Protein AF-R6PRP3-F1 (afdb_monomer_lite)

Foldseek 3Di:
DPVVVVVVVVVVVPPPPDPPDDPVVQEAEEEEEEELQVCLQFLPDLQVLCVLVVHFYKYKYFYDHQDFLVNLQVCLVVQWQATFIWIQHSVRDIDTDGRHGPLRVLQVDLHQEYEYAGRLLCLLPLVSCPPRVLSVVVSSCVRHDVNHAYEYEQGAFFQLPAPDPSCVSQVSHRVSSLLSNLVSSVCCCVVNVGPFYQLLHLLLLQLLLALCHSQQADRRGHGDNFLNSLLSSLSCCCGPVVDQQPPRPDHGPLDDPLSSNSSSVSSNVCSVVVNDHDRPHVSYQCVVAEEFEEEEPPQPLCPDAAPRNKLNRHGYPVRVLVAQQSDTAAHAYEYWFDEHQDQAAREHQHAYAYEYQAHNPDTGHDDDDDDPPHPRAAEYEQPNVVPVDADPSGAQENYAYANVPPSPLQDERHYYRYEFEHREAADADPPDDGEPYEEYSRNHYEYESYEFEHFEYAHEDNRHHEYEQHAYEYYLYEAEHAAYQAAAQHHEWEYDDPNGQHYEHELYFQEHGEHNDDEHANYHAEQGQEYEYALYEQEHYEYAAYANYEHAHQDPNHAHEYEYELAEQDHYYHQANYHYHNHRYYHYALAEGEDCHHDDDDDDDDYDHDRCQFQPVQDDDPSDGDTDPPQQGHAALVVSQVVCVVVVHPPYPSQAASVRHGAHGRAHRHRDRDDPPDDPPAAADDDDQQCDQQKAAPVRHHRNHDDADWIQGPNGIHGD

Radius of gyration: 36.17 Å; chains: 1; bounding box: 105×67×106 Å

pLDDT: mean 87.99, std 14.52, range [35.28, 98.94]

Secondary structure (DSSP, 8-state):
--STTHHHHHHSSSS------S-TT--EEEEEEESHHHHHHHSSSHHHHHHHTT--EEEEEEE-TT--HHHHHHHHHTT---EEEEEE-TTS-EEEEEEE-HHHHHTTS--SEEEE---GGGTT-GGGGTTHHHHHHHHHHHHS-TTPEEEEEE--PPPTT---GGGGGGTT-HHHHHHHHHHHHHHHHHHHT-SEEEEHHHHHHHHHTSTT-S-SBSSSSSBPTTHHHHHHHHHHHHHHH----TT-S---TT--HHHHHHHHHHHHHHHHSTTSPPP-TT--TTTT--EEEE--TT-TT--S---SSSGGGPBPHHHHHHHHTTPPTT-EEEEESEEE--SS-EEE-S--EEEEEE-TT--TT------SS-SS-EEEES-TT--SS--TTS-S-SEEEE-SS-TTTTSPEEEESEEEE--EE---STT----SEEEES-SSEEEES-EEES-EESSBS-SSEEEES-EEEEES-EEES-EESBS-SSEEEE---TT--EEEEES-EEES-EEEEEE--SEEEES-SEEEEES-EEES-EEEESEEEEEE---SSS--EEEEES-EEES-BSSEEEEEES-SEEEEES-EEE-S--------S-----HHHHHTT--EETTEEPPPTT---PPPHHHHHHHHHHTT-----TTB-TTSPBPPTTPPSSSS-----S-PPPEEPPSGGGG-TTEEETTS-B--S--SSEEEETTEEEE-

Sequence (720 aa):
MRTMKYFLSLLLLLVINIHAYASDDGVIRILAIGNSFSQDAIENYLHQLAEASGKQTIIANMYIGGCTLERHYNNAQNNTSAYSYRKIGVDGMKVSKEGVTLETALKDEKWDYVSLQQGSPLSGLYETYTPYLSYLISYIRNLAPENVKLVWHQTWAYAANCTLSGFANYNKDQLTMYHAIVDAARQCVTNYGFDILVPVGTAVQNARTTFIGDRMNRDGQHLNVYYGRYTAACTWLEAVLGVNPIGCSFVAPNMSESLKIAAQTAAHEACKTPDAVTDLNYIQNTIGAKVYFVRPDNDSRLTEDGDGSSWDKAFSLSGFMSHIANGNPGDTYYFAGGTYYPQTTITITEPCKLIGGCDPSLTGVNIPNMVYPSLHPTVFSGDSNHSNTFDAGDLSQIVSVDFTGSLEKEKELCIQGIEFTRAYCSNTASNAQLGALYLKDCGNAVVKNCRFYQNRSLGYGGIAFRAEYSTSHLLECDFTDNEAGSRGGAIRLSSNNRTKGYSTFERCLIARNKVKEGTGSAVCVQHAQRTAIVNSTIYGNIATSGGAVFANGKNNDYKNELLIISSTLAGNEGDGQLQLAGVQNLKFINSIICGDNLATEEGDGNLLDDYAAVFGDGTLTNGVLKPLATVKAGVQVNDLNDKVNEWGFDAADVSVDQLGNSRLDNSFPGAYVAISTGIHNVEKVMADVVKSPFAYNVLGVSVSKRQKGICIYCGKKYRL

Structure (mmCIF, N/CA/C/O backbone):
data_AF-R6PRP3-F1
#
_entry.id   AF-R6PRP3-F1
#
loop_
_atom_site.group_PDB
_atom_site.id
_atom_site.type_symbol
_atom_site.label_atom_id
_atom_site.label_alt_id
_atom_site.label_comp_id
_atom_site.label_asym_id
_atom_site.label_entity_id
_atom_site.label_seq_id
_atom_site.pdbx_PDB_ins_code
_atom_site.Cartn_x
_atom_site.Cartn_y
_atom_site.Cartn_z
_atom_site.occupancy
_atom_site.B_iso_or_equiv
_atom_site.auth_seq_id
_atom_site.auth_comp_id
_atom_site.auth_asym_id
_atom_site.auth_atom_id
_atom_site.pdbx_PDB_model_num
ATOM 1 N N . MET A 1 1 ? -54.919 -39.227 31.324 1.00 51.16 1 MET A N 1
ATOM 2 C CA . MET A 1 1 ? -54.161 -38.575 32.424 1.00 51.16 1 MET A CA 1
ATOM 3 C C . MET A 1 1 ? -52.623 -38.711 32.339 1.00 51.16 1 MET A C 1
ATOM 5 O O . MET A 1 1 ? -51.955 -38.481 33.340 1.00 51.16 1 MET A O 1
ATOM 9 N N . ARG A 1 2 ? -52.012 -38.992 31.171 1.00 45.53 2 ARG A N 1
ATOM 10 C CA . ARG A 1 2 ? -50.533 -39.005 31.012 1.00 45.53 2 ARG A CA 1
ATOM 11 C C . ARG A 1 2 ? -49.990 -38.077 29.914 1.00 45.53 2 ARG A C 1
ATOM 13 O O . ARG A 1 2 ? -48.810 -37.769 29.918 1.00 45.53 2 ARG A O 1
ATOM 20 N N . THR A 1 3 ? -50.853 -37.550 29.051 1.00 45.88 3 THR A N 1
ATOM 21 C CA . THR A 1 3 ? -50.504 -36.636 27.947 1.00 45.88 3 THR A CA 1
ATOM 22 C C . THR A 1 3 ? -50.612 -35.148 28.302 1.00 45.88 3 THR A C 1
ATOM 24 O O . THR A 1 3 ? -50.092 -34.312 27.578 1.00 45.88 3 THR A O 1
ATOM 27 N N . MET A 1 4 ? -51.202 -34.802 29.452 1.00 42.12 4 MET A N 1
ATOM 28 C CA . MET A 1 4 ? -51.423 -33.405 29.871 1.00 42.12 4 MET A CA 1
ATOM 29 C C . MET A 1 4 ? -50.314 -32.837 30.780 1.00 42.12 4 MET A C 1
ATOM 31 O O . MET A 1 4 ? -50.344 -31.661 31.117 1.00 42.12 4 MET A O 1
ATOM 35 N N . LYS A 1 5 ? -49.327 -33.658 31.178 1.00 41.84 5 LYS A N 1
ATOM 36 C CA . LYS A 1 5 ? -48.166 -33.216 31.980 1.00 41.84 5 LYS A CA 1
ATOM 37 C C . LYS A 1 5 ? -46.954 -32.808 31.135 1.00 41.84 5 LYS A C 1
ATOM 39 O O . LYS A 1 5 ? -46.163 -32.001 31.595 1.00 41.84 5 LYS A O 1
ATOM 44 N N . TYR A 1 6 ? -46.838 -33.290 29.896 1.00 42.69 6 TYR A N 1
ATOM 45 C CA . TYR A 1 6 ? -45.713 -32.941 29.018 1.00 42.69 6 TYR A CA 1
ATOM 46 C C . TYR A 1 6 ? -45.917 -31.619 28.269 1.00 42.69 6 TYR A C 1
ATOM 48 O O . TYR A 1 6 ? -44.945 -30.927 27.992 1.00 42.69 6 TYR A O 1
ATOM 56 N N . PHE A 1 7 ? -47.166 -31.211 28.026 1.00 46.25 7 PHE A N 1
ATOM 57 C CA . PHE A 1 7 ? -47.460 -29.927 27.380 1.00 46.25 7 PHE A CA 1
ATOM 58 C C . PHE A 1 7 ? -47.215 -28.729 28.315 1.00 46.25 7 PHE A C 1
ATOM 60 O O . PHE A 1 7 ? -46.780 -27.675 27.865 1.00 46.25 7 PHE A O 1
ATOM 67 N N . LEU A 1 8 ? -47.404 -28.910 29.629 1.00 42.59 8 LEU A N 1
ATOM 68 C CA . LEU A 1 8 ? -47.133 -27.872 30.630 1.00 42.59 8 LEU A CA 1
ATOM 69 C C . LEU A 1 8 ? -45.631 -27.726 30.941 1.00 42.59 8 LEU A C 1
ATOM 71 O O . LEU A 1 8 ? -45.184 -26.636 31.276 1.00 42.59 8 LEU A O 1
ATOM 75 N N . SER A 1 9 ? -44.838 -28.794 30.779 1.00 44.22 9 SER A N 1
ATOM 76 C CA . SER A 1 9 ? -43.374 -28.740 30.919 1.00 44.22 9 SER A CA 1
ATOM 77 C C . SER A 1 9 ? -42.663 -28.209 29.669 1.00 44.22 9 SER A C 1
ATOM 79 O O . SER A 1 9 ? -41.594 -27.626 29.804 1.00 44.22 9 SER A O 1
ATOM 81 N N . LEU A 1 10 ? -43.255 -28.343 28.474 1.00 42.19 10 LEU A N 1
ATOM 82 C CA . LEU A 1 10 ? -42.709 -27.744 27.248 1.00 42.19 10 LEU A CA 1
ATOM 83 C C . LEU A 1 10 ? -43.010 -26.236 27.146 1.00 42.19 10 LEU A C 1
ATOM 85 O O . LEU A 1 10 ? -42.219 -25.496 26.571 1.00 42.19 10 LEU A O 1
ATOM 89 N N . LEU A 1 11 ? -44.109 -25.766 27.753 1.00 42.12 11 LEU A N 1
ATOM 90 C CA . LEU A 1 11 ? -44.443 -24.337 27.818 1.00 42.12 11 LEU A CA 1
ATOM 91 C C . LEU A 1 11 ? -43.636 -23.577 28.890 1.00 42.12 11 LEU A C 1
ATOM 93 O O . LEU A 1 11 ? -43.466 -22.368 28.781 1.00 42.12 11 LEU A O 1
ATOM 97 N N . LEU A 1 12 ? -43.103 -24.279 29.901 1.00 37.91 12 LEU A N 1
ATOM 98 C CA . LEU A 1 12 ? -42.255 -23.687 30.947 1.00 37.91 12 LEU A CA 1
ATOM 99 C C . LEU A 1 12 ? -40.768 -23.581 30.546 1.00 37.91 12 LEU A C 1
ATOM 101 O O . LEU A 1 12 ? -40.005 -22.892 31.212 1.00 37.91 12 LEU A O 1
ATOM 105 N N . LEU A 1 13 ? -40.361 -24.240 29.454 1.00 38.38 13 LEU A N 1
ATOM 106 C CA . LEU A 1 13 ? -38.996 -24.209 28.903 1.00 38.38 13 LEU A CA 1
ATOM 107 C C . LEU A 1 13 ? -38.839 -23.254 27.706 1.00 38.38 13 LEU A C 1
ATOM 109 O O . LEU A 1 13 ? -37.729 -23.089 27.211 1.00 38.38 13 LEU A O 1
ATOM 113 N N . LEU A 1 14 ? -39.918 -22.592 27.269 1.00 38.31 14 LEU A N 1
ATOM 114 C CA . LEU A 1 14 ? -39.905 -21.666 26.128 1.00 38.31 14 LEU A CA 1
ATOM 115 C C . LEU A 1 14 ? -40.012 -20.175 26.516 1.00 38.31 14 LEU A C 1
ATOM 117 O O . LEU A 1 14 ? -40.159 -19.335 25.636 1.00 38.31 14 LEU A O 1
ATOM 121 N N . VAL A 1 15 ? -39.946 -19.829 27.812 1.00 43.59 15 VAL A N 1
ATOM 122 C CA . VAL A 1 15 ? -40.150 -18.442 28.306 1.00 43.59 15 VAL A CA 1
ATOM 123 C C . VAL A 1 15 ? -38.962 -17.890 29.117 1.00 43.59 15 VAL A C 1
ATOM 125 O O . VAL A 1 15 ? -39.054 -16.825 29.711 1.00 43.59 15 VAL A O 1
ATOM 128 N N . ILE A 1 16 ? -37.790 -18.531 29.101 1.00 46.53 16 ILE A N 1
ATOM 129 C CA . ILE A 1 16 ? -36.573 -17.943 29.698 1.00 46.53 16 ILE A CA 1
ATOM 130 C C . ILE A 1 16 ? -35.540 -17.701 28.602 1.00 46.53 16 ILE A C 1
ATOM 132 O O . ILE A 1 16 ? -34.558 -18.419 28.484 1.00 46.53 16 ILE A O 1
ATOM 136 N N . ASN A 1 17 ? -35.818 -16.712 27.756 1.00 41.31 17 ASN A N 1
ATOM 137 C CA . ASN A 1 17 ? -34.818 -15.953 27.000 1.00 41.31 17 ASN A CA 1
ATOM 138 C C . ASN A 1 17 ? -35.439 -14.627 26.541 1.00 41.31 17 ASN A C 1
ATOM 140 O O . ASN A 1 17 ? -35.417 -14.268 25.369 1.00 41.31 17 ASN A O 1
ATOM 144 N N . ILE A 1 18 ? -36.018 -13.892 27.488 1.00 42.25 18 ILE A N 1
ATOM 145 C CA . ILE A 1 18 ? -36.214 -12.456 27.322 1.00 42.25 18 ILE A CA 1
ATOM 146 C C . ILE A 1 18 ? -35.213 -11.813 28.275 1.00 42.25 18 ILE A C 1
ATOM 148 O O . ILE A 1 18 ? -35.474 -11.676 29.467 1.00 42.25 18 ILE A O 1
ATOM 152 N N . HIS A 1 19 ? -34.038 -11.460 27.754 1.00 41.97 19 HIS A N 1
ATOM 153 C CA . HIS A 1 19 ? -33.192 -10.456 28.393 1.00 41.97 19 HIS A CA 1
ATOM 154 C C . HIS A 1 19 ? -33.918 -9.112 28.243 1.00 41.97 19 HIS A C 1
ATOM 156 O O . HIS A 1 19 ? -33.668 -8.354 27.310 1.00 41.97 19 HIS A O 1
ATOM 162 N N . ALA A 1 20 ? -34.902 -8.869 29.108 1.00 41.56 20 ALA A N 1
ATOM 163 C CA . ALA A 1 20 ? -35.598 -7.596 29.200 1.00 41.56 20 ALA A CA 1
ATOM 164 C C . ALA A 1 20 ? -34.738 -6.644 30.032 1.00 41.56 20 ALA A C 1
ATOM 166 O O . ALA A 1 20 ? -34.893 -6.603 31.245 1.00 41.56 20 ALA A O 1
ATOM 167 N N . TYR A 1 21 ? -33.826 -5.913 29.390 1.00 55.41 21 TYR A N 1
ATOM 168 C CA . TYR A 1 21 ? -33.138 -4.780 30.013 1.00 55.41 21 TYR A CA 1
ATOM 169 C C . TYR A 1 21 ? -32.927 -3.669 28.985 1.00 55.41 21 TYR A C 1
ATOM 171 O O . TYR A 1 21 ? -31.865 -3.504 28.394 1.00 55.41 21 TYR A O 1
ATOM 179 N N . ALA A 1 22 ? -34.019 -2.958 28.756 1.00 49.91 22 ALA A N 1
ATOM 180 C CA . ALA A 1 22 ? -34.059 -1.569 28.345 1.00 49.91 22 ALA A CA 1
ATOM 181 C C . ALA A 1 22 ? -35.137 -0.917 29.224 1.00 49.91 22 ALA A C 1
ATOM 183 O O . ALA A 1 22 ? -35.969 -1.625 29.808 1.00 49.91 22 ALA A O 1
ATOM 184 N N . SER A 1 23 ? -35.158 0.410 29.319 1.00 54.38 23 SER A N 1
ATOM 185 C CA . SER A 1 23 ? -36.323 1.104 29.882 1.00 54.38 23 SER A CA 1
ATOM 186 C C . SER A 1 23 ? -37.609 0.687 29.127 1.00 54.38 23 SER A C 1
ATOM 188 O O . SER A 1 23 ? -37.503 0.127 28.036 1.00 54.38 23 SER A O 1
ATOM 190 N N . ASP A 1 24 ? -38.817 0.925 29.662 1.00 67.19 24 ASP A N 1
ATOM 191 C CA . ASP A 1 24 ? -40.102 0.487 29.052 1.00 67.19 24 ASP A CA 1
ATOM 192 C C . ASP A 1 24 ? -40.265 0.847 27.549 1.00 67.19 24 ASP A C 1
ATOM 194 O O . ASP A 1 24 ? -41.128 0.298 26.867 1.00 67.19 24 ASP A O 1
ATOM 198 N N . ASP A 1 25 ? -39.434 1.754 27.025 1.00 84.56 25 ASP A N 1
ATOM 199 C CA . ASP A 1 25 ? -39.355 2.173 25.623 1.00 84.56 25 ASP A CA 1
ATOM 200 C C . ASP A 1 25 ? -38.427 1.344 24.707 1.00 84.56 25 ASP A C 1
ATOM 202 O O . ASP A 1 25 ? -38.386 1.601 23.506 1.00 84.56 25 ASP A O 1
ATOM 206 N N . GLY A 1 26 ? -37.683 0.360 25.221 1.00 87.38 26 GLY A N 1
ATOM 207 C CA . GLY A 1 26 ? -36.772 -0.472 24.423 1.00 87.38 26 GLY A CA 1
ATOM 208 C C . GLY A 1 26 ? -35.423 0.177 24.069 1.00 87.38 26 GLY A C 1
ATOM 209 O O . GLY A 1 26 ? -34.618 -0.454 23.380 1.00 87.38 26 GLY A O 1
ATOM 210 N N . VAL A 1 27 ? -35.148 1.400 24.543 1.00 96.62 27 VAL A N 1
ATOM 211 C CA . VAL A 1 27 ? -33.901 2.136 24.269 1.00 96.62 27 VAL A CA 1
ATOM 212 C C . VAL A 1 27 ? -32.840 1.820 25.321 1.00 96.62 27 VAL A C 1
ATOM 214 O O . VAL A 1 27 ? -33.078 1.976 26.520 1.00 96.62 27 VAL A O 1
ATOM 217 N N . ILE A 1 28 ? -31.644 1.441 24.865 1.00 97.75 28 ILE A N 1
ATOM 218 C CA . ILE A 1 28 ? -30.513 1.095 25.731 1.00 97.75 28 ILE A CA 1
ATOM 219 C C . ILE A 1 28 ? -29.659 2.335 26.010 1.00 97.75 28 ILE A C 1
ATOM 221 O O . ILE A 1 28 ? -29.170 2.992 25.089 1.00 97.75 28 ILE A O 1
ATOM 225 N N . ARG A 1 29 ? -29.458 2.663 27.285 1.00 98.44 29 ARG A N 1
ATOM 226 C CA . ARG A 1 29 ? -28.793 3.896 27.730 1.00 98.44 29 ARG A CA 1
ATOM 227 C C . ARG A 1 29 ? -27.441 3.598 28.362 1.00 98.44 29 ARG A C 1
ATOM 229 O O . ARG A 1 29 ? -27.366 2.949 29.405 1.00 98.44 29 ARG A O 1
ATOM 236 N N . ILE A 1 30 ? -26.376 4.123 27.760 1.00 98.81 30 ILE A N 1
ATOM 237 C CA . ILE A 1 30 ? -24.986 3.890 28.169 1.00 98.81 30 ILE A CA 1
ATOM 238 C C . ILE A 1 30 ? -24.322 5.219 28.533 1.00 98.81 30 ILE A C 1
ATOM 240 O O . ILE A 1 30 ? -24.233 6.113 27.694 1.00 98.81 30 ILE A O 1
ATOM 244 N N . LEU A 1 31 ? -23.785 5.323 29.747 1.00 98.88 31 LEU A N 1
ATOM 245 C CA . LEU A 1 31 ? -22.960 6.447 30.189 1.00 98.88 31 LEU A CA 1
ATOM 246 C C . LEU A 1 31 ? -21.540 5.973 30.500 1.00 98.88 31 LEU A C 1
ATOM 248 O O . LEU A 1 31 ? -21.345 5.184 31.419 1.00 98.88 31 LEU A O 1
ATOM 252 N N . ALA A 1 32 ? -20.527 6.504 29.818 1.00 98.88 32 ALA A N 1
ATOM 253 C CA . ALA A 1 32 ? -19.145 6.362 30.265 1.00 98.88 32 ALA A CA 1
ATOM 254 C C . ALA A 1 32 ? -18.696 7.556 31.097 1.00 98.88 32 ALA A C 1
ATOM 256 O O . ALA A 1 32 ? -18.870 8.710 30.707 1.00 98.88 32 ALA A O 1
ATOM 257 N N . ILE A 1 33 ? -18.043 7.274 32.220 1.00 98.88 33 ILE A N 1
ATOM 258 C CA . ILE A 1 33 ? -17.288 8.251 32.997 1.00 98.88 33 ILE A CA 1
ATOM 259 C C . ILE A 1 33 ? -15.808 8.014 32.707 1.00 98.88 33 ILE A C 1
ATOM 261 O O . ILE A 1 33 ? -15.241 7.005 33.127 1.00 98.88 33 ILE A O 1
ATOM 265 N N . GLY A 1 34 ? -15.193 8.920 31.942 1.00 98.31 34 GLY A N 1
ATOM 266 C CA . GLY A 1 34 ? -13.841 8.690 31.448 1.00 98.31 34 GLY A CA 1
ATOM 267 C C . GLY A 1 34 ? -13.175 9.900 30.800 1.00 98.31 34 GLY A C 1
ATOM 268 O O . GLY A 1 34 ? -13.120 11.002 31.350 1.00 98.31 34 GLY A O 1
ATOM 269 N N . ASN A 1 35 ? -12.558 9.656 29.646 1.00 98.62 35 ASN A N 1
ATOM 270 C CA . ASN A 1 35 ? -11.610 10.562 29.006 1.00 98.62 35 ASN A CA 1
ATOM 271 C C . ASN A 1 35 ? -11.521 10.291 27.487 1.00 98.62 35 ASN A C 1
ATOM 273 O O . ASN A 1 35 ? -12.488 9.867 26.854 1.00 98.62 35 ASN A O 1
ATOM 277 N N . SER A 1 36 ? -10.370 10.558 26.872 1.00 98.00 36 SER A N 1
ATOM 278 C CA . SER A 1 36 ? -10.134 10.312 25.445 1.00 98.00 36 SER A CA 1
ATOM 279 C C . SER A 1 36 ? -10.202 8.836 25.039 1.00 98.00 36 SER A C 1
ATOM 281 O O . SER A 1 36 ? -10.473 8.546 23.877 1.00 98.00 36 SER A O 1
ATOM 283 N N . PHE A 1 37 ? -10.017 7.897 25.969 1.00 98.69 37 PHE A N 1
ATOM 284 C CA . PHE A 1 37 ? -10.139 6.464 25.693 1.00 98.69 37 PHE A CA 1
ATOM 285 C C . PHE A 1 37 ? -11.606 6.016 25.644 1.00 98.69 37 PHE A C 1
ATOM 287 O O . PHE A 1 37 ? -11.973 5.274 24.738 1.00 98.69 37 PHE A O 1
ATOM 294 N N . SER A 1 38 ? -12.477 6.508 26.536 1.00 98.56 38 SER A N 1
ATOM 295 C CA . SER A 1 38 ? -13.925 6.279 26.386 1.00 98.56 38 SER A CA 1
ATOM 296 C C . SER A 1 38 ? -14.451 6.964 25.126 1.00 98.56 38 SER A C 1
ATOM 298 O O . SER A 1 38 ? -15.236 6.370 24.394 1.00 98.56 38 SER A O 1
ATOM 300 N N . GLN A 1 39 ? -13.950 8.161 24.800 1.00 98.56 39 GLN A N 1
ATOM 301 C CA . GLN A 1 39 ? -14.262 8.821 23.530 1.00 98.56 39 GLN A CA 1
ATOM 302 C C . GLN A 1 39 ? -13.931 7.928 22.325 1.00 98.56 39 GLN A C 1
ATOM 304 O O . GLN A 1 39 ? -14.751 7.793 21.417 1.00 98.56 39 GLN A O 1
ATOM 309 N N . ASP A 1 40 ? -12.737 7.333 22.294 1.00 98.31 40 ASP A N 1
ATOM 310 C CA . ASP A 1 40 ? -12.331 6.454 21.196 1.00 98.31 40 ASP A CA 1
ATOM 311 C C . ASP A 1 40 ? -13.205 5.191 21.098 1.00 98.31 40 ASP A C 1
ATOM 313 O O . ASP A 1 40 ? -13.388 4.684 19.994 1.00 98.31 40 ASP A O 1
ATOM 317 N N . ALA A 1 41 ? -13.773 4.716 22.209 1.00 97.75 41 ALA A N 1
ATOM 318 C CA . ALA A 1 41 ? -14.550 3.482 22.243 1.00 97.75 41 ALA A CA 1
ATOM 319 C C . ALA A 1 41 ? -16.052 3.655 21.956 1.00 97.75 41 ALA A C 1
ATOM 321 O O . ALA A 1 41 ? -16.615 2.845 21.225 1.00 97.75 41 ALA A O 1
ATOM 322 N N . ILE A 1 42 ? -16.705 4.683 22.518 1.00 97.31 42 ILE A N 1
ATOM 323 C CA . ILE A 1 42 ? -18.180 4.775 22.503 1.00 97.31 42 ILE A CA 1
ATOM 324 C C . ILE A 1 42 ? -18.740 5.969 21.728 1.00 97.31 42 ILE A C 1
ATOM 326 O O . ILE A 1 42 ? -19.887 5.925 21.297 1.00 97.31 42 ILE A O 1
ATOM 330 N N . GLU A 1 43 ? -17.964 7.041 21.520 1.00 97.38 43 GLU A N 1
ATOM 331 C CA . GLU A 1 43 ? -18.469 8.223 20.795 1.00 97.38 43 GLU A CA 1
ATOM 332 C C . GLU A 1 43 ? -18.473 8.027 19.269 1.00 97.38 43 GLU A C 1
ATOM 334 O O . GLU A 1 43 ? -18.889 8.926 18.539 1.00 97.38 43 GLU A O 1
ATOM 339 N N . ASN A 1 44 ? -17.962 6.893 18.780 1.00 91.44 44 ASN A N 1
ATOM 340 C CA . ASN A 1 44 ? -17.817 6.593 17.361 1.00 91.44 44 ASN A CA 1
ATOM 341 C C . ASN A 1 44 ? -18.276 5.154 17.098 1.00 91.44 44 ASN A C 1
ATOM 343 O O . ASN A 1 44 ? -17.899 4.251 17.839 1.00 91.44 44 ASN A O 1
ATOM 347 N N . TYR A 1 45 ? -19.042 4.948 16.026 1.00 96.44 45 TYR A N 1
ATOM 348 C CA . TYR A 1 45 ? -19.470 3.650 15.484 1.00 96.44 45 TYR A CA 1
ATOM 349 C C . TYR A 1 45 ? -20.407 2.799 16.353 1.00 96.44 45 TYR A C 1
ATOM 351 O O . TYR A 1 45 ? -21.224 2.087 15.783 1.00 96.44 45 TYR A O 1
ATOM 359 N N . LEU A 1 46 ? -20.348 2.861 17.690 1.00 98.38 46 LEU A N 1
ATOM 360 C CA . LEU A 1 46 ? -21.168 2.012 18.568 1.00 98.38 46 LEU A CA 1
ATOM 361 C C . LEU A 1 46 ? -22.674 2.211 18.335 1.00 98.38 46 LEU A C 1
ATOM 363 O O . LEU A 1 46 ? -23.408 1.229 18.265 1.00 98.38 46 LEU A O 1
ATOM 367 N N . HIS A 1 47 ? -23.121 3.459 18.154 1.00 98.19 47 HIS A N 1
ATOM 368 C CA . HIS A 1 47 ? -24.520 3.759 17.838 1.00 98.19 47 HIS A CA 1
ATOM 369 C C . HIS A 1 47 ? -24.944 3.131 16.502 1.00 98.19 47 HIS A C 1
ATOM 371 O O . HIS A 1 47 ? -25.942 2.423 16.452 1.00 98.19 47 HIS A O 1
ATOM 377 N N . GLN A 1 48 ? -24.152 3.323 15.443 1.00 97.81 48 GLN A N 1
ATOM 378 C CA . GLN A 1 48 ? -24.440 2.784 14.110 1.00 97.81 48 GLN A CA 1
ATOM 379 C C . GLN A 1 48 ? -24.387 1.249 14.072 1.00 97.81 48 GLN A C 1
ATOM 381 O O . GLN A 1 48 ? -25.203 0.612 13.414 1.00 97.81 48 GLN A O 1
ATOM 386 N N . LEU A 1 49 ? -23.445 0.641 14.798 1.00 98.06 49 LEU A N 1
ATOM 387 C CA . LEU A 1 49 ? -23.349 -0.810 14.960 1.00 98.06 49 LEU A CA 1
ATOM 388 C C . LEU A 1 49 ? -24.585 -1.380 15.665 1.00 98.06 49 LEU A C 1
ATOM 390 O O . LEU A 1 49 ? -25.116 -2.410 15.246 1.00 98.06 49 LEU A O 1
ATOM 394 N N . ALA A 1 50 ? -25.047 -0.708 16.722 1.00 97.69 50 ALA A N 1
ATOM 395 C CA . ALA A 1 50 ? -26.257 -1.080 17.440 1.00 97.69 50 ALA A CA 1
ATOM 396 C C . ALA A 1 50 ? -27.497 -0.943 16.542 1.00 97.69 50 ALA A C 1
ATOM 398 O O . ALA A 1 50 ? -28.277 -1.891 16.440 1.00 97.69 50 ALA A O 1
ATOM 399 N N . GLU A 1 51 ? -27.633 0.180 15.832 1.00 97.38 51 GLU A N 1
ATOM 400 C CA . GLU A 1 51 ? -28.735 0.446 14.902 1.00 97.38 51 GLU A CA 1
ATOM 401 C C . GLU A 1 51 ? -28.803 -0.608 13.788 1.00 97.38 51 GLU A C 1
ATOM 403 O O . GLU A 1 51 ? -29.851 -1.223 13.582 1.00 97.38 51 GLU A O 1
ATOM 408 N N . ALA A 1 52 ? -27.672 -0.906 13.139 1.00 97.12 52 ALA A N 1
ATOM 409 C CA . ALA A 1 52 ? -27.570 -1.947 12.113 1.00 97.12 52 ALA A CA 1
ATOM 410 C C . ALA A 1 52 ? -27.904 -3.355 12.637 1.00 97.12 52 ALA A C 1
ATOM 412 O O . ALA A 1 52 ? -28.251 -4.244 11.861 1.00 97.12 52 ALA A O 1
ATOM 413 N N . SER A 1 53 ? -27.839 -3.543 13.957 1.00 96.00 53 SER A N 1
ATOM 414 C CA . SER A 1 53 ? -28.194 -4.779 14.658 1.00 96.00 53 SER A CA 1
ATOM 415 C C . SER A 1 53 ? -29.597 -4.738 15.284 1.00 96.00 53 SER A C 1
ATOM 417 O O . SER A 1 53 ? -29.946 -5.606 16.086 1.00 96.00 53 SER A O 1
ATOM 419 N N . GLY A 1 54 ? -30.410 -3.729 14.950 1.00 95.44 54 GLY A N 1
ATOM 420 C CA . GLY A 1 54 ? -31.787 -3.585 15.424 1.00 95.44 54 GLY A CA 1
ATOM 421 C C . GLY A 1 54 ? -31.919 -3.116 16.877 1.00 95.44 54 GLY A C 1
ATOM 422 O O . GLY A 1 54 ? -32.934 -3.393 17.517 1.00 95.44 54 GLY A O 1
ATOM 423 N N . LYS A 1 55 ? -30.905 -2.438 17.427 1.00 95.69 55 LYS A N 1
ATOM 424 C CA . LYS A 1 55 ? -30.902 -1.884 18.790 1.00 95.69 55 LYS A CA 1
ATOM 425 C C . LYS A 1 55 ? -30.903 -0.357 18.744 1.00 95.69 55 LYS A C 1
ATOM 427 O O . LYS A 1 55 ? -30.078 0.245 18.066 1.00 95.69 55 LYS A O 1
ATOM 432 N N . GLN A 1 56 ? -31.781 0.274 19.519 1.00 97.12 56 GLN A N 1
ATOM 433 C CA . GLN A 1 56 ? -31.755 1.724 19.723 1.00 97.12 56 GLN A CA 1
ATOM 434 C C . GLN A 1 56 ? -30.917 2.066 20.949 1.00 97.12 56 GLN A C 1
ATOM 436 O O . GLN A 1 56 ? -31.046 1.421 21.992 1.00 97.12 56 GLN A O 1
ATOM 441 N N . THR A 1 57 ? -30.063 3.083 20.830 1.00 98.12 57 THR A N 1
ATOM 442 C CA . THR A 1 57 ? -29.159 3.485 21.911 1.00 98.12 57 THR A CA 1
ATOM 443 C C . THR A 1 57 ? -29.173 4.987 22.156 1.00 98.12 57 THR A C 1
ATOM 445 O O . THR A 1 57 ? -29.296 5.780 21.225 1.00 98.12 57 THR A O 1
ATOM 448 N N . ILE A 1 58 ? -28.989 5.365 23.420 1.00 98.56 58 ILE A N 1
ATOM 449 C CA . ILE A 1 58 ? -28.516 6.688 23.833 1.00 98.56 58 ILE A CA 1
ATOM 450 C C . ILE A 1 58 ? -27.158 6.473 24.488 1.00 98.56 58 ILE A C 1
ATOM 452 O O . ILE A 1 58 ? -27.037 5.695 25.434 1.00 98.56 58 ILE A O 1
ATOM 456 N N . ILE A 1 59 ? -26.135 7.156 23.987 1.00 98.81 59 ILE A N 1
ATOM 457 C CA . ILE A 1 59 ? -24.756 6.968 24.441 1.00 98.81 59 ILE A CA 1
ATOM 458 C C . ILE A 1 59 ? -24.222 8.306 24.916 1.00 98.81 59 ILE A C 1
ATOM 460 O O . ILE A 1 59 ? -24.269 9.281 24.173 1.00 98.81 59 ILE A O 1
ATOM 464 N N . ALA A 1 60 ? -23.672 8.367 26.122 1.00 98.69 60 ALA A N 1
ATOM 465 C CA . ALA A 1 60 ? -23.024 9.568 26.609 1.00 98.69 60 ALA A CA 1
ATOM 466 C C . ALA A 1 60 ? -21.646 9.311 27.216 1.00 98.69 60 ALA A C 1
ATOM 468 O O . ALA A 1 60 ? -21.381 8.259 27.788 1.00 98.69 60 ALA A O 1
ATOM 469 N N . ASN A 1 61 ? -20.769 10.307 27.110 1.00 98.75 61 ASN A N 1
ATOM 470 C CA . ASN A 1 61 ? -19.438 10.306 27.699 1.00 98.75 61 ASN A CA 1
ATOM 471 C C . ASN A 1 61 ? -19.243 11.556 28.564 1.00 98.75 61 ASN A C 1
ATOM 473 O O . ASN A 1 61 ? -19.386 12.688 28.093 1.00 98.75 61 ASN A O 1
ATOM 477 N N . MET A 1 62 ? -18.878 11.348 29.826 1.00 98.69 62 MET A N 1
ATOM 478 C CA . MET A 1 62 ? -18.402 12.384 30.736 1.00 98.69 62 MET A CA 1
ATOM 479 C C . MET A 1 62 ? -16.902 12.546 30.539 1.00 98.69 62 MET A C 1
ATOM 481 O O . MET A 1 62 ? -16.096 11.860 31.169 1.00 98.69 62 MET A O 1
ATOM 485 N N . TYR A 1 63 ? -16.543 13.456 29.634 1.00 98.69 63 TYR A N 1
ATOM 486 C CA . TYR A 1 63 ? -15.184 13.613 29.139 1.00 98.69 63 TYR A CA 1
ATOM 487 C C . TYR A 1 63 ? -14.393 14.667 29.919 1.00 98.69 63 TYR A C 1
ATOM 489 O O . TYR A 1 63 ? -14.785 15.835 30.006 1.00 98.69 63 TYR A O 1
ATOM 497 N N . ILE A 1 64 ? -13.209 14.266 30.387 1.00 98.56 64 ILE A N 1
ATOM 498 C CA . ILE A 1 64 ? -12.101 15.152 30.757 1.00 98.56 64 ILE A CA 1
ATOM 499 C C . ILE A 1 64 ? -10.810 14.560 30.171 1.00 98.56 64 ILE A C 1
ATOM 501 O O . ILE A 1 64 ? -10.502 13.392 30.395 1.00 98.56 64 ILE A O 1
ATOM 505 N N . GLY A 1 65 ? -10.016 15.353 29.445 1.00 97.44 65 GLY A N 1
ATOM 506 C CA . GLY A 1 65 ? -8.747 14.883 28.872 1.00 97.44 65 GLY A CA 1
ATOM 507 C C . GLY A 1 65 ? -7.796 14.330 29.943 1.00 97.44 65 GLY A C 1
ATOM 508 O O . GLY A 1 65 ? -7.521 15.008 30.933 1.00 97.44 65 GLY A O 1
ATOM 509 N N . GLY A 1 66 ? -7.325 13.091 29.758 1.00 96.06 66 GLY A N 1
ATOM 510 C CA . GLY A 1 66 ? -6.410 12.412 30.686 1.00 96.06 66 GLY A CA 1
ATOM 511 C C . GLY A 1 66 ? -6.969 12.159 32.093 1.00 96.06 66 GLY A C 1
ATOM 512 O O . GLY A 1 66 ? -6.184 12.012 33.026 1.00 96.06 66 GLY A O 1
ATOM 513 N N . CYS A 1 67 ? -8.296 12.160 32.284 1.00 98.50 67 CYS A N 1
ATOM 514 C CA . CYS A 1 67 ? -8.887 11.983 33.612 1.00 98.50 67 CYS A CA 1
ATOM 515 C C . CYS A 1 67 ? -8.501 10.639 34.247 1.00 98.50 67 CYS A C 1
ATOM 517 O O . CYS A 1 67 ? -8.550 9.602 33.581 1.00 98.50 67 CYS A O 1
ATOM 519 N N . THR A 1 68 ? -8.143 10.679 35.530 1.00 98.75 68 THR A N 1
ATOM 520 C CA . THR A 1 68 ? -7.868 9.518 36.386 1.00 98.75 68 THR A CA 1
ATOM 521 C C . THR A 1 68 ? -9.045 9.267 37.327 1.00 98.75 68 THR A C 1
ATOM 523 O O . THR A 1 68 ? -9.857 10.166 37.567 1.00 98.75 68 THR A O 1
ATOM 526 N N . LEU A 1 69 ? -9.114 8.073 37.925 1.00 98.81 69 LEU A N 1
ATOM 527 C CA . LEU A 1 69 ? -10.099 7.768 38.973 1.00 98.81 69 LEU A CA 1
ATOM 528 C C . LEU A 1 69 ? -10.041 8.776 40.129 1.00 98.81 69 LEU A C 1
ATOM 530 O O . LEU A 1 69 ? -11.082 9.230 40.595 1.00 98.81 69 LEU A O 1
ATOM 534 N N . GLU A 1 70 ? -8.839 9.187 40.542 1.00 98.75 70 GLU A N 1
ATOM 535 C CA . GLU A 1 70 ? -8.645 10.221 41.565 1.00 98.75 70 GLU A CA 1
ATOM 536 C C . GLU A 1 70 ? -9.328 11.540 41.193 1.00 98.75 70 GLU A C 1
ATOM 538 O O . GLU A 1 70 ? -10.036 12.142 42.002 1.00 98.75 70 GLU A O 1
ATOM 543 N N . ARG A 1 71 ? -9.157 11.997 39.949 1.00 98.69 71 ARG A N 1
ATOM 544 C CA . ARG A 1 71 ? -9.777 13.245 39.501 1.00 98.69 71 ARG A CA 1
ATOM 545 C C . ARG A 1 71 ? -11.297 13.119 39.419 1.00 98.69 71 ARG A C 1
ATOM 547 O O . ARG A 1 71 ? -11.992 14.053 39.817 1.00 98.69 71 ARG A O 1
ATOM 554 N N . HIS A 1 72 ? -11.818 11.982 38.957 1.00 98.75 72 HIS A N 1
ATOM 555 C CA . HIS A 1 72 ? -13.258 11.720 38.988 1.00 98.75 72 HIS A CA 1
ATOM 556 C C . HIS A 1 72 ? -13.809 11.759 40.414 1.00 98.75 72 HIS A C 1
ATOM 558 O O . HIS A 1 72 ? -14.826 12.408 40.656 1.00 98.75 72 HIS A O 1
ATOM 564 N N . TYR A 1 73 ? -13.110 11.122 41.354 1.00 98.75 73 TYR A N 1
ATOM 565 C CA . TYR A 1 73 ? -13.445 11.113 42.774 1.00 98.75 73 TYR A CA 1
ATOM 566 C C . TYR A 1 73 ? -13.487 12.530 43.354 1.00 98.75 73 TYR A C 1
ATOM 568 O O . TYR A 1 73 ? -14.510 12.930 43.906 1.00 98.75 73 TYR A O 1
ATOM 576 N N . ASN A 1 74 ? -12.437 13.326 43.145 1.00 98.69 74 ASN A N 1
ATOM 577 C CA . ASN A 1 74 ? -12.378 14.705 43.633 1.00 98.69 74 ASN A CA 1
ATOM 578 C C . ASN A 1 74 ? -13.513 15.563 43.053 1.00 98.69 74 ASN A C 1
ATOM 580 O O . ASN A 1 74 ? -14.127 16.353 43.770 1.00 98.69 74 ASN A O 1
ATOM 584 N N . ASN A 1 75 ? -13.839 15.385 41.770 1.00 98.69 75 ASN A N 1
ATOM 585 C CA . ASN A 1 75 ? -14.961 16.085 41.149 1.00 98.69 75 ASN A CA 1
ATOM 586 C C . ASN A 1 75 ? -16.316 15.640 41.724 1.00 98.69 75 ASN A C 1
ATOM 588 O O . ASN A 1 75 ? -17.199 16.478 41.885 1.00 98.69 75 ASN A O 1
ATOM 592 N N . ALA A 1 76 ? -16.495 14.348 42.024 1.00 98.38 76 ALA A N 1
ATOM 593 C CA . ALA A 1 76 ? -17.721 13.819 42.622 1.00 98.38 76 ALA A CA 1
ATOM 594 C C . ALA A 1 76 ? -17.927 14.352 44.048 1.00 98.38 76 ALA A C 1
ATOM 596 O O . ALA A 1 76 ? -19.015 14.821 44.374 1.00 98.38 76 ALA A O 1
ATOM 597 N N . GLN A 1 77 ? -16.868 14.360 44.867 1.00 98.31 77 GLN A N 1
ATOM 598 C CA . GLN A 1 77 ? -16.913 14.880 46.237 1.00 98.31 77 GLN A CA 1
ATOM 599 C C . GLN A 1 77 ? -17.278 16.363 46.299 1.00 98.31 77 GLN A C 1
ATOM 601 O O . GLN A 1 77 ? -18.041 16.780 47.165 1.00 98.31 77 GLN A O 1
ATOM 606 N N . ASN A 1 78 ? -16.738 17.151 45.370 1.00 98.25 78 ASN A N 1
ATOM 607 C CA . ASN A 1 78 ? -16.913 18.601 45.347 1.00 98.25 78 ASN A CA 1
ATOM 608 C C . ASN A 1 78 ? -18.038 19.062 44.404 1.00 98.25 78 ASN A C 1
ATOM 610 O O . ASN A 1 78 ? -18.171 20.260 44.164 1.00 98.25 78 ASN A O 1
ATOM 614 N N . ASN A 1 79 ? -18.799 18.127 43.821 1.00 97.88 79 ASN A N 1
ATOM 615 C CA . ASN A 1 79 ? -19.796 18.370 42.771 1.00 97.88 79 ASN A CA 1
ATOM 616 C C . ASN A 1 79 ? -19.304 19.339 41.674 1.00 97.88 79 ASN A C 1
ATOM 618 O O . ASN A 1 79 ? -19.994 20.275 41.270 1.00 97.88 79 ASN A O 1
ATOM 622 N N . THR A 1 80 ? -18.060 19.161 41.227 1.00 98.25 80 THR A N 1
ATOM 623 C CA . THR A 1 80 ? -17.391 20.105 40.325 1.00 98.25 80 THR A CA 1
ATOM 624 C C . THR A 1 80 ? -17.935 19.993 38.900 1.00 98.25 80 THR A C 1
ATOM 626 O O . THR A 1 80 ? -17.958 18.911 38.308 1.00 98.25 80 THR A O 1
ATOM 629 N N . SER A 1 81 ? -18.315 21.128 38.311 1.00 97.88 81 SER A N 1
ATOM 630 C CA . SER A 1 81 ? -18.775 21.275 36.924 1.00 97.88 81 SER A CA 1
ATOM 631 C C . SER A 1 81 ? -17.606 21.273 35.930 1.00 97.88 81 SER A C 1
ATOM 633 O O . SER A 1 81 ? -17.328 22.260 35.255 1.00 97.88 81 SER A O 1
ATOM 635 N N . ALA A 1 82 ? -16.872 20.161 35.869 1.00 97.38 82 ALA A N 1
ATOM 636 C CA . ALA A 1 82 ? -15.611 20.061 35.126 1.00 97.38 82 ALA A CA 1
ATOM 637 C C . ALA A 1 82 ? -15.709 19.322 33.781 1.00 97.38 82 ALA A C 1
ATOM 639 O O . ALA A 1 82 ? -14.719 19.275 33.051 1.00 97.38 82 ALA A O 1
ATOM 640 N N . TYR A 1 83 ? -16.846 18.697 33.473 1.00 98.75 83 TYR A N 1
ATOM 641 C CA . TYR A 1 83 ? -16.943 17.749 32.366 1.00 98.75 83 TYR A CA 1
ATOM 642 C C . TYR A 1 83 ? -17.506 18.385 31.098 1.00 98.75 83 TYR A C 1
ATOM 644 O O . TYR A 1 83 ? -18.445 19.183 31.149 1.00 98.75 83 TYR A O 1
ATOM 652 N N . SER A 1 84 ? -16.973 17.932 29.963 1.00 98.69 84 SER A N 1
ATOM 653 C CA . SER A 1 84 ? -17.645 18.004 28.668 1.00 98.69 84 SER A CA 1
ATOM 654 C C . SER A 1 84 ? -18.593 16.808 28.589 1.00 98.69 84 SER A C 1
ATOM 656 O O . SER A 1 84 ? -18.145 15.670 28.438 1.00 98.69 84 SER A O 1
ATOM 658 N N . TYR A 1 85 ? -19.893 17.038 28.761 1.00 98.69 85 TYR A N 1
ATOM 659 C CA . TYR A 1 85 ? -20.916 16.005 28.622 1.00 98.69 85 TYR A CA 1
ATOM 660 C C . TYR A 1 85 ? -21.294 15.853 27.154 1.00 98.69 85 TYR A C 1
ATOM 662 O O . TYR A 1 85 ? -21.841 16.778 26.553 1.00 98.69 85 TYR A O 1
ATOM 670 N N . ARG A 1 86 ? -20.972 14.703 26.564 1.00 98.62 86 ARG A N 1
ATOM 671 C CA . ARG A 1 86 ? -21.106 14.450 25.125 1.00 98.62 86 ARG A CA 1
ATOM 672 C C . ARG A 1 86 ? -22.099 13.327 24.915 1.00 98.62 86 ARG A C 1
ATOM 674 O O . ARG A 1 86 ? -21.791 12.200 25.281 1.00 98.62 86 ARG A O 1
ATOM 681 N N . LYS A 1 87 ? -23.262 13.624 24.344 1.00 98.62 87 LYS A N 1
ATOM 682 C CA . LYS A 1 87 ? -24.390 12.695 24.231 1.00 98.62 87 LYS A CA 1
ATOM 683 C C . LYS A 1 87 ? -24.779 12.489 22.774 1.00 98.62 87 LYS A C 1
ATOM 685 O O . LYS A 1 87 ? -24.921 13.458 22.038 1.00 98.62 87 LYS A O 1
ATOM 690 N N . ILE A 1 88 ? -24.944 11.235 22.385 1.00 98.62 88 ILE A N 1
ATOM 691 C CA . ILE A 1 88 ? -25.490 10.777 21.111 1.00 98.62 88 ILE A CA 1
ATOM 692 C C . ILE A 1 88 ? -26.934 10.359 21.381 1.00 98.62 88 ILE A C 1
ATOM 694 O O . ILE A 1 88 ? -27.175 9.472 22.207 1.00 98.62 88 ILE A O 1
ATOM 698 N N . GLY A 1 89 ? -27.877 11.051 20.745 1.00 97.25 89 GLY A N 1
ATOM 699 C CA . GLY A 1 89 ? -29.302 10.747 20.842 1.00 97.25 89 GLY A CA 1
ATOM 700 C C . GLY A 1 89 ? -29.692 9.492 20.062 1.00 97.25 89 GLY A C 1
ATOM 701 O O . GLY A 1 89 ? -28.885 8.905 19.346 1.00 97.25 89 GLY A O 1
ATOM 702 N N . VAL A 1 90 ? -30.966 9.103 20.169 1.00 96.06 90 VAL A N 1
ATOM 703 C CA . VAL A 1 90 ? -31.548 8.007 19.366 1.00 96.06 90 VAL A CA 1
ATOM 704 C C . VAL A 1 90 ? -31.527 8.287 17.859 1.00 96.06 90 VAL A C 1
ATOM 706 O O . VAL A 1 90 ? -31.655 7.366 17.067 1.00 96.06 90 VAL A O 1
ATOM 709 N N . ASP A 1 91 ? -31.377 9.554 17.481 1.00 95.50 91 ASP A N 1
ATOM 710 C CA . ASP A 1 91 ? -31.217 10.050 16.113 1.00 95.50 91 ASP A CA 1
ATOM 711 C C . ASP A 1 91 ? -29.765 9.969 15.606 1.00 95.50 91 ASP A C 1
ATOM 713 O O . ASP A 1 91 ? -29.463 10.434 14.506 1.00 95.50 91 ASP A O 1
ATOM 717 N N . GLY A 1 92 ? -28.844 9.450 16.423 1.00 95.12 92 GLY A N 1
ATOM 718 C CA . GLY A 1 92 ? -27.418 9.389 16.124 1.00 95.12 92 GLY A CA 1
ATOM 719 C C . GLY A 1 92 ? -26.709 10.745 16.175 1.00 95.12 92 GLY A C 1
ATOM 720 O O . GLY A 1 92 ? -25.500 10.811 15.929 1.00 95.12 92 GLY A O 1
ATOM 721 N N . MET A 1 93 ? -27.407 11.834 16.518 1.00 96.50 93 MET A N 1
ATOM 722 C CA . MET A 1 93 ? -26.811 13.163 16.589 1.00 96.50 93 MET A CA 1
ATOM 723 C C . MET A 1 93 ? -26.067 13.359 17.903 1.00 96.50 93 MET A C 1
ATOM 725 O O . MET A 1 93 ? -26.587 13.131 18.995 1.00 96.50 93 MET A O 1
ATOM 729 N N . LYS A 1 94 ? -24.829 13.843 17.790 1.00 97.62 94 LYS A N 1
ATOM 730 C CA . LYS A 1 94 ? -23.969 14.134 18.932 1.00 97.62 94 LYS A CA 1
ATOM 731 C C . LYS A 1 94 ? -24.076 15.596 19.356 1.00 97.62 94 LYS A C 1
ATOM 733 O O . LYS A 1 94 ? -23.759 16.495 18.580 1.00 97.62 94 LYS A O 1
ATOM 738 N N . VAL A 1 95 ? -24.410 15.822 20.622 1.00 97.94 95 VAL A N 1
ATOM 739 C CA . VAL A 1 95 ? -24.462 17.139 21.267 1.00 97.94 95 VAL A CA 1
ATOM 740 C C . VAL A 1 95 ? -23.489 17.174 22.443 1.00 97.94 95 VAL A C 1
ATOM 742 O O . VAL A 1 95 ? -23.390 16.218 23.210 1.00 97.94 95 VAL A O 1
ATOM 745 N N . SER A 1 96 ? -22.774 18.289 22.597 1.00 98.06 96 SER A N 1
ATOM 746 C CA . SER A 1 96 ? -21.816 18.500 23.687 1.00 98.06 96 SER A CA 1
ATOM 747 C C . SER A 1 96 ? -22.246 19.669 24.567 1.00 98.06 96 SER A C 1
ATOM 749 O O . SER A 1 96 ? -22.597 20.734 24.059 1.00 98.06 96 SER A O 1
ATOM 751 N N . LYS A 1 97 ? -22.168 19.490 25.886 1.00 98.25 97 LYS A N 1
ATOM 752 C CA . LYS A 1 97 ? -22.410 20.529 26.888 1.00 98.25 97 LYS A CA 1
ATOM 753 C C . LYS A 1 97 ? -21.234 20.593 27.856 1.00 98.25 97 LYS A C 1
ATOM 755 O O . LYS A 1 97 ? -20.946 19.628 28.555 1.00 98.25 97 LYS A O 1
ATOM 760 N N . GLU A 1 98 ? -20.562 21.736 27.896 1.00 98.31 98 GLU A N 1
ATOM 761 C CA . GLU A 1 98 ? -19.454 21.984 28.820 1.00 98.31 98 GLU A CA 1
ATOM 762 C C . GLU A 1 98 ? -19.955 22.357 30.220 1.00 98.31 98 GLU A C 1
ATOM 764 O O . GLU A 1 98 ? -21.090 22.810 30.393 1.00 98.31 98 GLU A O 1
ATOM 769 N N . GLY A 1 99 ? -19.091 22.199 31.223 1.00 97.88 99 GLY A N 1
ATOM 770 C CA . GLY A 1 99 ? -19.380 22.633 32.589 1.00 97.88 99 GLY A CA 1
ATOM 771 C C . GLY A 1 99 ? -20.463 21.802 33.280 1.00 97.88 99 GLY A C 1
ATOM 772 O O . GLY A 1 99 ? -21.266 22.340 34.041 1.00 97.88 99 GLY A O 1
ATOM 773 N N . VAL A 1 100 ? -20.523 20.497 33.007 1.00 98.56 100 VAL A N 1
ATOM 774 C CA . VAL A 1 100 ? -21.513 19.582 33.600 1.00 98.56 100 VAL A CA 1
ATOM 775 C C . VAL A 1 100 ? -20.901 18.834 34.789 1.00 98.56 100 VAL A C 1
ATOM 777 O O . VAL A 1 100 ? -19.706 18.539 34.792 1.00 98.56 100 VAL A O 1
ATOM 780 N N . THR A 1 101 ? -21.700 18.553 35.823 1.00 98.75 101 THR A N 1
ATOM 781 C CA . THR A 1 101 ? -21.297 17.738 36.987 1.00 98.75 101 THR A CA 1
ATOM 782 C C . THR A 1 101 ? -21.640 16.259 36.775 1.00 98.75 101 THR A C 1
ATOM 784 O O . THR A 1 101 ? -22.554 15.939 36.012 1.00 98.75 101 THR A O 1
ATOM 787 N N . LEU A 1 102 ? -20.958 15.343 37.479 1.00 98.50 102 LEU A N 1
ATOM 788 C CA . LEU A 1 102 ? -21.328 13.915 37.464 1.00 98.50 102 LEU A CA 1
ATOM 789 C C . LEU A 1 102 ? -22.760 13.690 37.950 1.00 98.50 102 LEU A C 1
ATOM 791 O O . LEU A 1 102 ? -23.479 12.899 37.350 1.00 98.50 102 LEU A O 1
ATOM 795 N N . GLU A 1 103 ? -23.190 14.418 38.982 1.00 98.56 103 GLU A N 1
ATOM 796 C CA . GLU A 1 103 ? -24.560 14.336 39.489 1.00 98.56 103 GLU A CA 1
ATOM 797 C C . GLU A 1 103 ? -25.599 14.658 38.410 1.00 98.56 103 GLU A C 1
ATOM 799 O O . GLU A 1 103 ? -26.576 13.928 38.255 1.00 98.56 103 GLU A O 1
ATOM 804 N N . THR A 1 104 ? -25.371 15.732 37.646 1.00 98.38 104 THR A N 1
ATOM 805 C CA . THR A 1 104 ? -26.283 16.149 36.573 1.00 98.38 104 THR A CA 1
ATOM 806 C C . THR A 1 104 ? -26.387 15.066 35.503 1.00 98.38 104 THR A C 1
ATOM 808 O O . THR A 1 104 ? -27.489 14.721 35.094 1.00 98.38 104 THR A O 1
ATOM 811 N N . ALA A 1 105 ? -25.255 14.503 35.074 1.00 98.31 105 ALA A N 1
ATOM 812 C CA . ALA A 1 105 ? -25.237 13.475 34.037 1.00 98.31 105 ALA A CA 1
ATOM 813 C C . ALA A 1 105 ? -25.854 12.148 34.504 1.00 98.31 105 ALA A C 1
ATOM 815 O O . ALA A 1 105 ? -26.599 11.527 33.754 1.00 98.31 105 ALA A O 1
ATOM 816 N N . LEU A 1 106 ? -25.609 11.724 35.749 1.00 98.50 106 LEU A N 1
ATOM 817 C CA . LEU A 1 106 ? -26.190 10.494 36.307 1.00 98.50 106 LEU A CA 1
ATOM 818 C C . LEU A 1 106 ? -27.719 10.563 36.439 1.00 98.50 106 LEU A C 1
ATOM 820 O O . LEU A 1 106 ? -28.371 9.525 36.392 1.00 98.50 106 LEU A O 1
ATOM 824 N N . LYS A 1 107 ? -28.282 11.772 36.559 1.00 97.69 107 LYS A N 1
ATOM 825 C CA . LYS A 1 107 ? -29.731 12.029 36.604 1.00 97.69 107 LYS A CA 1
ATOM 826 C C . LYS A 1 107 ? -30.356 12.330 35.233 1.00 97.69 107 LYS A C 1
ATOM 828 O O . LYS A 1 107 ? -31.572 12.478 35.160 1.00 97.69 107 LYS A O 1
ATOM 833 N N . ASP A 1 108 ? -29.551 12.464 34.176 1.00 97.75 108 ASP A N 1
ATOM 834 C CA . ASP A 1 108 ? -30.004 12.893 32.842 1.00 97.75 108 ASP A CA 1
ATOM 835 C C . ASP A 1 108 ? -30.858 11.835 32.128 1.00 97.75 108 ASP A C 1
ATOM 837 O O . ASP A 1 108 ? -31.806 12.171 31.425 1.00 97.75 108 ASP A O 1
ATOM 841 N N . GLU A 1 109 ? -30.544 10.555 32.322 1.00 97.12 109 GLU A N 1
ATOM 842 C CA . GLU A 1 109 ? -31.243 9.425 31.711 1.00 97.12 109 GLU A CA 1
ATOM 843 C C . GLU A 1 109 ? -31.457 8.302 32.725 1.00 97.12 109 GLU A C 1
ATOM 845 O O . GLU A 1 109 ? -30.756 8.190 33.733 1.00 97.12 109 GLU A O 1
ATOM 850 N N . LYS A 1 110 ? -32.394 7.402 32.415 1.00 95.75 110 LYS A N 1
ATOM 851 C CA . LYS A 1 110 ? -32.524 6.120 33.118 1.00 95.75 110 LYS A CA 1
ATOM 852 C C . LYS A 1 110 ? -31.430 5.161 32.642 1.00 95.75 110 LYS A C 1
ATOM 854 O O . LYS A 1 110 ? -31.715 4.236 31.893 1.00 95.75 110 LYS A O 1
ATOM 859 N N . TRP A 1 111 ? -30.180 5.443 33.004 1.00 98.00 111 TRP A N 1
ATOM 860 C CA . TRP A 1 111 ? -29.016 4.684 32.548 1.00 98.00 111 TRP A CA 1
ATOM 861 C C . TRP A 1 111 ? -29.147 3.190 32.858 1.00 98.00 111 TRP A C 1
ATOM 863 O O . TRP A 1 111 ? -29.274 2.810 34.022 1.00 98.00 111 TRP A O 1
ATOM 873 N N . ASP A 1 112 ? -29.057 2.359 31.819 1.00 98.12 112 ASP A N 1
ATOM 874 C CA . ASP A 1 112 ? -28.974 0.903 31.953 1.00 98.12 112 ASP A CA 1
ATOM 875 C C . ASP A 1 112 ? -27.539 0.490 32.309 1.00 98.12 112 ASP A C 1
ATOM 877 O O . ASP A 1 112 ? -27.325 -0.407 33.124 1.00 98.12 112 ASP A O 1
ATOM 881 N N . TYR A 1 113 ? -26.552 1.195 31.745 1.00 98.69 113 TYR A N 1
ATOM 882 C CA . TYR A 1 113 ? -25.129 0.922 31.928 1.00 98.69 113 TYR A CA 1
ATOM 883 C C . TYR A 1 113 ? -24.360 2.193 32.282 1.00 98.69 113 TYR A C 1
ATOM 885 O O . TYR A 1 113 ? -24.449 3.199 31.575 1.00 98.69 113 TYR A O 1
ATOM 893 N N . VAL A 1 114 ? -23.543 2.127 33.335 1.00 98.88 114 VAL A N 1
ATOM 894 C CA . VAL A 1 114 ? -22.569 3.175 33.671 1.00 98.88 114 VAL A CA 1
ATOM 895 C C . VAL A 1 114 ? -21.178 2.564 33.738 1.00 98.88 114 VAL A C 1
ATOM 897 O O . VAL A 1 114 ? -20.934 1.654 34.534 1.00 98.88 114 VAL A O 1
ATOM 900 N N . SER A 1 115 ? -20.252 3.067 32.920 1.00 98.88 115 SER A N 1
ATOM 901 C CA . SER A 1 115 ? -18.880 2.574 32.891 1.00 98.88 115 SER A CA 1
ATOM 902 C C . SER A 1 115 ? -17.889 3.465 33.621 1.00 98.88 115 SER A C 1
ATOM 904 O O . SER A 1 115 ? -17.969 4.693 33.565 1.00 98.88 115 SER A O 1
ATOM 906 N N . LEU A 1 116 ? -16.872 2.828 34.193 1.00 98.88 116 LEU A N 1
ATOM 907 C CA . LEU A 1 116 ? -15.672 3.469 34.718 1.00 98.88 116 LEU A CA 1
ATOM 908 C C . LEU A 1 116 ? -14.421 2.905 34.038 1.00 98.88 116 LEU A C 1
ATOM 910 O O . LEU A 1 116 ? -14.419 1.796 33.501 1.00 98.88 116 LEU A O 1
ATOM 914 N N . GLN A 1 117 ? -13.353 3.694 34.082 1.00 98.81 117 GLN A N 1
ATOM 915 C CA . GLN A 1 117 ? -12.011 3.319 33.649 1.00 98.81 117 GLN A CA 1
ATOM 916 C C . GLN A 1 117 ? -10.963 4.137 34.406 1.00 98.81 117 GLN A C 1
ATOM 918 O O . GLN A 1 117 ? -11.260 5.201 34.951 1.00 98.81 117 GLN A O 1
ATOM 923 N N . GLN A 1 118 ? -9.716 3.674 34.382 1.00 98.75 118 GLN A N 1
ATOM 924 C CA . GLN A 1 118 ? -8.565 4.444 34.855 1.00 98.75 118 GLN A CA 1
ATOM 925 C C . GLN A 1 118 ? -7.950 5.293 33.719 1.00 98.75 118 GLN A C 1
ATOM 927 O O . GLN A 1 118 ? -8.199 5.067 32.530 1.00 98.75 118 GLN A O 1
ATOM 932 N N . GLY A 1 119 ? -7.145 6.296 34.080 1.00 98.19 119 GLY A N 1
ATOM 933 C CA . GLY A 1 119 ? -6.286 7.020 33.141 1.00 98.19 119 GLY A CA 1
ATOM 934 C C . GLY A 1 119 ? -5.171 6.119 32.600 1.00 98.19 119 GLY A C 1
ATOM 935 O O . GLY A 1 119 ? -4.563 5.361 33.354 1.00 98.19 119 GLY A O 1
ATOM 936 N N . SER A 1 120 ? -4.870 6.202 31.301 1.00 97.94 120 SER A N 1
ATOM 937 C CA . SER A 1 120 ? -4.024 5.213 30.619 1.00 97.94 120 SER A CA 1
ATOM 938 C C . SER A 1 120 ? -2.620 5.000 31.215 1.00 97.94 120 SER A C 1
ATOM 940 O O . SER A 1 120 ? -2.229 3.836 31.313 1.00 97.94 120 SER A O 1
ATOM 942 N N . PRO A 1 121 ? -1.880 6.011 31.732 1.00 98.06 121 PRO A N 1
ATOM 943 C CA . PRO A 1 121 ? -0.588 5.763 32.384 1.00 98.06 121 PRO A CA 1
ATOM 944 C C . PRO A 1 121 ? -0.685 4.890 33.642 1.00 98.06 121 PRO A C 1
ATOM 946 O O . PRO A 1 121 ? 0.280 4.217 33.993 1.00 98.06 121 PRO A O 1
ATOM 949 N N . LEU A 1 122 ? -1.839 4.899 34.314 1.00 98.75 122 LEU A N 1
ATOM 950 C CA . LEU A 1 122 ? -2.091 4.211 35.586 1.00 98.75 122 LEU A CA 1
ATOM 951 C C . LEU A 1 122 ? -2.977 2.968 35.417 1.00 98.75 122 LEU A C 1
ATOM 953 O O . LEU A 1 122 ? -3.324 2.313 36.394 1.00 98.75 122 LEU A O 1
ATOM 957 N N . SER A 1 123 ? -3.387 2.656 34.186 1.00 98.31 123 SER A N 1
ATOM 958 C CA . SER A 1 123 ? -4.398 1.632 33.907 1.00 98.31 123 SER A CA 1
ATOM 959 C C . SER A 1 123 ? -3.998 0.225 34.363 1.00 98.31 123 SER A C 1
ATOM 961 O O . SER A 1 123 ? -4.861 -0.504 34.843 1.00 98.31 123 SER A O 1
ATOM 963 N N . GLY A 1 124 ? -2.711 -0.124 34.305 1.00 98.56 124 GLY A N 1
ATOM 964 C CA . GLY A 1 124 ? -2.177 -1.383 34.834 1.00 98.56 124 GLY A CA 1
ATOM 965 C C . GLY A 1 124 ? -1.640 -1.315 36.267 1.00 98.56 124 GLY A C 1
ATOM 966 O O . GLY A 1 124 ? -1.051 -2.282 36.732 1.00 98.56 124 GLY A O 1
ATOM 967 N N . LEU A 1 125 ? -1.812 -0.190 36.969 1.00 98.62 125 LEU A N 1
ATOM 968 C CA . LEU A 1 125 ? -1.328 0.018 38.338 1.00 98.62 125 LEU A CA 1
ATOM 969 C C . LEU A 1 125 ? -2.499 -0.071 39.321 1.00 98.62 125 LEU A C 1
ATOM 971 O O . LEU A 1 125 ? -3.131 0.939 39.649 1.00 98.62 125 LEU A O 1
ATOM 975 N N . TYR A 1 126 ? -2.842 -1.290 39.742 1.00 98.44 126 TYR A N 1
ATOM 976 C CA . TYR A 1 126 ? -4.041 -1.575 40.541 1.00 98.44 126 TYR A CA 1
ATOM 977 C C . TYR A 1 126 ? -4.104 -0.785 41.863 1.00 98.44 126 TYR A C 1
ATOM 979 O O . TYR A 1 126 ? -5.174 -0.361 42.297 1.00 98.44 126 TYR A O 1
ATOM 987 N N . GLU A 1 127 ? -2.960 -0.488 42.474 1.00 97.69 127 GLU A N 1
ATOM 988 C CA . GLU A 1 127 ? -2.849 0.322 43.688 1.00 97.69 127 GLU A CA 1
ATOM 989 C C . GLU A 1 127 ? -3.430 1.738 43.533 1.00 97.69 127 GLU A C 1
ATOM 991 O O . GLU A 1 127 ? -3.898 2.321 44.508 1.00 97.69 127 GLU A O 1
ATOM 996 N N . THR A 1 128 ? -3.490 2.268 42.308 1.00 98.38 128 THR A N 1
ATOM 997 C CA . THR A 1 128 ? -4.035 3.607 42.013 1.00 98.38 128 THR A CA 1
ATOM 998 C C . THR A 1 128 ? -5.565 3.656 41.970 1.00 98.38 128 THR A C 1
ATOM 1000 O O . THR A 1 128 ? -6.155 4.717 41.758 1.00 98.38 128 THR A O 1
ATOM 1003 N N . TYR A 1 129 ? -6.231 2.511 42.136 1.00 98.31 129 TYR A N 1
ATOM 1004 C CA . TYR A 1 129 ? -7.688 2.404 42.107 1.00 98.31 129 TYR A CA 1
ATOM 1005 C C . TYR A 1 129 ? -8.281 2.745 43.483 1.00 98.31 129 TYR A C 1
ATOM 1007 O O . TYR A 1 129 ? -9.398 3.258 43.584 1.00 98.31 129 TYR A O 1
ATOM 1015 N N . THR A 1 130 ? -7.514 2.507 44.550 1.00 94.62 130 THR A N 1
ATOM 1016 C CA . THR A 1 130 ? -7.877 2.805 45.942 1.00 94.62 130 THR A CA 1
ATOM 1017 C C . THR A 1 130 ? -7.305 4.164 46.367 1.00 94.62 130 THR A C 1
ATOM 1019 O O . THR A 1 130 ? -6.181 4.480 45.988 1.00 94.62 130 THR A O 1
ATOM 1022 N N . PRO A 1 131 ? -8.035 4.975 47.165 1.00 95.06 131 PRO A N 1
ATOM 1023 C CA . PRO A 1 131 ? -9.369 4.731 47.743 1.00 95.06 131 PRO A CA 1
ATOM 1024 C C . PRO A 1 131 ? -10.543 5.132 46.831 1.00 95.06 131 PRO A C 1
ATOM 1026 O O . PRO A 1 131 ? -11.704 5.047 47.230 1.00 95.06 131 PRO A O 1
ATOM 1029 N N . TYR A 1 132 ? -10.254 5.589 45.616 1.00 98.25 132 TYR A N 1
ATOM 1030 C CA . TYR A 1 132 ? -11.187 6.340 44.777 1.00 98.25 132 TYR A CA 1
ATOM 1031 C C . TYR A 1 132 ? -12.373 5.515 44.263 1.00 98.25 132 TYR A C 1
ATOM 1033 O O . TYR A 1 132 ? -13.507 5.997 44.233 1.00 98.25 132 TYR A O 1
ATOM 1041 N N . LEU A 1 133 ? -12.129 4.265 43.865 1.00 97.38 133 LEU A N 1
ATOM 1042 C CA . LEU A 1 133 ? -13.105 3.475 43.124 1.00 97.38 133 LEU A CA 1
ATOM 1043 C C . LEU A 1 133 ? -14.335 3.076 43.958 1.00 97.38 133 LEU A C 1
ATOM 1045 O O . LEU A 1 133 ? -15.458 3.215 43.474 1.00 97.38 133 LEU A O 1
ATOM 1049 N N . SER A 1 134 ? -14.157 2.675 45.226 1.00 97.31 134 SER A N 1
ATOM 1050 C CA . SER A 1 134 ? -15.278 2.344 46.132 1.00 97.31 134 SER A CA 1
ATOM 1051 C C . SER A 1 134 ? -16.251 3.511 46.292 1.00 97.31 134 SER A C 1
ATOM 1053 O O . SER A 1 134 ? -17.472 3.326 46.305 1.00 97.31 134 SER A O 1
ATOM 1055 N N . TYR A 1 135 ? -15.709 4.726 46.419 1.00 98.50 135 TYR A N 1
ATOM 1056 C CA . TYR A 1 135 ? -16.516 5.932 46.553 1.00 98.50 135 TYR A CA 1
ATOM 1057 C C . TYR A 1 135 ? -17.279 6.224 45.262 1.00 98.50 135 TYR A C 1
ATOM 1059 O O . TYR A 1 135 ? -18.481 6.456 45.320 1.00 98.50 135 TYR A O 1
ATOM 1067 N N . LEU A 1 136 ? -16.616 6.164 44.101 1.00 98.69 136 LEU A N 1
ATOM 1068 C CA . LEU A 1 136 ? -17.261 6.402 42.806 1.00 98.69 136 LEU A CA 1
ATOM 1069 C C . LEU A 1 136 ? -18.406 5.420 42.538 1.00 98.69 136 LEU A C 1
ATOM 1071 O O . LEU A 1 136 ? -19.472 5.838 42.097 1.00 98.69 136 LEU A O 1
ATOM 1075 N N . ILE A 1 137 ? -18.228 4.140 42.867 1.00 98.38 137 ILE A N 1
ATOM 1076 C CA . ILE A 1 137 ? -19.282 3.125 42.740 1.00 98.38 137 ILE A CA 1
ATOM 1077 C C . ILE A 1 137 ? -20.473 3.455 43.639 1.00 98.38 137 ILE A C 1
ATOM 1079 O O . ILE A 1 137 ? -21.616 3.431 43.183 1.00 98.38 137 ILE A O 1
ATOM 1083 N N . SER A 1 138 ? -20.210 3.799 44.901 1.00 98.12 138 SER A N 1
ATOM 1084 C CA . SER A 1 138 ? -21.260 4.181 45.851 1.00 98.12 138 SER A CA 1
ATOM 1085 C C . SER A 1 138 ? -21.995 5.440 45.383 1.00 98.12 138 SER A C 1
ATOM 1087 O O . SER A 1 138 ? -23.219 5.508 45.433 1.00 98.12 138 SER A O 1
ATOM 1089 N N . TYR A 1 139 ? -21.252 6.420 44.867 1.00 98.50 139 TYR A N 1
ATOM 1090 C CA . TYR A 1 139 ? -21.785 7.661 44.316 1.00 98.50 139 TYR A CA 1
ATOM 1091 C C . TYR A 1 139 ? -22.700 7.409 43.109 1.00 98.50 139 TYR A C 1
ATOM 1093 O O . TYR A 1 139 ? -23.797 7.958 43.055 1.00 98.50 139 TYR A O 1
ATOM 1101 N N . ILE A 1 140 ? -22.294 6.534 42.180 1.00 98.44 140 ILE A N 1
ATOM 1102 C CA . ILE A 1 140 ? -23.110 6.143 41.021 1.00 98.44 140 ILE A CA 1
ATOM 1103 C C . ILE A 1 140 ? -24.382 5.428 41.475 1.00 98.44 140 ILE A C 1
ATOM 1105 O O . ILE A 1 140 ? -25.469 5.847 41.090 1.00 98.44 140 ILE A O 1
ATOM 1109 N N . ARG A 1 141 ? -24.271 4.399 42.326 1.00 97.44 141 ARG A N 1
ATOM 1110 C CA . ARG A 1 141 ? -25.428 3.615 42.802 1.00 97.44 141 ARG A CA 1
ATOM 1111 C C . ARG A 1 141 ? -26.461 4.459 43.555 1.00 97.44 141 ARG A C 1
ATOM 1113 O O . ARG A 1 141 ? -27.638 4.131 43.526 1.00 97.44 141 ARG A O 1
ATOM 1120 N N . ASN A 1 142 ? -26.034 5.541 44.206 1.00 97.56 142 ASN A N 1
ATOM 1121 C CA . ASN A 1 142 ? -26.937 6.451 44.914 1.00 97.56 142 ASN A CA 1
ATOM 1122 C C . ASN A 1 142 ? -27.702 7.418 43.991 1.00 97.56 142 ASN A C 1
ATOM 1124 O O . ASN A 1 142 ? -28.681 8.015 44.435 1.00 97.56 142 ASN A O 1
ATOM 1128 N N . LEU A 1 143 ? -27.241 7.637 42.755 1.00 97.69 143 LEU A N 1
ATOM 1129 C CA . LEU A 1 143 ? -27.786 8.661 41.851 1.00 97.69 143 LEU A CA 1
ATOM 1130 C C . LEU A 1 143 ? -28.408 8.086 40.575 1.00 97.69 143 LEU A C 1
ATOM 1132 O O . LEU A 1 143 ? -29.355 8.672 40.054 1.00 97.69 143 LEU A O 1
ATOM 1136 N N . ALA A 1 144 ? -27.866 6.982 40.067 1.00 95.44 144 ALA A N 1
ATOM 1137 C CA . ALA A 1 144 ? -28.382 6.259 38.912 1.00 95.44 144 ALA A CA 1
ATOM 1138 C C . ALA A 1 144 ? -29.573 5.353 39.305 1.00 95.44 144 ALA A C 1
ATOM 1140 O O . ALA A 1 144 ? -29.821 5.145 40.496 1.00 95.44 144 ALA A O 1
ATOM 1141 N N . PRO A 1 145 ? -30.324 4.801 38.330 1.00 92.31 145 PRO A N 1
ATOM 1142 C CA . PRO A 1 145 ? -31.401 3.849 38.606 1.00 92.31 145 PRO A CA 1
ATOM 1143 C C . PRO A 1 145 ? -30.941 2.626 39.417 1.00 92.31 145 PRO A C 1
ATOM 1145 O O . PRO A 1 145 ? -29.812 2.164 39.271 1.00 92.31 145 PRO A O 1
ATOM 1148 N N . GLU A 1 146 ? -31.837 2.058 40.231 1.00 89.31 146 GLU A N 1
ATOM 1149 C CA . GLU A 1 146 ? -31.533 0.943 41.150 1.00 89.31 146 GLU A CA 1
ATOM 1150 C C . GLU A 1 146 ? -30.950 -0.295 40.442 1.00 89.31 146 GLU A C 1
ATOM 1152 O O . GLU A 1 146 ? -30.111 -1.003 40.995 1.00 89.31 146 GLU A O 1
ATOM 1157 N N . ASN A 1 147 ? -31.364 -0.539 39.198 1.00 91.00 147 ASN A N 1
ATOM 1158 C CA . ASN A 1 147 ? -30.947 -1.672 38.375 1.00 91.00 147 ASN A CA 1
ATOM 1159 C C . ASN A 1 147 ? -29.762 -1.371 37.440 1.00 91.00 147 ASN A C 1
ATOM 1161 O O . ASN A 1 147 ? -29.473 -2.198 36.571 1.00 91.00 147 ASN A O 1
ATOM 1165 N N . VAL A 1 148 ? -29.093 -0.221 37.595 1.00 96.94 148 VAL A N 1
ATOM 1166 C CA . VAL A 1 148 ? -27.948 0.152 36.755 1.00 96.94 148 VAL A CA 1
ATOM 1167 C C . VAL A 1 148 ? -26.855 -0.917 36.810 1.00 96.94 148 VAL A C 1
ATOM 1169 O O . VAL A 1 148 ? -26.467 -1.392 37.882 1.00 96.94 148 VAL A O 1
ATOM 1172 N N . LYS A 1 149 ? -26.335 -1.286 35.641 1.00 98.31 149 LYS A N 1
ATOM 1173 C CA . LYS A 1 149 ? -25.204 -2.200 35.500 1.00 98.31 149 LYS A CA 1
ATOM 1174 C C . LYS A 1 149 ? -23.900 -1.425 35.466 1.00 98.31 149 LYS A C 1
ATOM 1176 O O . LYS A 1 149 ? -23.725 -0.497 34.674 1.00 98.31 149 LYS A O 1
ATOM 1181 N N . LEU A 1 150 ? -22.970 -1.817 36.330 1.00 98.62 150 LEU A N 1
ATOM 1182 C CA . LEU A 1 150 ? -21.642 -1.223 36.367 1.00 98.62 150 LEU A CA 1
ATOM 1183 C C . LEU A 1 150 ? -20.730 -1.940 35.381 1.00 98.62 150 LEU A C 1
ATOM 1185 O O . LEU A 1 150 ? -20.573 -3.161 35.424 1.00 98.62 150 LEU A O 1
ATOM 1189 N N . VAL A 1 151 ? -20.089 -1.157 34.521 1.00 98.88 151 VAL A N 1
ATOM 1190 C CA . VAL A 1 151 ? -19.214 -1.657 33.461 1.00 98.88 151 VAL A CA 1
ATOM 1191 C C . VAL A 1 151 ? -17.772 -1.231 33.728 1.00 98.88 151 VAL A C 1
ATOM 1193 O O . VAL A 1 151 ? -17.488 -0.051 33.938 1.00 98.88 151 VAL A O 1
ATOM 1196 N N . TRP A 1 152 ? -16.836 -2.174 33.702 1.00 98.81 152 TRP A N 1
ATOM 1197 C CA . TRP A 1 152 ? -15.414 -1.854 33.691 1.00 98.81 152 TRP A CA 1
ATOM 1198 C C . TRP A 1 152 ? -14.898 -1.829 32.254 1.00 98.81 152 TRP A C 1
ATOM 1200 O O . TRP A 1 152 ? -14.904 -2.850 31.561 1.00 98.81 152 TRP A O 1
ATOM 1210 N N . HIS A 1 153 ? -14.440 -0.664 31.798 1.00 98.88 153 HIS A N 1
ATOM 1211 C CA . HIS A 1 153 ? -13.827 -0.511 30.483 1.00 98.88 153 HIS A CA 1
ATOM 1212 C C . HIS A 1 153 ? -12.319 -0.781 30.585 1.00 98.88 153 HIS A C 1
ATOM 1214 O O . HIS A 1 153 ? -11.539 0.085 30.987 1.00 98.88 153 HIS A O 1
ATOM 1220 N N . GLN A 1 154 ? -11.907 -2.001 30.227 1.00 98.81 154 GLN A N 1
ATOM 1221 C CA . GLN A 1 154 ? -10.496 -2.376 30.140 1.00 98.81 154 GLN A CA 1
ATOM 1222 C C . GLN A 1 154 ? -9.889 -1.728 28.892 1.00 98.81 154 GLN A C 1
ATOM 1224 O O . GLN A 1 154 ? -10.163 -2.135 27.763 1.00 98.81 154 GLN A O 1
ATOM 1229 N N . THR A 1 155 ? -9.064 -0.706 29.111 1.00 98.62 155 THR A N 1
ATOM 1230 C CA . THR A 1 155 ? -8.352 0.031 28.060 1.00 98.62 155 THR A CA 1
ATOM 1231 C C . THR A 1 155 ? -7.185 -0.774 27.477 1.00 98.62 155 THR A C 1
ATOM 1233 O O . THR A 1 155 ? -6.925 -1.898 27.885 1.00 98.62 155 THR A O 1
ATOM 1236 N N . TRP A 1 156 ? -6.457 -0.206 26.517 1.00 98.88 156 TRP A N 1
ATOM 1237 C CA . TRP A 1 156 ? -5.383 -0.876 25.778 1.00 98.88 156 TRP A CA 1
ATOM 1238 C C . TRP A 1 156 ? -3.983 -0.379 26.141 1.00 98.88 156 TRP A C 1
ATOM 1240 O O . TRP A 1 156 ? -3.794 0.757 26.579 1.00 98.88 156 TRP A O 1
ATOM 1250 N N . ALA A 1 157 ? -2.992 -1.239 25.895 1.00 98.81 157 ALA A N 1
ATOM 1251 C CA . ALA A 1 157 ? -1.582 -0.878 25.946 1.00 98.81 157 ALA A CA 1
ATOM 1252 C C . ALA A 1 157 ? -1.201 0.075 24.805 1.00 98.81 157 ALA A C 1
ATOM 1254 O O . ALA A 1 157 ? -1.775 0.030 23.710 1.00 98.81 157 ALA A O 1
ATOM 1255 N N . TYR A 1 158 ? -0.190 0.906 25.043 1.00 98.75 158 TYR A N 1
ATOM 1256 C CA . TYR A 1 158 ? 0.381 1.795 24.032 1.00 98.75 158 TYR A CA 1
ATOM 1257 C C . TYR A 1 158 ? 1.070 1.028 22.896 1.00 98.75 158 TYR A C 1
ATOM 1259 O O . TYR A 1 158 ? 1.386 -0.156 23.026 1.00 98.75 158 TYR A O 1
ATOM 1267 N N . ALA A 1 159 ? 1.295 1.702 21.767 1.00 98.38 159 ALA A N 1
ATOM 1268 C CA . ALA A 1 159 ? 2.134 1.177 20.693 1.00 98.38 159 ALA A CA 1
ATOM 1269 C C . ALA A 1 159 ? 3.567 0.948 21.207 1.00 98.38 159 ALA A C 1
ATOM 1271 O O . ALA A 1 159 ? 4.056 1.701 22.052 1.00 98.38 159 ALA A O 1
ATOM 1272 N N . ALA A 1 160 ? 4.261 -0.060 20.687 1.00 97.50 160 ALA A N 1
ATOM 1273 C CA . ALA A 1 160 ? 5.618 -0.428 21.079 1.00 97.50 160 ALA A CA 1
ATOM 1274 C C . ALA A 1 160 ? 6.623 0.716 20.860 1.00 97.50 160 ALA A C 1
ATOM 1276 O O . ALA A 1 160 ? 7.581 0.858 21.613 1.00 97.50 160 ALA A O 1
ATOM 1277 N N . ASN A 1 161 ? 6.385 1.579 19.868 1.00 94.12 161 ASN A N 1
ATOM 1278 C CA . ASN A 1 161 ? 7.212 2.756 19.594 1.00 94.12 161 ASN A CA 1
ATOM 1279 C C . ASN A 1 161 ? 6.780 4.027 20.356 1.00 94.12 161 ASN A C 1
ATOM 1281 O O . ASN A 1 161 ? 7.282 5.114 20.061 1.00 94.12 161 ASN A O 1
ATOM 1285 N N . CYS A 1 162 ? 5.846 3.929 21.307 1.00 96.00 162 CYS A N 1
ATOM 1286 C CA . CYS A 1 162 ? 5.358 5.078 22.062 1.00 96.00 162 CYS A CA 1
ATOM 1287 C C . CYS A 1 162 ? 6.477 5.718 22.902 1.00 96.00 162 CYS A C 1
ATOM 1289 O O . CYS A 1 162 ? 7.222 5.048 23.615 1.00 96.00 162 CYS A O 1
ATOM 1291 N N . THR A 1 163 ? 6.583 7.047 22.850 1.00 95.12 163 THR A N 1
ATOM 1292 C CA . THR A 1 163 ? 7.618 7.819 23.561 1.00 95.12 163 THR A CA 1
ATOM 1293 C C . THR A 1 163 ? 7.090 8.567 24.785 1.00 95.12 163 THR A C 1
ATOM 1295 O O . THR A 1 163 ? 7.852 9.259 25.463 1.00 95.12 163 THR A O 1
ATOM 1298 N N . LEU A 1 164 ? 5.796 8.433 25.096 1.00 95.12 164 LEU A N 1
ATOM 1299 C CA . LEU A 1 164 ? 5.155 9.137 26.205 1.00 95.12 164 LEU A CA 1
ATOM 1300 C C . LEU A 1 164 ? 5.684 8.652 27.560 1.00 95.12 164 LEU A C 1
ATOM 1302 O O . LEU A 1 164 ? 5.871 7.457 27.786 1.00 95.12 164 LEU A O 1
ATOM 1306 N N . SER A 1 165 ? 5.867 9.586 28.497 1.00 96.44 165 SER A N 1
ATOM 1307 C CA . SER A 1 165 ? 6.449 9.311 29.820 1.00 96.44 165 SER A CA 1
ATOM 1308 C C . SER A 1 165 ? 5.666 8.273 30.624 1.00 96.44 165 SER A C 1
ATOM 1310 O O . SER A 1 165 ? 6.273 7.461 31.314 1.00 96.44 165 SER A O 1
ATOM 1312 N N . GLY A 1 166 ? 4.338 8.237 30.478 1.00 95.62 166 GLY A N 1
ATOM 1313 C CA . GLY A 1 166 ? 3.482 7.250 31.140 1.00 95.62 166 GLY A CA 1
ATOM 1314 C C . GLY A 1 166 ? 3.795 5.796 30.772 1.00 95.62 166 GLY A C 1
ATOM 1315 O O . GLY A 1 166 ? 3.471 4.899 31.542 1.00 95.62 166 GLY A O 1
ATOM 1316 N N . PHE A 1 167 ? 4.460 5.547 29.637 1.00 98.31 167 PHE A N 1
ATOM 1317 C CA . PHE A 1 167 ? 4.862 4.196 29.243 1.00 98.31 167 PHE A CA 1
ATOM 1318 C C . PHE A 1 167 ? 6.036 3.658 30.078 1.00 98.31 167 PHE A C 1
ATOM 1320 O O . PHE A 1 167 ? 6.246 2.449 30.157 1.00 98.31 167 PHE A O 1
ATOM 1327 N N . ALA A 1 168 ? 6.787 4.546 30.744 1.00 97.88 168 ALA A N 1
ATOM 1328 C CA . ALA A 1 168 ? 7.890 4.167 31.625 1.00 97.88 168 ALA A CA 1
ATOM 1329 C C . ALA A 1 168 ? 7.429 3.336 32.833 1.00 97.88 168 ALA A C 1
ATOM 1331 O O . ALA A 1 168 ? 8.204 2.516 33.314 1.00 97.88 168 ALA A O 1
ATOM 1332 N N . ASN A 1 169 ? 6.165 3.472 33.252 1.00 98.31 169 ASN A N 1
ATOM 1333 C CA . ASN A 1 169 ? 5.552 2.625 34.284 1.00 98.31 169 ASN A CA 1
ATOM 1334 C C . ASN A 1 169 ? 5.556 1.131 33.910 1.00 98.31 169 ASN A C 1
ATOM 1336 O O . ASN A 1 169 ? 5.444 0.280 34.784 1.00 98.31 169 ASN A O 1
ATOM 1340 N N . TYR A 1 170 ? 5.702 0.820 32.620 1.00 98.56 170 TYR A N 1
ATOM 1341 C CA . TYR A 1 170 ? 5.662 -0.531 32.060 1.00 98.56 170 TYR A CA 1
ATOM 1342 C C . TYR A 1 170 ? 6.947 -0.852 31.288 1.00 98.56 170 TYR A C 1
ATOM 1344 O O . TYR A 1 170 ? 6.918 -1.573 30.297 1.00 98.56 170 TYR A O 1
ATOM 1352 N N . ASN A 1 171 ? 8.077 -0.254 31.685 1.00 98.06 171 ASN A N 1
ATOM 1353 C CA . ASN A 1 171 ? 9.390 -0.435 31.050 1.00 98.06 171 ASN A CA 1
ATOM 1354 C C . ASN A 1 171 ? 9.443 -0.076 29.554 1.00 98.06 171 ASN A C 1
ATOM 1356 O O . ASN A 1 171 ? 10.361 -0.498 28.855 1.00 98.06 171 ASN A O 1
ATOM 1360 N N . LYS A 1 172 ? 8.487 0.730 29.067 1.00 97.56 172 LYS A N 1
ATOM 1361 C CA . LYS A 1 172 ? 8.279 1.003 27.635 1.00 97.56 172 LYS A CA 1
ATOM 1362 C C . LYS A 1 172 ? 8.074 -0.271 26.803 1.00 97.56 172 LYS A C 1
ATOM 1364 O O . LYS A 1 172 ? 8.492 -0.328 25.650 1.00 97.56 172 LYS A O 1
ATOM 1369 N N . ASP A 1 173 ? 7.434 -1.275 27.396 1.00 98.56 173 ASP A N 1
ATOM 1370 C CA . ASP A 1 173 ? 7.120 -2.544 26.752 1.00 98.56 173 ASP A CA 1
ATOM 1371 C C . ASP A 1 173 ? 5.602 -2.751 26.642 1.00 98.56 173 ASP A C 1
ATOM 1373 O O . ASP A 1 173 ? 4.847 -2.619 27.612 1.00 98.56 173 ASP A O 1
ATOM 1377 N N . GLN A 1 174 ? 5.142 -3.058 25.427 1.00 98.56 174 GLN A N 1
ATOM 1378 C CA . GLN A 1 174 ? 3.714 -3.138 25.117 1.00 98.56 174 GLN A CA 1
ATOM 1379 C C . GLN A 1 174 ? 3.041 -4.316 25.822 1.00 98.56 174 GLN A C 1
ATOM 1381 O O . GLN A 1 174 ? 1.955 -4.143 26.377 1.00 98.56 174 GLN A O 1
ATOM 1386 N N . LEU A 1 175 ? 3.662 -5.498 25.806 1.00 98.50 175 LEU A N 1
ATOM 1387 C CA . LEU A 1 175 ? 3.075 -6.691 26.416 1.00 98.50 175 LEU A CA 1
ATOM 1388 C C . LEU A 1 175 ? 3.070 -6.581 27.941 1.00 98.50 175 LEU A C 1
ATOM 1390 O O . LEU A 1 175 ? 2.073 -6.926 28.567 1.00 98.50 175 LEU A O 1
ATOM 1394 N N . THR A 1 176 ? 4.115 -6.000 28.533 1.00 98.75 176 THR A N 1
ATOM 1395 C CA . THR A 1 176 ? 4.168 -5.674 29.965 1.00 98.75 176 THR A CA 1
ATOM 1396 C C . THR A 1 176 ? 3.001 -4.772 30.364 1.00 98.75 176 THR A C 1
ATOM 1398 O O . THR A 1 176 ? 2.304 -5.059 31.337 1.00 98.75 176 THR A O 1
ATOM 1401 N N . MET A 1 177 ? 2.734 -3.711 29.593 1.00 98.81 177 MET A N 1
ATOM 1402 C CA . MET A 1 177 ? 1.590 -2.831 29.844 1.00 98.81 177 MET A CA 1
ATOM 1403 C C . MET A 1 177 ? 0.253 -3.556 29.658 1.00 98.81 177 MET A C 1
ATOM 1405 O O . MET A 1 177 ? -0.646 -3.389 30.478 1.00 98.81 177 MET A O 1
ATOM 1409 N N . TYR A 1 178 ? 0.116 -4.368 28.607 1.00 98.88 178 TYR A N 1
ATOM 1410 C CA . TYR A 1 178 ? -1.101 -5.136 28.335 1.00 98.88 178 TYR A CA 1
ATOM 1411 C C . TYR A 1 178 ? -1.442 -6.083 29.491 1.00 98.88 178 TYR A C 1
ATOM 1413 O O . TYR A 1 178 ? -2.550 -6.011 30.024 1.00 98.88 178 TYR A O 1
ATOM 1421 N N . HIS A 1 179 ? -0.488 -6.909 29.924 1.00 98.88 179 HIS A N 1
ATOM 1422 C CA . HIS A 1 179 ? -0.697 -7.853 31.021 1.00 98.88 179 HIS A CA 1
ATOM 1423 C C . HIS A 1 179 ? -1.043 -7.134 32.329 1.00 98.88 179 HIS A C 1
ATOM 1425 O O . HIS A 1 179 ? -2.018 -7.500 32.980 1.00 98.88 179 HIS A O 1
ATOM 1431 N N . ALA A 1 180 ? -0.339 -6.044 32.655 1.00 98.88 180 ALA A N 1
ATOM 1432 C CA . ALA A 1 180 ? -0.642 -5.245 33.841 1.00 98.88 180 ALA A CA 1
ATOM 1433 C C . ALA A 1 180 ? -2.076 -4.680 33.819 1.00 98.88 180 ALA A C 1
ATOM 1435 O O . ALA A 1 180 ? -2.768 -4.688 34.836 1.00 98.88 180 ALA A O 1
ATOM 1436 N N . ILE A 1 181 ? -2.554 -4.215 32.658 1.00 98.94 181 ILE A N 1
ATOM 1437 C CA . ILE A 1 181 ? -3.930 -3.722 32.491 1.00 98.94 181 ILE A CA 1
ATOM 1438 C C . ILE A 1 181 ? -4.955 -4.845 32.667 1.00 98.94 181 ILE A C 1
ATOM 1440 O O . ILE A 1 181 ? -5.963 -4.640 33.345 1.00 98.94 181 ILE A O 1
ATOM 1444 N N . VAL A 1 182 ? -4.721 -6.013 32.065 1.00 98.88 182 VAL A N 1
ATOM 1445 C CA . VAL A 1 182 ? -5.609 -7.179 32.192 1.00 98.88 182 VAL A CA 1
ATOM 1446 C C . VAL A 1 182 ? -5.715 -7.615 33.654 1.00 98.88 182 VAL A C 1
ATOM 1448 O O . VAL A 1 182 ? -6.828 -7.744 34.172 1.00 98.88 182 VAL A O 1
ATOM 1451 N N . ASP A 1 183 ? -4.582 -7.747 34.342 1.00 98.75 183 ASP A N 1
ATOM 1452 C CA . ASP A 1 183 ? -4.527 -8.150 35.748 1.00 98.75 183 ASP A CA 1
ATOM 1453 C C . ASP A 1 183 ? -5.235 -7.137 36.656 1.00 98.75 183 ASP A C 1
ATOM 1455 O O . ASP A 1 183 ? -6.055 -7.514 37.501 1.00 98.75 183 ASP A O 1
ATOM 1459 N N . ALA A 1 184 ? -4.976 -5.839 36.463 1.00 98.75 184 ALA A N 1
ATOM 1460 C CA . ALA A 1 184 ? -5.636 -4.777 37.218 1.00 98.75 184 ALA A CA 1
ATOM 1461 C C . ALA A 1 184 ? -7.151 -4.744 36.954 1.00 98.75 184 ALA A C 1
ATOM 1463 O O . ALA A 1 184 ? -7.938 -4.594 37.891 1.00 98.75 184 ALA A O 1
ATOM 1464 N N . ALA A 1 185 ? -7.582 -4.944 35.705 1.00 98.31 185 ALA A N 1
ATOM 1465 C CA . ALA A 1 185 ? -8.994 -5.019 35.345 1.00 98.31 185 ALA A CA 1
ATOM 1466 C C . ALA A 1 185 ? -9.691 -6.226 35.992 1.00 98.31 185 ALA A C 1
ATOM 1468 O O . ALA A 1 185 ? -10.816 -6.095 36.474 1.00 98.31 185 ALA A O 1
ATOM 1469 N N . ARG A 1 186 ? -9.031 -7.388 36.069 1.00 97.19 186 ARG A N 1
ATOM 1470 C CA . ARG A 1 186 ? -9.595 -8.575 36.729 1.00 97.19 186 ARG A CA 1
ATOM 1471 C C . ARG A 1 186 ? -9.707 -8.434 38.230 1.00 97.19 186 ARG A C 1
ATOM 1473 O O . ARG A 1 186 ? -10.751 -8.776 38.793 1.00 97.19 186 ARG A O 1
ATOM 1480 N N . GLN A 1 187 ? -8.679 -7.883 38.866 1.00 97.56 187 GLN A N 1
ATOM 1481 C CA . GLN A 1 187 ? -8.748 -7.536 40.281 1.00 97.56 187 GLN A CA 1
ATOM 1482 C C . GLN A 1 187 ? -9.860 -6.513 40.533 1.00 97.56 187 GLN A C 1
ATOM 1484 O O . GLN A 1 187 ? -10.640 -6.683 41.464 1.00 97.56 187 GLN A O 1
ATOM 1489 N N . CYS A 1 188 ? -9.999 -5.507 39.666 1.00 95.38 188 CYS A N 1
ATOM 1490 C CA . CYS A 1 188 ? -11.054 -4.501 39.748 1.00 95.38 188 CYS A CA 1
ATOM 1491 C C . CYS A 1 188 ? -12.460 -5.120 39.681 1.00 95.38 188 CYS A C 1
ATOM 1493 O O . CYS A 1 188 ? -13.264 -4.931 40.595 1.00 95.38 188 CYS A O 1
ATOM 1495 N N . VAL A 1 189 ? -12.750 -5.911 38.645 1.00 96.38 189 VAL A N 1
ATOM 1496 C CA . VAL A 1 189 ? -14.065 -6.548 38.476 1.00 96.38 189 VAL A CA 1
ATOM 1497 C C . VAL A 1 189 ? -14.402 -7.443 39.671 1.00 96.38 189 VAL A C 1
ATOM 1499 O O . VAL A 1 189 ? -15.510 -7.362 40.200 1.00 96.38 189 VAL A O 1
ATOM 1502 N N . THR A 1 190 ? -13.430 -8.232 40.140 1.00 94.56 190 THR A N 1
ATOM 1503 C CA . THR A 1 190 ? -13.611 -9.172 41.257 1.00 94.56 190 THR A CA 1
ATOM 1504 C C . THR A 1 190 ? -13.820 -8.453 42.590 1.00 94.56 190 THR A C 1
ATOM 1506 O O . THR A 1 190 ? -14.739 -8.787 43.332 1.00 94.56 190 THR A O 1
ATOM 1509 N N . ASN A 1 191 ? -12.990 -7.454 42.900 1.00 97.06 191 ASN A N 1
ATOM 1510 C CA . ASN A 1 191 ? -12.962 -6.828 44.224 1.00 97.06 191 ASN A CA 1
ATOM 1511 C C . ASN A 1 191 ? -14.050 -5.765 44.417 1.00 97.06 191 ASN A C 1
ATOM 1513 O O . ASN A 1 191 ? -14.427 -5.483 45.553 1.00 97.06 191 ASN A O 1
ATOM 1517 N N . TYR A 1 192 ? -14.556 -5.179 43.328 1.00 96.56 192 TYR A N 1
ATOM 1518 C CA . TYR A 1 192 ? -15.541 -4.095 43.379 1.00 96.56 192 TYR A CA 1
ATOM 1519 C C . TYR A 1 192 ? -16.922 -4.472 42.823 1.00 96.56 192 TYR A C 1
ATOM 1521 O O . TYR A 1 192 ? -17.845 -3.661 42.896 1.00 96.56 192 TYR A O 1
ATOM 1529 N N . GLY A 1 193 ? -17.089 -5.693 42.302 1.00 93.25 193 GLY A N 1
ATOM 1530 C CA . GLY A 1 193 ? -18.386 -6.211 41.862 1.00 93.25 193 GLY A CA 1
ATOM 1531 C C . GLY A 1 193 ? -18.954 -5.488 40.638 1.00 93.25 193 GLY A C 1
ATOM 1532 O O . GLY A 1 193 ? -20.123 -5.100 40.646 1.00 93.25 193 GLY A O 1
ATOM 1533 N N . PHE A 1 194 ? -18.128 -5.283 39.607 1.00 97.75 194 PHE A N 1
ATOM 1534 C CA . PHE A 1 194 ? -18.612 -4.834 38.296 1.00 97.75 194 PHE A CA 1
ATOM 1535 C C . PHE A 1 194 ? -19.399 -5.954 37.610 1.00 97.75 194 PHE A C 1
ATOM 1537 O O . PHE A 1 194 ? -18.991 -7.113 37.647 1.00 97.75 194 PHE A O 1
ATOM 1544 N N . ASP A 1 195 ? -20.510 -5.604 36.963 1.00 98.12 195 ASP A N 1
ATOM 1545 C CA . ASP A 1 195 ? -21.375 -6.564 36.277 1.00 98.12 195 ASP A CA 1
ATOM 1546 C C . ASP A 1 195 ? -20.780 -7.028 34.941 1.00 98.12 195 ASP A C 1
ATOM 1548 O O . ASP A 1 195 ? -20.979 -8.173 34.537 1.00 98.12 195 ASP A O 1
ATOM 1552 N N . ILE A 1 196 ? -20.079 -6.131 34.237 1.00 98.38 196 ILE A N 1
ATOM 1553 C CA . ILE A 1 196 ? -19.565 -6.369 32.882 1.00 98.38 196 ILE A CA 1
ATOM 1554 C C . ILE A 1 196 ? -18.120 -5.887 32.779 1.00 98.38 196 ILE A C 1
ATOM 1556 O O . ILE A 1 196 ? -17.788 -4.776 33.192 1.00 98.38 196 ILE A O 1
ATOM 1560 N N . LEU A 1 197 ? -17.272 -6.708 32.161 1.00 98.62 197 LEU A N 1
ATOM 1561 C CA . LEU A 1 197 ? -15.956 -6.319 31.662 1.00 98.62 197 LEU A CA 1
ATOM 1562 C C . LEU A 1 197 ? -16.059 -6.092 30.153 1.00 98.62 197 LEU A C 1
ATOM 1564 O O . LEU A 1 197 ? -16.471 -7.000 29.437 1.00 98.62 197 LEU A O 1
ATOM 1568 N N . VAL A 1 198 ? -15.641 -4.924 29.665 1.00 98.88 198 VAL A N 1
ATOM 1569 C CA . VAL A 1 198 ? -15.479 -4.678 28.224 1.00 98.88 198 VAL A CA 1
ATOM 1570 C C . VAL A 1 198 ? -13.986 -4.755 27.882 1.00 98.88 198 VAL A C 1
ATOM 1572 O O . VAL A 1 198 ? -13.251 -3.821 28.221 1.00 98.88 198 VAL A O 1
ATOM 1575 N N . PRO A 1 199 ? -13.511 -5.846 27.249 1.00 98.81 199 PRO A N 1
ATOM 1576 C CA . PRO A 1 199 ? -12.086 -6.143 27.091 1.00 98.81 199 PRO A CA 1
ATOM 1577 C C . PRO A 1 199 ? -11.463 -5.485 25.852 1.00 98.81 199 PRO A C 1
ATOM 1579 O O . PRO A 1 199 ? -10.880 -6.156 24.998 1.00 98.81 199 PRO A O 1
ATOM 1582 N N . VAL A 1 200 ? -11.578 -4.157 25.724 1.00 98.94 200 VAL A N 1
ATOM 1583 C CA . VAL A 1 200 ? -11.029 -3.440 24.555 1.00 98.94 200 VAL A CA 1
ATOM 1584 C C . VAL A 1 200 ? -9.510 -3.582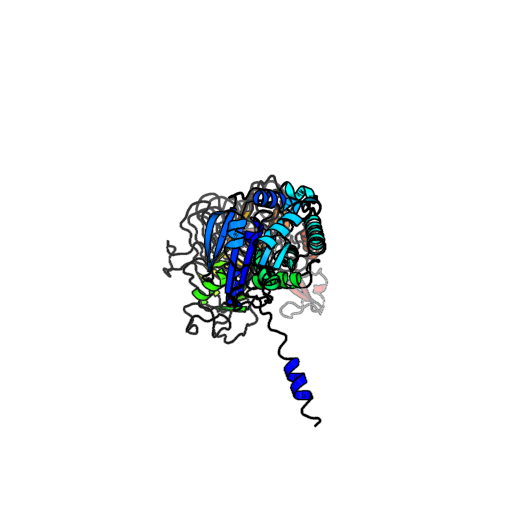 24.482 1.00 98.94 200 VAL A C 1
ATOM 1586 O O . VAL A 1 200 ? -8.956 -3.683 23.390 1.00 98.94 200 VAL A O 1
ATOM 1589 N N . GLY A 1 201 ? -8.828 -3.638 25.628 1.00 98.88 201 GLY A N 1
ATOM 1590 C CA . GLY A 1 201 ? -7.395 -3.911 25.694 1.00 98.88 201 GLY A CA 1
ATOM 1591 C C . GLY A 1 201 ? -6.993 -5.187 24.973 1.00 98.88 201 GLY A C 1
ATOM 1592 O O . GLY A 1 201 ? -6.114 -5.156 24.109 1.00 98.88 201 GLY A O 1
ATOM 1593 N N . THR A 1 202 ? -7.688 -6.281 25.271 1.00 98.94 202 THR A N 1
ATOM 1594 C CA . THR A 1 202 ? -7.487 -7.562 24.591 1.00 98.94 202 THR A CA 1
ATOM 1595 C C . THR A 1 202 ? -7.920 -7.513 23.129 1.00 98.94 202 THR A C 1
ATOM 1597 O O . THR A 1 202 ? -7.190 -8.018 22.287 1.00 98.94 202 THR A O 1
ATOM 1600 N N . ALA A 1 203 ? -9.012 -6.829 22.772 1.00 98.94 203 ALA A N 1
ATOM 1601 C CA . ALA A 1 203 ? -9.417 -6.686 21.367 1.00 98.94 203 ALA A CA 1
ATOM 1602 C C . ALA A 1 203 ? -8.362 -5.956 20.520 1.00 98.94 203 ALA A C 1
ATOM 1604 O O . ALA A 1 203 ? -8.031 -6.380 19.414 1.00 98.94 203 ALA A O 1
ATOM 1605 N N . VAL A 1 204 ? -7.772 -4.887 21.059 1.00 98.88 204 VAL A N 1
ATOM 1606 C CA . VAL A 1 204 ? -6.667 -4.171 20.411 1.00 98.88 204 VAL A CA 1
ATOM 1607 C C . VAL A 1 204 ? -5.437 -5.070 20.292 1.00 98.88 204 VAL A C 1
ATOM 1609 O O . VAL A 1 204 ? -4.796 -5.077 19.242 1.00 98.88 204 VAL A O 1
ATOM 1612 N N . GLN A 1 205 ? -5.117 -5.853 21.325 1.00 98.88 205 GLN A N 1
ATOM 1613 C CA . GLN A 1 205 ? -3.970 -6.758 21.282 1.00 98.88 205 GLN A CA 1
ATOM 1614 C C . GLN A 1 205 ? -4.180 -7.927 20.304 1.00 98.88 205 GLN A C 1
ATOM 1616 O O . GLN A 1 205 ? -3.253 -8.260 19.573 1.00 98.88 205 GLN A O 1
ATOM 1621 N N . ASN A 1 206 ? -5.396 -8.471 20.203 1.00 98.88 206 ASN A N 1
ATOM 1622 C CA . ASN A 1 206 ? -5.782 -9.456 19.189 1.00 98.88 206 ASN A CA 1
ATOM 1623 C C . ASN A 1 206 ? -5.607 -8.877 17.780 1.00 98.88 206 ASN A C 1
ATOM 1625 O O . ASN A 1 206 ? -4.959 -9.488 16.935 1.00 98.88 206 ASN A O 1
ATOM 1629 N N . ALA A 1 207 ? -6.108 -7.663 17.528 1.00 98.56 207 ALA A N 1
ATOM 1630 C CA . ALA A 1 207 ? -5.976 -7.011 16.225 1.00 98.56 207 ALA A CA 1
ATOM 1631 C C . ALA A 1 207 ? -4.506 -6.782 15.824 1.00 98.56 207 ALA A C 1
ATOM 1633 O O . ALA A 1 207 ? -4.163 -6.932 14.650 1.00 98.56 207 ALA A O 1
ATOM 1634 N N . ARG A 1 208 ? -3.615 -6.501 16.788 1.00 98.50 208 ARG A N 1
ATOM 1635 C CA . ARG A 1 208 ? -2.164 -6.374 16.549 1.00 98.50 208 ARG A CA 1
ATOM 1636 C C . ARG A 1 208 ? -1.495 -7.666 16.062 1.00 98.50 208 ARG A C 1
ATOM 1638 O O . ARG A 1 208 ? -0.414 -7.577 15.491 1.00 98.50 208 ARG A O 1
ATOM 1645 N N . THR A 1 209 ? -2.112 -8.835 16.256 1.00 98.06 209 THR A N 1
ATOM 1646 C CA . THR A 1 209 ? -1.599 -10.122 15.736 1.00 98.06 209 THR A CA 1
ATOM 1647 C C . THR A 1 209 ? -1.959 -10.377 14.267 1.00 98.06 209 THR A C 1
ATOM 1649 O O . THR A 1 209 ? -1.392 -11.264 13.636 1.00 98.06 209 THR A O 1
ATOM 1652 N N . THR A 1 210 ? -2.883 -9.591 13.702 1.00 96.38 210 THR A N 1
ATOM 1653 C CA . THR A 1 210 ? -3.267 -9.657 12.281 1.00 96.38 210 THR A CA 1
ATOM 1654 C C . THR A 1 210 ? -2.274 -8.892 11.394 1.00 96.38 210 THR A C 1
ATOM 1656 O O . THR A 1 210 ? -1.313 -8.291 11.879 1.00 96.38 210 THR A O 1
ATOM 1659 N N . PHE A 1 211 ? -2.558 -8.807 10.088 1.00 90.69 211 PHE A N 1
ATOM 1660 C CA . PHE A 1 211 ? -1.826 -7.946 9.146 1.00 90.69 211 PHE A CA 1
ATOM 1661 C C . PHE A 1 211 ? -1.743 -6.461 9.563 1.00 90.69 211 PHE A C 1
ATOM 1663 O O . PHE A 1 211 ? -0.833 -5.747 9.134 1.00 90.69 211 PHE A O 1
ATOM 1670 N N . ILE A 1 212 ? -2.670 -5.979 10.405 1.00 94.38 212 ILE A N 1
ATOM 1671 C CA . ILE A 1 212 ? -2.667 -4.590 10.888 1.00 94.38 212 ILE A CA 1
ATOM 1672 C C . ILE A 1 212 ? -1.352 -4.292 11.626 1.00 94.38 212 ILE A C 1
ATOM 1674 O O . ILE A 1 212 ? -0.762 -3.215 11.451 1.00 94.38 212 ILE A O 1
ATOM 1678 N N . GLY A 1 213 ? -0.865 -5.260 12.410 1.00 95.12 213 GLY A N 1
ATOM 1679 C CA . GLY A 1 213 ? 0.310 -5.112 13.259 1.00 95.12 213 GLY A CA 1
ATOM 1680 C C . GLY A 1 213 ? 0.126 -4.024 14.319 1.00 95.12 213 GLY A C 1
ATOM 1681 O O . GLY A 1 213 ? -0.991 -3.657 14.695 1.00 95.12 213 GLY A O 1
ATOM 1682 N N . ASP A 1 214 ? 1.233 -3.438 14.778 1.00 96.56 214 ASP A N 1
ATOM 1683 C CA . ASP A 1 214 ? 1.224 -2.387 15.804 1.00 96.56 214 ASP A CA 1
ATOM 1684 C C . ASP A 1 214 ? 0.840 -0.994 15.265 1.00 96.56 214 ASP A C 1
ATOM 1686 O O . ASP A 1 214 ? 1.503 0.016 15.490 1.00 96.56 214 ASP A O 1
ATOM 1690 N N . ARG A 1 215 ? -0.252 -0.942 14.499 1.00 95.62 215 ARG A N 1
ATOM 1691 C CA . ARG A 1 215 ? -0.799 0.272 13.874 1.00 95.62 215 ARG A CA 1
ATOM 1692 C C . ARG A 1 215 ? -2.209 0.584 14.353 1.00 95.62 215 ARG A C 1
ATOM 1694 O O . ARG A 1 215 ? -2.927 1.363 13.732 1.00 95.62 215 ARG A O 1
ATOM 1701 N N . MET A 1 216 ? -2.609 0.002 15.480 1.00 98.00 216 MET A N 1
ATOM 1702 C CA . MET A 1 216 ? -3.899 0.254 16.127 1.00 98.00 216 MET A CA 1
ATOM 1703 C C . MET A 1 216 ? -4.011 1.659 16.728 1.00 98.00 216 MET A C 1
ATOM 1705 O O . MET A 1 216 ? -5.100 2.041 17.153 1.00 98.00 216 MET A O 1
ATOM 1709 N N . ASN A 1 217 ? -2.925 2.443 16.743 1.00 98.06 217 ASN A N 1
ATOM 1710 C CA . ASN A 1 217 ? -2.860 3.764 17.360 1.00 98.06 217 ASN A CA 1
ATOM 1711 C C . ASN A 1 217 ? -2.519 4.875 16.356 1.00 98.06 217 ASN A C 1
ATOM 1713 O O . ASN A 1 217 ? -1.770 4.656 15.409 1.00 98.06 217 ASN A O 1
ATOM 1717 N N . ARG A 1 218 ? -3.035 6.088 16.593 1.00 96.38 218 ARG A N 1
ATOM 1718 C CA . ARG A 1 218 ? -2.758 7.283 15.769 1.00 96.38 218 ARG A CA 1
ATOM 1719 C C . ARG A 1 218 ? -1.606 8.150 16.285 1.00 96.38 218 ARG A C 1
ATOM 1721 O O . ARG A 1 218 ? -1.030 8.913 15.524 1.00 96.38 218 ARG A O 1
ATOM 1728 N N . ASP A 1 219 ? -1.296 8.058 17.576 1.00 95.88 219 ASP A N 1
ATOM 1729 C CA . ASP A 1 219 ? -0.310 8.908 18.263 1.00 95.88 219 ASP A CA 1
ATOM 1730 C C . ASP A 1 219 ? 0.470 8.143 19.349 1.00 95.88 219 ASP A C 1
ATOM 1732 O O . ASP A 1 219 ? 0.939 8.710 20.334 1.00 95.88 219 ASP A O 1
ATOM 1736 N N . GLY A 1 220 ? 0.570 6.822 19.189 1.00 95.94 220 GLY A N 1
ATOM 1737 C CA . GLY A 1 220 ? 1.231 5.928 20.137 1.00 95.94 220 GLY A CA 1
ATOM 1738 C C . GLY A 1 220 ? 0.373 5.504 21.334 1.00 95.94 220 GLY A C 1
ATOM 1739 O O . GLY A 1 220 ? 0.715 4.512 21.970 1.00 95.94 220 GLY A O 1
ATOM 1740 N N . GLN A 1 221 ? -0.756 6.167 21.622 1.00 97.25 221 GLN A N 1
ATOM 1741 C CA . GLN A 1 221 ? -1.655 5.764 22.717 1.00 97.25 221 GLN A CA 1
ATOM 1742 C C . GLN A 1 221 ? -3.136 5.716 22.337 1.00 97.25 221 GLN A C 1
ATOM 1744 O O . GLN A 1 221 ? -3.836 4.795 22.740 1.00 97.25 221 GLN A O 1
ATOM 1749 N N . HIS A 1 222 ? -3.639 6.663 21.553 1.00 98.50 222 HIS A N 1
ATOM 1750 C CA . HIS A 1 222 ? -5.043 6.711 21.172 1.00 98.50 222 HIS A CA 1
ATOM 1751 C C . HIS A 1 222 ? -5.285 5.912 19.898 1.00 98.50 222 HIS A C 1
ATOM 1753 O O . HIS A 1 222 ? -4.372 5.755 19.088 1.00 98.50 222 HIS A O 1
ATOM 1759 N N . LEU A 1 223 ? -6.502 5.412 19.698 1.00 98.56 223 LEU A N 1
ATOM 1760 C CA . LEU A 1 223 ? -6.796 4.479 18.613 1.00 98.56 223 LEU A CA 1
ATOM 1761 C C . LEU A 1 223 ? -6.742 5.141 17.234 1.00 98.56 223 LEU A C 1
ATOM 1763 O O . LEU A 1 223 ? -7.046 6.327 17.068 1.00 98.56 223 LEU A O 1
ATOM 1767 N N . ASN A 1 224 ? -6.376 4.352 16.225 1.00 97.00 224 ASN A N 1
ATOM 1768 C CA . ASN A 1 224 ? -6.622 4.686 14.830 1.00 97.00 224 ASN A CA 1
ATOM 1769 C C . ASN A 1 224 ? -8.113 5.038 14.656 1.00 97.00 224 ASN A C 1
ATOM 1771 O O . ASN A 1 224 ? -8.985 4.344 15.181 1.00 97.00 224 ASN A O 1
ATOM 1775 N N . VAL A 1 225 ? -8.403 6.134 13.949 1.00 95.44 225 VAL A N 1
ATOM 1776 C CA . VAL A 1 225 ? -9.759 6.707 13.871 1.00 95.44 225 VAL A CA 1
ATOM 1777 C C . VAL A 1 225 ? -10.754 5.852 13.075 1.00 95.44 225 VAL A C 1
ATOM 1779 O O . VAL A 1 225 ? -11.960 6.045 13.229 1.00 95.44 225 VAL A O 1
ATOM 1782 N N . TYR A 1 226 ? -10.266 4.903 12.274 1.00 93.25 226 TYR A N 1
ATOM 1783 C CA . TYR A 1 226 ? -11.061 3.975 11.473 1.00 93.25 226 TYR A CA 1
ATOM 1784 C C . TYR A 1 226 ? -11.152 2.615 12.181 1.00 93.25 226 TYR A C 1
ATOM 1786 O O . TYR A 1 226 ? -12.015 2.427 13.040 1.00 93.25 226 TYR A O 1
ATOM 1794 N N . TYR A 1 227 ? -10.223 1.692 11.908 1.00 95.00 227 TYR A N 1
ATOM 1795 C CA . TYR A 1 227 ? -10.264 0.314 12.415 1.00 95.00 227 TYR A CA 1
ATOM 1796 C C . TYR A 1 227 ? -9.996 0.211 13.919 1.00 95.00 227 TYR A C 1
ATOM 1798 O O . TYR A 1 227 ? -10.541 -0.676 14.573 1.00 95.00 227 TYR A O 1
ATOM 1806 N N . GLY A 1 228 ? -9.202 1.120 14.494 1.00 97.94 228 GLY A N 1
ATOM 1807 C CA . GLY A 1 228 ? -8.919 1.121 15.930 1.00 97.94 228 GLY A CA 1
ATOM 1808 C C . GLY A 1 228 ? -10.188 1.368 16.746 1.00 97.94 228 GLY A C 1
ATOM 1809 O O . GLY A 1 228 ? -10.621 0.510 17.514 1.00 97.94 228 GLY A O 1
ATOM 1810 N N . ARG A 1 229 ? -10.833 2.517 16.517 1.00 98.44 229 ARG A N 1
ATOM 1811 C CA . ARG A 1 229 ? -12.116 2.874 17.142 1.00 98.44 229 ARG A CA 1
ATOM 1812 C C . ARG A 1 229 ? -13.232 1.881 16.804 1.00 98.44 229 ARG A C 1
ATOM 1814 O O . ARG A 1 229 ? -14.016 1.542 17.681 1.00 98.44 229 ARG A O 1
ATOM 1821 N N . TYR A 1 230 ? -13.288 1.378 15.568 1.00 98.56 230 TYR A N 1
ATOM 1822 C CA . TYR A 1 230 ? -14.282 0.373 15.172 1.00 98.56 230 TYR A CA 1
ATOM 1823 C C . TYR A 1 230 ? -14.109 -0.952 15.935 1.00 98.56 230 TYR A C 1
ATOM 1825 O O . TYR A 1 230 ? -15.101 -1.523 16.379 1.00 98.56 230 TYR A O 1
ATOM 1833 N N . THR A 1 231 ? -12.870 -1.398 16.183 1.00 98.81 231 THR A N 1
ATOM 1834 C CA . THR A 1 231 ? -12.577 -2.578 17.025 1.00 98.81 231 THR A CA 1
ATOM 1835 C C . THR A 1 231 ? -13.082 -2.375 18.457 1.00 98.81 231 THR A C 1
ATOM 1837 O O . THR A 1 231 ? -13.741 -3.251 19.020 1.00 98.81 231 THR A O 1
ATOM 1840 N N . ALA A 1 232 ? -12.838 -1.196 19.041 1.00 98.81 232 ALA A N 1
ATOM 1841 C CA . ALA A 1 232 ? -13.344 -0.861 20.370 1.00 98.81 232 ALA A CA 1
ATOM 1842 C C . ALA A 1 232 ? -14.880 -0.851 20.412 1.00 98.81 232 ALA A C 1
ATOM 1844 O O . ALA A 1 232 ? -15.469 -1.495 21.278 1.00 98.81 232 ALA A O 1
ATOM 1845 N N . ALA A 1 233 ? -15.529 -0.207 19.442 1.00 98.69 233 ALA A N 1
ATOM 1846 C CA . ALA A 1 233 ? -16.984 -0.170 19.342 1.00 98.69 233 ALA A CA 1
ATOM 1847 C C . ALA A 1 233 ? -17.602 -1.569 19.148 1.00 98.69 233 ALA A C 1
ATOM 1849 O O . ALA A 1 233 ? -18.597 -1.880 19.794 1.00 98.69 233 ALA A O 1
ATOM 1850 N N . CYS A 1 234 ? -16.991 -2.446 18.340 1.00 98.81 234 CYS A N 1
ATOM 1851 C CA . CYS A 1 234 ? -17.412 -3.849 18.205 1.00 98.81 234 CYS A CA 1
ATOM 1852 C C . CYS A 1 234 ? -17.312 -4.611 19.535 1.00 98.81 234 CYS A C 1
ATOM 1854 O O . CYS A 1 234 ? -18.189 -5.403 19.865 1.00 98.81 234 CYS A O 1
ATOM 1856 N N . THR A 1 235 ? -16.271 -4.338 20.324 1.00 98.88 235 THR A N 1
ATOM 1857 C CA . THR A 1 235 ? -16.088 -4.970 21.641 1.00 98.88 235 THR A CA 1
ATOM 1858 C C . THR A 1 235 ? -17.171 -4.516 22.622 1.00 98.88 235 THR A C 1
ATOM 1860 O O . THR A 1 235 ? -17.710 -5.319 23.378 1.00 98.88 235 THR A O 1
ATOM 1863 N N . TRP A 1 236 ? -17.529 -3.230 22.590 1.00 98.81 236 TRP A N 1
ATOM 1864 C CA . TRP A 1 236 ? -18.636 -2.682 23.376 1.00 98.81 236 TRP A CA 1
ATOM 1865 C C . TRP A 1 236 ? -19.999 -3.229 22.938 1.00 98.81 236 TRP A C 1
ATOM 1867 O O . TRP A 1 236 ? -20.814 -3.569 23.794 1.00 98.81 236 TRP A O 1
ATOM 1877 N N . LEU A 1 237 ? -20.235 -3.345 21.627 1.00 98.69 237 LEU A N 1
ATOM 1878 C CA . LEU A 1 237 ? -21.444 -3.942 21.055 1.00 98.69 237 LEU A CA 1
ATOM 1879 C C . LEU A 1 237 ? -21.670 -5.353 21.616 1.00 98.69 237 LEU A C 1
ATOM 1881 O O . LEU A 1 237 ? -22.759 -5.656 22.099 1.00 98.69 237 LEU A O 1
ATOM 1885 N N . GLU A 1 238 ? -20.642 -6.198 21.611 1.00 98.75 238 GLU A N 1
ATOM 1886 C CA . GLU A 1 238 ? -20.784 -7.565 22.106 1.00 98.75 238 GLU A CA 1
ATOM 1887 C C . GLU A 1 238 ? -20.896 -7.627 23.626 1.00 98.75 238 GLU A C 1
ATOM 1889 O O . GLU A 1 238 ? -21.846 -8.208 24.150 1.00 98.75 238 GLU A O 1
ATOM 1894 N N . ALA A 1 239 ? -19.965 -6.993 24.342 1.00 98.50 239 ALA A N 1
ATOM 1895 C CA . ALA A 1 239 ? -19.894 -7.102 25.795 1.00 98.50 239 ALA A CA 1
ATOM 1896 C C . ALA A 1 239 ? -21.098 -6.464 26.509 1.00 98.50 239 ALA A C 1
ATOM 1898 O O . ALA A 1 239 ? -21.537 -6.979 27.535 1.00 98.50 239 ALA A O 1
ATOM 1899 N N . VAL A 1 240 ? -21.623 -5.346 25.993 1.00 98.00 240 VAL A N 1
ATOM 1900 C CA . VAL A 1 240 ? -22.719 -4.600 26.636 1.00 98.00 240 VAL A CA 1
ATOM 1901 C C . VAL A 1 240 ? -24.077 -4.953 26.037 1.00 98.00 240 VAL A C 1
ATOM 1903 O O . VAL A 1 240 ? -25.040 -5.112 26.784 1.00 98.00 240 VAL A O 1
ATOM 1906 N N . LEU A 1 241 ? -24.176 -5.089 24.708 1.00 96.56 241 LEU A N 1
ATOM 1907 C CA . LEU A 1 241 ? -25.460 -5.299 24.022 1.00 96.56 241 LEU A CA 1
ATOM 1908 C C . LEU A 1 241 ? -25.735 -6.770 23.679 1.00 96.56 241 LEU A C 1
ATOM 1910 O O . LEU A 1 241 ? -26.840 -7.085 23.228 1.00 96.56 241 LEU A O 1
ATOM 1914 N N . GLY A 1 242 ? -24.766 -7.668 23.889 1.00 96.75 242 GLY A N 1
ATOM 1915 C CA . GLY A 1 242 ? -24.901 -9.099 23.605 1.00 96.75 242 GLY A CA 1
ATOM 1916 C C . GLY A 1 242 ? -25.028 -9.415 22.114 1.00 96.75 242 GLY A C 1
ATOM 1917 O O . GLY A 1 242 ? -25.591 -10.447 21.749 1.00 96.75 242 GLY A O 1
ATOM 1918 N N . VAL A 1 243 ? -24.567 -8.511 21.246 1.00 97.62 243 VAL A N 1
ATOM 1919 C CA . VAL A 1 243 ? -24.646 -8.656 19.789 1.00 97.62 243 VAL A CA 1
ATOM 1920 C C . VAL A 1 243 ? -23.284 -9.076 19.248 1.00 97.62 243 VAL A C 1
ATOM 1922 O O . VAL A 1 243 ? -22.300 -8.365 19.431 1.00 97.62 243 VAL A O 1
ATOM 1925 N N . ASN A 1 244 ? -23.233 -10.205 18.539 1.00 97.38 244 ASN A N 1
ATOM 1926 C CA . ASN A 1 244 ? -22.016 -10.640 17.855 1.00 97.38 244 ASN A CA 1
ATOM 1927 C C . ASN A 1 244 ? -21.668 -9.643 16.724 1.00 97.38 244 ASN A C 1
ATOM 1929 O O . ASN A 1 244 ? -22.507 -9.424 15.846 1.00 97.38 244 ASN A O 1
ATOM 1933 N N . PRO A 1 245 ? -20.467 -9.036 16.718 1.00 97.06 245 PRO A N 1
ATOM 1934 C CA . PRO A 1 245 ? -20.073 -8.047 15.726 1.00 97.06 245 PRO A CA 1
ATOM 1935 C C . PRO A 1 245 ? -19.756 -8.681 14.369 1.00 97.06 245 PRO A C 1
ATOM 1937 O O . PRO A 1 245 ? -19.800 -7.980 13.359 1.00 97.06 245 PRO A O 1
ATOM 1940 N N . ILE A 1 246 ? -19.438 -9.981 14.316 1.00 96.81 246 ILE A N 1
ATOM 1941 C CA . ILE A 1 246 ? -19.097 -10.685 13.077 1.00 96.81 246 ILE A CA 1
ATOM 1942 C C . ILE A 1 246 ? -20.302 -10.688 12.138 1.00 96.81 246 ILE A C 1
ATOM 1944 O O . ILE A 1 246 ? -21.373 -11.198 12.462 1.00 96.81 246 ILE A O 1
ATOM 1948 N N . GLY A 1 247 ? -20.102 -10.141 10.938 1.00 90.69 247 GLY A N 1
ATOM 1949 C CA . GLY A 1 247 ? -21.138 -10.075 9.908 1.00 90.69 247 GLY A CA 1
ATOM 1950 C C . GLY A 1 247 ? -22.107 -8.902 10.065 1.00 90.69 247 GLY A C 1
ATOM 1951 O O . GLY A 1 247 ? -23.046 -8.802 9.277 1.00 90.69 247 GLY A O 1
ATOM 1952 N N . CYS A 1 248 ? -21.877 -7.992 11.021 1.00 93.62 248 CYS A N 1
ATOM 1953 C CA . CYS A 1 248 ? -22.627 -6.741 11.091 1.00 93.62 248 CYS A CA 1
ATOM 1954 C C . CYS A 1 248 ? -22.484 -5.962 9.771 1.00 93.62 248 CYS A C 1
ATOM 1956 O O . CYS A 1 248 ? -21.381 -5.834 9.227 1.00 93.62 248 CYS A O 1
ATOM 1958 N N . SER A 1 249 ? -23.610 -5.464 9.250 1.00 91.25 249 SER A N 1
ATOM 1959 C CA . SER A 1 249 ? -23.691 -4.807 7.940 1.00 91.25 249 SER A CA 1
ATOM 1960 C C . SER A 1 249 ? -23.105 -3.395 7.937 1.00 91.25 249 SER A C 1
ATOM 1962 O O . SER A 1 249 ? -22.701 -2.908 6.883 1.00 91.25 249 SER A O 1
ATOM 1964 N N . PHE A 1 250 ? -23.027 -2.739 9.099 1.00 93.94 250 PHE A N 1
ATOM 1965 C CA . PHE A 1 250 ? -22.397 -1.430 9.212 1.00 93.94 250 PHE A CA 1
ATOM 1966 C C . PHE A 1 250 ? -20.870 -1.540 9.176 1.00 93.94 250 PHE A C 1
ATOM 1968 O O . PHE A 1 250 ? -20.245 -2.201 10.012 1.00 93.94 250 PHE A O 1
ATOM 1975 N N . VAL A 1 251 ? -20.267 -0.802 8.246 1.00 87.88 251 VAL A N 1
ATOM 1976 C CA . VAL A 1 251 ? -18.819 -0.673 8.076 1.00 87.88 251 VAL A CA 1
ATOM 1977 C C . VAL A 1 251 ? -18.447 0.798 8.232 1.00 87.88 251 VAL A C 1
ATOM 1979 O O . VAL A 1 251 ? -19.075 1.667 7.628 1.00 87.88 251 VAL A O 1
ATOM 1982 N N . ALA A 1 252 ? -17.437 1.091 9.053 1.00 88.50 252 ALA A N 1
ATOM 1983 C CA . ALA A 1 252 ? -16.946 2.459 9.188 1.00 88.50 252 ALA A CA 1
ATOM 1984 C C . ALA A 1 252 ? -16.373 2.979 7.850 1.00 88.50 252 ALA A C 1
ATOM 1986 O O . ALA A 1 252 ? -15.819 2.192 7.080 1.00 88.50 252 ALA A O 1
ATOM 1987 N N . PRO A 1 253 ? -16.455 4.292 7.564 1.00 83.75 253 PRO A N 1
ATOM 1988 C CA . PRO A 1 253 ? -15.841 4.865 6.369 1.00 83.75 253 PRO A CA 1
ATOM 1989 C C . PRO A 1 253 ? -14.344 4.534 6.273 1.00 83.75 253 PRO A C 1
ATOM 1991 O O . PRO A 1 253 ? -13.652 4.506 7.293 1.00 83.75 253 PRO A O 1
ATOM 1994 N N . ASN A 1 254 ? -13.842 4.343 5.049 1.00 78.38 254 ASN A N 1
ATOM 1995 C CA . ASN A 1 254 ? -12.435 4.030 4.750 1.00 78.38 254 ASN A CA 1
ATOM 1996 C C . ASN A 1 254 ? -11.926 2.704 5.358 1.00 78.38 254 ASN A C 1
ATOM 1998 O O . ASN A 1 254 ? -10.751 2.588 5.707 1.00 78.38 254 ASN A O 1
ATOM 2002 N N . MET A 1 255 ? -12.800 1.705 5.497 1.00 83.75 255 MET A N 1
ATOM 2003 C CA . MET A 1 255 ? -12.447 0.348 5.924 1.00 83.75 255 MET A CA 1
ATOM 2004 C C . MET A 1 255 ? -12.563 -0.632 4.756 1.00 83.75 255 MET A C 1
ATOM 2006 O O . MET A 1 255 ? -13.629 -0.743 4.153 1.00 83.75 255 MET A O 1
ATOM 2010 N N . SER A 1 256 ? -11.497 -1.385 4.486 1.00 82.44 256 SER A N 1
ATOM 2011 C CA . SER A 1 256 ? -11.553 -2.551 3.601 1.00 82.44 256 SER A CA 1
ATOM 2012 C C . SER A 1 256 ? -12.306 -3.714 4.261 1.00 82.44 256 SER A C 1
ATOM 2014 O O . SER A 1 256 ? -12.498 -3.755 5.483 1.00 82.44 256 SER A O 1
ATOM 2016 N N . GLU A 1 257 ? -12.689 -4.709 3.458 1.00 84.56 257 GLU A N 1
ATOM 2017 C CA . GLU A 1 257 ? -13.345 -5.923 3.960 1.00 84.56 257 GLU A CA 1
ATOM 2018 C C . GLU A 1 257 ? -12.440 -6.699 4.931 1.00 84.56 257 GLU A C 1
ATOM 2020 O O . GLU A 1 257 ? -12.884 -7.147 5.989 1.00 84.56 257 GLU A O 1
ATOM 2025 N N . SER A 1 258 ? -11.146 -6.791 4.625 1.00 87.75 258 SER A N 1
ATOM 2026 C CA . SER A 1 258 ? -10.139 -7.417 5.484 1.00 87.75 258 SER A CA 1
ATOM 2027 C C . SER A 1 258 ? -9.992 -6.703 6.835 1.00 87.75 258 SER A C 1
ATOM 2029 O O . SER A 1 258 ? -9.935 -7.365 7.872 1.00 87.75 258 SER A O 1
ATOM 2031 N N . LEU A 1 259 ? -9.988 -5.361 6.854 1.00 91.19 259 LEU A N 1
ATOM 2032 C CA . LEU A 1 259 ? -9.955 -4.569 8.089 1.00 91.19 259 LEU A CA 1
ATOM 2033 C C . LEU A 1 259 ? -11.225 -4.778 8.918 1.00 91.19 259 LEU A C 1
ATOM 2035 O O . LEU A 1 259 ? -11.142 -4.888 10.143 1.00 91.19 259 LEU A O 1
ATOM 2039 N N . LYS A 1 260 ? -12.393 -4.863 8.267 1.00 92.94 260 LYS A N 1
ATOM 2040 C CA . LYS A 1 260 ? -13.663 -5.175 8.937 1.00 92.94 260 LYS A CA 1
ATOM 2041 C C . LYS A 1 260 ? -13.594 -6.544 9.613 1.00 92.94 260 LYS A C 1
ATOM 2043 O O . LYS A 1 260 ? -13.877 -6.640 10.805 1.00 92.94 260 LYS A O 1
ATOM 2048 N N . ILE A 1 261 ? -13.178 -7.578 8.879 1.00 93.88 261 ILE A N 1
ATOM 2049 C CA . ILE A 1 261 ? -13.053 -8.950 9.394 1.00 93.88 261 ILE A CA 1
ATOM 2050 C C . ILE A 1 261 ? -12.064 -9.003 10.561 1.00 93.88 261 ILE A C 1
ATOM 2052 O O . ILE A 1 261 ? -12.384 -9.585 11.598 1.00 93.88 261 ILE A O 1
ATOM 2056 N N . ALA A 1 262 ? -10.897 -8.366 10.429 1.00 96.00 262 ALA A N 1
ATOM 2057 C CA . ALA A 1 262 ? -9.900 -8.291 11.493 1.00 96.00 262 ALA A CA 1
ATOM 2058 C C . ALA A 1 262 ? -10.471 -7.637 12.760 1.00 96.00 262 ALA A C 1
ATOM 2060 O O . ALA A 1 262 ? -10.366 -8.212 13.840 1.00 96.00 262 ALA A O 1
ATOM 2061 N N . ALA A 1 263 ? -11.130 -6.481 12.635 1.00 97.69 263 ALA A N 1
ATOM 2062 C CA . ALA A 1 263 ? -11.688 -5.751 13.771 1.00 97.69 263 ALA A CA 1
ATOM 2063 C C . ALA A 1 263 ? -12.844 -6.496 14.462 1.00 97.69 263 ALA A C 1
ATOM 2065 O O . ALA A 1 263 ? -12.860 -6.597 15.690 1.00 97.69 263 ALA A O 1
ATOM 2066 N N . GLN A 1 264 ? -13.793 -7.042 13.689 1.00 98.12 264 GLN A N 1
ATOM 2067 C CA . GLN A 1 264 ? -14.930 -7.802 14.225 1.00 98.12 264 GLN A CA 1
ATOM 2068 C C . GLN A 1 264 ? -14.458 -9.085 14.922 1.00 98.12 264 GLN A C 1
ATOM 2070 O O . GLN A 1 264 ? -14.881 -9.368 16.041 1.00 98.12 264 GLN A O 1
ATOM 2075 N N . THR A 1 265 ? -13.538 -9.829 14.300 1.00 98.44 265 THR A N 1
ATOM 2076 C CA . THR A 1 265 ? -13.003 -11.077 14.869 1.00 98.44 265 THR A CA 1
ATOM 2077 C C . THR A 1 265 ? -12.156 -10.803 16.112 1.00 98.44 265 THR A C 1
ATOM 2079 O O . THR A 1 265 ? -12.294 -11.502 17.111 1.00 98.44 265 THR A O 1
ATOM 2082 N N . ALA A 1 266 ? -11.325 -9.755 16.099 1.00 98.75 266 ALA A N 1
ATOM 2083 C CA . ALA A 1 266 ? -10.517 -9.366 17.253 1.00 98.75 266 ALA A CA 1
ATOM 2084 C C . ALA A 1 266 ? -11.371 -8.991 18.471 1.00 98.75 266 ALA A C 1
ATOM 2086 O O . ALA A 1 266 ? -11.053 -9.414 19.586 1.00 98.75 266 ALA A O 1
ATOM 2087 N N . ALA A 1 267 ? -12.459 -8.245 18.251 1.00 98.81 267 ALA A N 1
ATOM 2088 C CA . ALA A 1 267 ? -13.441 -7.921 19.281 1.00 98.81 267 ALA A CA 1
ATOM 2089 C C . ALA A 1 267 ? -14.144 -9.177 19.818 1.00 98.81 267 ALA A C 1
ATOM 2091 O O . ALA A 1 267 ? -14.182 -9.383 21.030 1.00 98.81 267 ALA A O 1
ATOM 2092 N N . HIS A 1 268 ? -14.624 -10.046 18.924 1.00 98.81 268 HIS A N 1
ATOM 2093 C CA . HIS A 1 268 ? -15.332 -11.266 19.304 1.00 98.81 268 HIS A CA 1
ATOM 2094 C C . HIS A 1 268 ? -14.468 -12.226 20.129 1.00 98.81 268 HIS A C 1
ATOM 2096 O O . HIS A 1 268 ? -14.866 -12.691 21.200 1.00 98.81 268 HIS A O 1
ATOM 2102 N N . GLU A 1 269 ? -13.235 -12.480 19.686 1.00 98.81 269 GLU A N 1
ATOM 2103 C CA . GLU A 1 269 ? -12.311 -13.337 20.428 1.00 98.81 269 GLU A CA 1
ATOM 2104 C C . GLU A 1 269 ? -11.877 -12.700 21.757 1.00 98.81 269 GLU A C 1
ATOM 2106 O O . GLU A 1 269 ? -11.668 -13.411 22.739 1.00 98.81 269 GLU A O 1
ATOM 2111 N N . ALA A 1 270 ? -11.830 -11.367 21.860 1.00 98.88 270 ALA A N 1
ATOM 2112 C CA . ALA A 1 270 ? -11.605 -10.706 23.145 1.00 98.88 270 ALA A CA 1
ATOM 2113 C C . ALA A 1 270 ? -12.788 -10.886 24.107 1.00 98.88 270 ALA A C 1
ATOM 2115 O O . ALA A 1 270 ? -12.575 -11.112 25.293 1.00 98.88 270 ALA A O 1
ATOM 2116 N N . CYS A 1 271 ? -14.031 -10.846 23.626 1.00 98.69 271 CYS A N 1
ATOM 2117 C CA . CYS A 1 271 ? -15.204 -11.123 24.458 1.00 98.69 271 CYS A CA 1
ATOM 2118 C C . CYS A 1 271 ? -15.252 -12.584 24.941 1.00 98.69 271 CYS A C 1
ATOM 2120 O O . CYS A 1 271 ? -15.665 -12.837 26.074 1.00 98.69 271 CYS A O 1
ATOM 2122 N N . LYS A 1 272 ? -14.770 -13.539 24.135 1.00 98.31 272 LYS A N 1
ATOM 2123 C CA . LYS A 1 272 ? -14.656 -14.959 24.521 1.00 98.31 272 LYS A CA 1
ATOM 2124 C C . LYS A 1 272 ? -13.486 -15.249 25.460 1.00 98.31 272 LYS A C 1
ATOM 2126 O O . LYS A 1 272 ? -13.619 -16.055 26.379 1.00 98.31 272 LYS A O 1
ATOM 2131 N N . THR A 1 273 ? -12.344 -14.614 25.220 1.00 97.75 273 THR A N 1
ATOM 2132 C CA . THR A 1 273 ? -11.093 -14.810 25.966 1.00 97.75 273 THR A CA 1
ATOM 2133 C C . THR A 1 273 ? -10.534 -13.463 26.425 1.00 97.75 273 THR A C 1
ATOM 2135 O O . THR A 1 273 ? -9.567 -12.969 25.856 1.00 97.75 273 THR A O 1
ATOM 2138 N N . PRO A 1 274 ? -11.108 -12.842 27.475 1.00 97.81 274 PRO A N 1
ATOM 2139 C CA . PRO A 1 274 ? -10.829 -11.438 27.795 1.00 97.81 274 PRO A CA 1
ATOM 2140 C C . PRO A 1 274 ? -9.446 -11.179 28.400 1.00 97.81 274 PRO A C 1
ATOM 2142 O O . PRO A 1 274 ? -9.043 -10.020 28.511 1.00 97.81 274 PRO A O 1
ATOM 2145 N N . ASP A 1 275 ? -8.737 -12.241 28.789 1.00 97.69 275 ASP A N 1
ATOM 2146 C CA . ASP A 1 275 ? -7.494 -12.178 29.575 1.00 97.69 275 ASP A CA 1
ATOM 2147 C C . ASP A 1 275 ? -6.254 -12.624 28.812 1.00 97.69 275 ASP A C 1
ATOM 2149 O O . ASP A 1 275 ? -5.154 -12.632 29.361 1.00 97.69 275 ASP A O 1
ATOM 2153 N N . ALA A 1 276 ? -6.429 -13.049 27.566 1.00 97.75 276 ALA A N 1
ATOM 2154 C CA . ALA A 1 276 ? -5.355 -13.602 26.772 1.00 97.75 276 ALA A CA 1
ATOM 2155 C C . ALA A 1 276 ? -5.467 -13.125 25.333 1.00 97.75 276 ALA A C 1
ATOM 2157 O O . ALA A 1 276 ? -6.559 -13.010 24.777 1.00 97.75 276 ALA A O 1
ATOM 2158 N N . VAL A 1 277 ? -4.309 -12.896 24.723 1.00 98.69 277 VAL A N 1
ATOM 2159 C CA . VAL A 1 277 ? -4.231 -12.602 23.298 1.00 98.69 277 VAL A CA 1
ATOM 2160 C C . VAL A 1 277 ? -4.586 -13.866 22.523 1.00 98.69 277 VAL A C 1
ATOM 2162 O O . VAL A 1 277 ? -3.963 -14.911 22.709 1.00 98.69 277 VAL A O 1
ATOM 2165 N N . THR A 1 278 ? -5.565 -13.756 21.634 1.00 98.56 278 THR A N 1
ATOM 2166 C CA . THR A 1 278 ? -5.830 -14.754 20.599 1.00 98.56 278 THR A CA 1
ATOM 2167 C C . THR A 1 278 ? -5.015 -14.392 19.364 1.00 98.56 278 THR A C 1
ATOM 2169 O O . THR A 1 278 ? -5.122 -13.275 18.860 1.00 98.56 278 THR A O 1
ATOM 2172 N N . ASP A 1 279 ? -4.194 -15.327 18.886 1.00 97.81 279 ASP A N 1
ATOM 2173 C CA . ASP A 1 279 ? -3.419 -15.144 17.658 1.00 97.81 279 ASP A CA 1
ATOM 2174 C C . ASP A 1 279 ? -4.333 -15.249 16.428 1.00 97.81 279 ASP A C 1
ATOM 2176 O O . ASP A 1 279 ? -4.939 -16.287 16.156 1.00 97.81 279 ASP A O 1
ATOM 2180 N N . LEU A 1 280 ? -4.439 -14.142 15.697 1.00 97.44 280 LEU A N 1
ATOM 2181 C CA . LEU A 1 280 ? -5.260 -13.967 14.504 1.00 97.44 280 LEU A CA 1
ATOM 2182 C C . LEU A 1 280 ? -4.403 -13.752 13.249 1.00 97.44 280 LEU A C 1
ATOM 2184 O O . LEU A 1 280 ? -4.875 -13.169 12.271 1.00 97.44 280 LEU A O 1
ATOM 2188 N N . ASN A 1 281 ? -3.158 -14.238 13.238 1.00 94.00 281 ASN A N 1
ATOM 2189 C CA . ASN A 1 281 ? -2.253 -14.116 12.091 1.00 94.00 281 ASN A CA 1
ATOM 2190 C C . ASN A 1 281 ? -2.799 -14.733 10.788 1.00 94.00 281 ASN A C 1
ATOM 2192 O O . ASN A 1 281 ? -2.354 -14.374 9.700 1.00 94.00 281 ASN A O 1
ATOM 2196 N N . TYR A 1 282 ? -3.790 -15.625 10.862 1.00 91.12 282 TYR A N 1
ATOM 2197 C CA . TYR A 1 282 ? -4.446 -16.193 9.686 1.00 91.12 282 TYR A CA 1
ATOM 2198 C C . TYR A 1 282 ? -5.306 -15.158 8.943 1.00 91.12 282 TYR A C 1
ATOM 2200 O O . TYR A 1 282 ? -5.616 -15.350 7.767 1.00 91.12 282 TYR A O 1
ATOM 2208 N N . ILE A 1 283 ? -5.675 -14.050 9.600 1.00 91.31 283 ILE A N 1
ATOM 2209 C CA . ILE A 1 283 ? -6.386 -12.934 8.979 1.00 91.31 283 ILE A CA 1
ATOM 2210 C C . ILE A 1 283 ? -5.371 -12.068 8.239 1.00 91.31 283 ILE A C 1
ATOM 2212 O O . ILE A 1 283 ? -4.662 -11.248 8.825 1.00 91.31 283 ILE A O 1
ATOM 2216 N N . GLN A 1 284 ? -5.309 -12.265 6.928 1.00 84.44 284 GLN A N 1
ATOM 2217 C CA . GLN A 1 284 ? -4.428 -11.542 6.020 1.00 84.44 284 GLN A CA 1
ATOM 2218 C C . GLN A 1 284 ? -5.195 -10.427 5.305 1.00 84.44 284 GLN A C 1
ATOM 2220 O O . GLN A 1 284 ? -6.386 -10.564 5.028 1.00 84.44 284 GLN A O 1
ATOM 2225 N N . ASN A 1 285 ? -4.510 -9.348 4.918 1.00 80.06 285 ASN A N 1
ATOM 2226 C CA . ASN A 1 285 ? -5.145 -8.241 4.186 1.00 80.06 285 ASN A CA 1
ATOM 2227 C C . ASN A 1 285 ? -5.647 -8.630 2.781 1.00 80.06 285 ASN A C 1
ATOM 2229 O O . ASN A 1 285 ? -6.342 -7.866 2.130 1.00 80.06 285 ASN A O 1
ATOM 2233 N N . THR A 1 286 ? -5.286 -9.827 2.310 1.00 72.31 286 THR A N 1
ATOM 2234 C CA . THR A 1 286 ? -5.745 -10.418 1.045 1.00 72.31 286 THR A CA 1
ATOM 2235 C C . THR A 1 286 ? -7.032 -11.226 1.189 1.00 72.31 286 THR A C 1
ATOM 2237 O O . THR A 1 286 ? -7.541 -11.734 0.192 1.00 72.31 286 THR A O 1
ATOM 2240 N N . ILE A 1 287 ? -7.569 -11.399 2.403 1.00 73.12 287 ILE A N 1
ATOM 2241 C CA . ILE A 1 287 ? -8.890 -12.010 2.574 1.00 73.12 287 ILE A CA 1
ATOM 2242 C C . ILE A 1 287 ? -9.907 -11.090 1.897 1.00 73.12 287 ILE A C 1
ATOM 2244 O O . ILE A 1 287 ? -10.133 -9.969 2.344 1.00 73.12 287 ILE A O 1
ATOM 2248 N N . GLY A 1 288 ? -10.493 -11.574 0.800 1.00 74.00 288 GLY A N 1
ATOM 2249 C CA . GLY A 1 288 ? -11.399 -10.798 -0.047 1.00 74.00 288 GLY A CA 1
ATOM 2250 C C . GLY A 1 288 ? -10.807 -10.351 -1.386 1.00 74.00 288 GLY A C 1
ATOM 2251 O O . GLY A 1 288 ? -11.557 -9.781 -2.175 1.00 74.00 288 GLY A O 1
ATOM 2252 N N . ALA A 1 289 ? -9.530 -10.645 -1.667 1.00 86.12 289 ALA A N 1
ATOM 2253 C CA . ALA A 1 289 ? -8.941 -10.447 -2.988 1.00 86.12 289 ALA A CA 1
ATOM 2254 C C . ALA A 1 289 ? -9.702 -11.257 -4.047 1.00 86.12 289 ALA A C 1
ATOM 2256 O O . ALA A 1 289 ? -9.976 -12.449 -3.859 1.00 86.12 289 ALA A O 1
ATOM 2257 N N . LYS A 1 290 ? -10.054 -10.611 -5.156 1.00 91.94 290 LYS A N 1
ATOM 2258 C CA . LYS A 1 290 ? -10.866 -11.198 -6.228 1.00 91.94 290 LYS A CA 1
ATOM 2259 C C . LYS A 1 290 ? -10.224 -11.011 -7.595 1.00 91.94 290 LYS A C 1
ATOM 2261 O O . LYS A 1 290 ? -9.280 -10.244 -7.781 1.00 91.94 290 LYS A O 1
ATOM 2266 N N . VAL A 1 291 ? -10.757 -11.764 -8.550 1.00 96.31 291 VAL A N 1
ATOM 2267 C CA . VAL A 1 291 ? -10.437 -11.628 -9.967 1.00 96.31 291 VAL A CA 1
ATOM 2268 C C . VAL A 1 291 ? -11.518 -10.789 -10.629 1.00 96.31 291 VAL A C 1
ATOM 2270 O O . VAL A 1 291 ? -12.704 -11.066 -10.446 1.00 96.31 291 VAL A O 1
ATOM 2273 N N . TYR A 1 292 ? -11.085 -9.808 -11.413 1.00 97.94 292 TYR A N 1
ATOM 2274 C CA . TYR A 1 292 ? -11.936 -8.922 -12.184 1.00 97.94 292 TYR A CA 1
ATOM 2275 C C . TYR A 1 292 ? -11.518 -8.872 -13.652 1.00 97.94 292 TYR A C 1
ATOM 2277 O O . TYR A 1 292 ? -10.361 -9.120 -14.001 1.00 97.94 292 TYR A O 1
ATOM 2285 N N . PHE A 1 293 ? -12.467 -8.506 -14.506 1.00 98.44 293 PHE A N 1
ATOM 2286 C CA . PHE A 1 293 ? -12.299 -8.419 -15.952 1.00 98.44 293 PHE A CA 1
ATOM 2287 C C . PHE A 1 293 ? -12.651 -7.013 -16.435 1.00 98.44 293 PHE A C 1
ATOM 2289 O O . PHE A 1 293 ? -13.640 -6.432 -15.987 1.00 98.44 293 PHE A O 1
ATOM 2296 N N . VAL A 1 294 ? -11.844 -6.466 -17.344 1.00 98.56 294 VAL A N 1
ATOM 2297 C CA . VAL A 1 294 ? -11.968 -5.083 -17.823 1.00 98.56 294 VAL A CA 1
ATOM 2298 C C . VAL A 1 294 ? -11.908 -5.048 -19.347 1.00 98.56 294 VAL A C 1
ATOM 2300 O O . VAL A 1 294 ? -11.018 -5.647 -19.960 1.00 98.56 294 VAL A O 1
ATOM 2303 N N . ARG A 1 295 ? -12.820 -4.304 -19.974 1.00 98.12 295 ARG A N 1
ATOM 2304 C CA . ARG A 1 295 ? -12.853 -4.072 -21.428 1.00 98.12 295 ARG A CA 1
ATOM 2305 C C . ARG A 1 295 ? -12.629 -2.596 -21.749 1.00 98.12 295 ARG A C 1
ATOM 2307 O O . ARG A 1 295 ? -12.969 -1.752 -20.922 1.00 98.12 295 ARG A O 1
ATOM 2314 N N . PRO A 1 296 ? -12.039 -2.267 -22.911 1.00 97.12 296 PRO A N 1
ATOM 2315 C CA . PRO A 1 296 ? -11.941 -0.876 -23.325 1.00 97.12 296 PRO A CA 1
ATOM 2316 C C . PRO A 1 296 ? -13.333 -0.353 -23.691 1.00 97.12 296 PRO A C 1
ATOM 2318 O O . PRO A 1 296 ? -14.182 -1.109 -24.163 1.00 97.12 296 PRO A O 1
ATOM 2321 N N . ASP A 1 297 ? -13.561 0.947 -23.514 1.00 94.62 297 ASP A N 1
ATOM 2322 C CA . ASP A 1 297 ? -14.894 1.550 -23.678 1.00 94.62 297 ASP A CA 1
ATOM 2323 C C . ASP A 1 297 ? -15.437 1.461 -25.117 1.00 94.62 297 ASP A C 1
ATOM 2325 O O . ASP A 1 297 ? -16.635 1.598 -25.350 1.00 94.62 297 ASP A O 1
ATOM 2329 N N . ASN A 1 298 ? -14.564 1.220 -26.099 1.00 90.62 298 ASN A N 1
ATOM 2330 C CA . ASN A 1 298 ? -14.933 1.016 -27.499 1.00 90.62 298 ASN A CA 1
ATOM 2331 C C . ASN A 1 298 ? -15.201 -0.458 -27.868 1.00 90.62 298 ASN A C 1
ATOM 2333 O O . ASN A 1 298 ? -15.464 -0.755 -29.037 1.00 90.62 298 ASN A O 1
ATOM 2337 N N . ASP A 1 299 ? -15.129 -1.389 -26.915 1.00 94.06 299 ASP A N 1
ATOM 2338 C CA . ASP A 1 299 ? -15.450 -2.795 -27.144 1.00 94.06 299 ASP A CA 1
ATOM 2339 C C . ASP A 1 299 ? -16.964 -2.977 -27.320 1.00 94.06 299 ASP A C 1
ATOM 2341 O O . ASP A 1 299 ? -17.744 -2.766 -26.399 1.00 94.06 299 ASP A O 1
ATOM 2345 N N . SER A 1 300 ? -17.388 -3.457 -28.492 1.00 93.00 300 SER A N 1
ATOM 2346 C CA . SER A 1 300 ? -18.804 -3.724 -28.804 1.00 93.00 300 SER A CA 1
ATOM 2347 C C . SER A 1 300 ? -19.522 -4.692 -27.847 1.00 93.00 300 SER A C 1
ATOM 2349 O O . SER A 1 300 ? -20.749 -4.753 -27.860 1.00 93.00 300 SER A O 1
ATOM 2351 N N . ARG A 1 301 ? -18.781 -5.478 -27.054 1.00 92.69 301 ARG A N 1
ATOM 2352 C CA . ARG A 1 301 ? -19.329 -6.409 -26.053 1.00 92.69 301 ARG A CA 1
ATOM 2353 C C . ARG A 1 301 ? -19.563 -5.742 -24.699 1.00 92.69 301 ARG A C 1
ATOM 2355 O O . ARG A 1 301 ? -20.251 -6.320 -23.866 1.00 92.69 301 ARG A O 1
ATOM 2362 N N . LEU A 1 302 ? -19.002 -4.555 -24.474 1.00 92.19 302 LEU A N 1
ATOM 2363 C CA . LEU A 1 302 ? -19.294 -3.735 -23.306 1.00 92.19 302 LEU A CA 1
ATOM 2364 C C . LEU A 1 302 ? -20.605 -2.977 -23.560 1.00 92.19 302 LEU A C 1
ATOM 2366 O O . LEU A 1 302 ? -20.616 -1.880 -24.110 1.00 92.19 302 LEU A O 1
ATOM 2370 N N . THR A 1 303 ? -21.735 -3.594 -23.215 1.00 86.56 303 THR A N 1
ATOM 2371 C CA . THR A 1 303 ? -23.065 -2.982 -23.398 1.00 86.56 303 THR A CA 1
ATOM 2372 C C . THR A 1 303 ? -23.479 -2.089 -22.230 1.00 86.56 303 THR A C 1
ATOM 2374 O O . THR A 1 303 ? -24.283 -1.177 -22.407 1.00 86.56 303 THR A O 1
ATOM 2377 N N . GLU A 1 304 ? -22.944 -2.365 -21.043 1.00 90.88 304 GLU A N 1
ATOM 2378 C CA . GLU A 1 304 ? -23.135 -1.620 -19.800 1.00 90.88 304 GLU A CA 1
ATOM 2379 C C . GLU A 1 304 ? -21.895 -1.789 -18.909 1.00 90.88 304 GLU A C 1
ATOM 2381 O O . GLU A 1 304 ? -21.074 -2.677 -19.148 1.00 90.88 304 GLU A O 1
ATOM 2386 N N . ASP A 1 305 ? -21.752 -0.935 -17.895 1.00 95.12 305 ASP A N 1
ATOM 2387 C CA . ASP A 1 305 ? -20.694 -1.073 -16.892 1.00 95.12 305 ASP A CA 1
ATOM 2388 C C . ASP A 1 305 ? -21.057 -2.204 -15.919 1.00 95.12 305 ASP A C 1
ATOM 2390 O O . ASP A 1 305 ? -22.002 -2.082 -15.135 1.00 95.12 305 ASP A O 1
ATOM 2394 N N . GLY A 1 306 ? -20.354 -3.333 -16.023 1.00 95.94 306 GLY A N 1
ATOM 2395 C CA . GLY A 1 306 ? -20.589 -4.508 -15.190 1.00 95.94 306 GLY A CA 1
ATOM 2396 C C . GLY A 1 306 ? -19.935 -4.425 -13.807 1.00 95.94 306 GLY A C 1
ATOM 2397 O O . GLY A 1 306 ? -19.323 -3.433 -13.428 1.00 95.94 306 GLY A O 1
ATOM 2398 N N . ASP A 1 307 ? -20.036 -5.512 -13.040 1.00 95.50 307 ASP A N 1
ATOM 2399 C CA . ASP A 1 307 ? -19.420 -5.650 -11.708 1.00 95.50 307 ASP A CA 1
ATOM 2400 C C . ASP A 1 307 ? -17.989 -6.226 -11.749 1.00 95.50 307 ASP A C 1
ATOM 2402 O O . ASP A 1 307 ? -17.402 -6.545 -10.713 1.00 95.50 307 ASP A O 1
ATOM 2406 N N . GLY A 1 308 ? -17.446 -6.417 -12.951 1.00 96.75 308 GLY A N 1
ATOM 2407 C CA . GLY A 1 308 ? -16.137 -6.995 -13.208 1.00 96.75 308 GLY A CA 1
ATOM 2408 C C . GLY A 1 308 ? -16.046 -8.497 -12.956 1.00 96.75 308 GLY A C 1
ATOM 2409 O O . GLY A 1 308 ? -14.963 -9.040 -13.117 1.00 96.75 308 GLY A O 1
ATOM 2410 N N . SER A 1 309 ? -17.119 -9.199 -12.579 1.00 96.81 309 SER A N 1
ATOM 2411 C CA . SER A 1 309 ? -17.054 -10.609 -12.138 1.00 96.81 309 SER A CA 1
ATOM 2412 C C . SER A 1 309 ? -16.789 -11.632 -13.251 1.00 96.81 309 SER A C 1
ATOM 2414 O O . SER A 1 309 ? -16.456 -12.785 -12.973 1.00 96.81 309 SER A O 1
ATOM 2416 N N . SER A 1 310 ? -16.960 -11.237 -14.513 1.00 97.75 310 SER A N 1
ATOM 2417 C CA . SER A 1 310 ? -16.732 -12.056 -15.712 1.00 97.75 310 SER A CA 1
ATOM 2418 C C . SER A 1 310 ? -16.482 -11.154 -16.922 1.00 97.75 310 SER A C 1
ATOM 2420 O O . SER A 1 310 ? -16.796 -9.970 -16.878 1.00 97.75 310 SER A O 1
ATOM 2422 N N . TRP A 1 311 ? -15.993 -11.701 -18.033 1.00 97.31 311 TRP A N 1
ATOM 2423 C CA . TRP A 1 311 ? -15.870 -10.993 -19.311 1.00 97.31 311 TRP A CA 1
ATOM 2424 C C . TRP A 1 311 ? -17.201 -10.467 -19.865 1.00 97.31 311 TRP A C 1
ATOM 2426 O O . TRP A 1 311 ? -17.189 -9.490 -20.616 1.00 97.31 311 TRP A O 1
ATOM 2436 N N . ASP A 1 312 ? -18.321 -11.113 -19.523 1.00 95.56 312 ASP A N 1
ATOM 2437 C CA . ASP A 1 312 ? -19.678 -10.698 -19.918 1.00 95.56 312 ASP A CA 1
ATOM 2438 C C . ASP A 1 312 ? -20.229 -9.588 -19.010 1.00 95.56 312 ASP A C 1
ATOM 2440 O O . ASP A 1 312 ? -21.140 -8.863 -19.393 1.00 95.56 312 ASP A O 1
ATOM 2444 N N . LYS A 1 313 ? -19.663 -9.448 -17.806 1.00 97.19 313 LYS A N 1
ATOM 2445 C CA . LYS A 1 313 ? -19.952 -8.381 -16.840 1.00 97.19 313 LYS A CA 1
ATOM 2446 C C . LYS A 1 313 ? -18.701 -7.557 -16.555 1.00 97.19 313 LYS A C 1
ATOM 2448 O O . LYS A 1 313 ? -18.452 -7.190 -15.411 1.00 97.19 313 LYS A O 1
ATOM 2453 N N . ALA A 1 314 ? -17.870 -7.346 -17.569 1.00 97.94 314 ALA A N 1
ATOM 2454 C CA . ALA A 1 314 ? -16.603 -6.658 -17.392 1.00 97.94 314 ALA A CA 1
ATOM 2455 C C . ALA A 1 314 ? -16.837 -5.206 -16.958 1.00 97.94 314 ALA A C 1
ATOM 2457 O O . ALA A 1 314 ? -17.838 -4.590 -17.328 1.00 97.94 314 ALA A O 1
ATOM 2458 N N . PHE A 1 315 ? -15.891 -4.654 -16.208 1.00 98.44 315 PHE A N 1
ATOM 2459 C CA . PHE A 1 315 ? -15.846 -3.218 -15.990 1.00 98.44 315 PHE A CA 1
ATOM 2460 C C . PHE A 1 315 ? -15.579 -2.490 -17.316 1.00 98.44 315 PHE A C 1
ATOM 2462 O O . PHE A 1 315 ? -14.751 -2.933 -18.125 1.00 98.44 315 PHE A O 1
ATOM 2469 N N . SER A 1 316 ? -16.230 -1.341 -17.485 1.00 97.81 316 SER A N 1
ATOM 2470 C CA . SER A 1 316 ? -15.725 -0.242 -18.315 1.00 97.81 316 SER A CA 1
ATOM 2471 C C . SER A 1 316 ? -14.421 0.307 -17.729 1.00 97.81 316 SER A C 1
ATOM 2473 O O . SER A 1 316 ? -14.076 0.025 -16.574 1.00 97.81 316 SER A O 1
ATOM 2475 N N . LEU A 1 317 ? -13.698 1.150 -18.469 1.00 97.31 317 LEU A N 1
ATOM 2476 C CA . LEU A 1 317 ? -12.501 1.790 -17.922 1.00 97.31 317 LEU A CA 1
ATOM 2477 C C . LEU A 1 317 ? -12.834 2.659 -16.697 1.00 97.31 317 LEU A C 1
ATOM 2479 O O . LEU A 1 317 ? -12.132 2.594 -15.687 1.00 97.31 317 LEU A O 1
ATOM 2483 N N . SER A 1 318 ? -13.933 3.417 -16.742 1.00 95.69 318 SER A N 1
ATOM 2484 C CA . SER A 1 318 ? -14.392 4.230 -15.607 1.00 95.69 318 SER A CA 1
ATOM 2485 C C . SER A 1 318 ? -14.807 3.398 -14.389 1.00 95.69 318 SER A C 1
ATOM 2487 O O . SER A 1 318 ? -14.492 3.778 -13.255 1.00 95.69 318 SER A O 1
ATOM 2489 N N . GLY A 1 319 ? -15.471 2.257 -14.607 1.00 96.75 319 GLY A N 1
ATOM 2490 C CA . GLY A 1 319 ? -15.868 1.335 -13.541 1.00 96.75 319 GLY A CA 1
ATOM 2491 C C . GLY A 1 319 ? -14.647 0.730 -12.853 1.00 96.75 319 GLY A C 1
ATOM 2492 O O . GLY A 1 319 ? -14.527 0.779 -11.627 1.00 96.75 319 GLY A O 1
ATOM 2493 N N . PHE A 1 320 ? -13.667 0.287 -13.646 1.00 97.88 320 PHE A N 1
ATOM 2494 C CA . PHE A 1 320 ? -12.383 -0.204 -13.149 1.00 97.88 320 PHE A CA 1
ATOM 2495 C C . PHE A 1 320 ? -11.646 0.858 -12.328 1.00 97.88 320 PHE A C 1
ATOM 2497 O O . PHE A 1 320 ? -11.211 0.568 -11.216 1.00 97.88 320 PHE A O 1
ATOM 2504 N N . MET A 1 321 ? -11.530 2.089 -12.836 1.00 96.88 321 MET A N 1
ATOM 2505 C CA . MET A 1 321 ? -10.836 3.178 -12.139 1.00 96.88 321 MET A CA 1
ATOM 2506 C C . MET A 1 321 ? -11.495 3.528 -10.801 1.00 96.88 321 MET A C 1
ATOM 2508 O O . MET A 1 321 ? -10.800 3.781 -9.816 1.00 96.88 321 MET A O 1
ATOM 2512 N N . SER A 1 322 ? -12.827 3.504 -10.751 1.00 93.19 322 SER A N 1
ATOM 2513 C CA . SER A 1 322 ? -13.587 3.741 -9.519 1.00 93.19 322 SER A CA 1
ATOM 2514 C C . SER A 1 322 ? -13.389 2.611 -8.506 1.00 93.19 322 SER A C 1
ATOM 2516 O O . SER A 1 322 ? -13.252 2.866 -7.307 1.00 93.19 322 SER A O 1
ATOM 2518 N N . HIS A 1 323 ? -13.339 1.367 -8.992 1.00 93.25 323 HIS A N 1
ATOM 2519 C CA . HIS A 1 323 ? -13.136 0.183 -8.167 1.00 93.25 323 HIS A CA 1
ATOM 2520 C C . HIS A 1 323 ? -11.706 0.107 -7.609 1.00 93.25 323 HIS A C 1
ATOM 2522 O O . HIS A 1 323 ? -11.526 -0.008 -6.399 1.00 93.25 323 HIS A O 1
ATOM 2528 N N . ILE A 1 324 ? -10.679 0.218 -8.460 1.00 93.88 324 ILE A N 1
ATOM 2529 C CA . ILE A 1 324 ? -9.275 0.040 -8.054 1.00 93.88 324 ILE A CA 1
ATOM 2530 C C . ILE A 1 324 ? -8.788 1.114 -7.076 1.00 93.88 324 ILE A C 1
ATOM 2532 O O . ILE A 1 324 ? -7.959 0.814 -6.220 1.00 93.88 324 ILE A O 1
ATOM 2536 N N . ALA A 1 325 ? -9.344 2.330 -7.126 1.00 88.31 325 ALA A N 1
ATOM 2537 C CA . ALA A 1 325 ? -9.015 3.397 -6.178 1.00 88.31 325 ALA A CA 1
ATOM 2538 C C . ALA A 1 325 ? -9.305 3.016 -4.710 1.00 88.31 325 ALA A C 1
ATOM 2540 O O . ALA A 1 325 ? -8.694 3.576 -3.800 1.00 88.31 325 ALA A O 1
ATOM 2541 N N . ASN A 1 326 ? -10.215 2.057 -4.492 1.00 77.19 326 ASN A N 1
ATOM 2542 C CA . ASN A 1 326 ? -10.570 1.491 -3.187 1.00 77.19 326 ASN A CA 1
ATOM 2543 C C . ASN A 1 326 ? -10.440 -0.048 -3.173 1.00 77.19 326 ASN A C 1
ATOM 2545 O O . ASN A 1 326 ? -11.110 -0.716 -2.384 1.00 77.19 326 ASN A O 1
ATOM 2549 N N . GLY A 1 327 ? -9.636 -0.610 -4.083 1.00 77.62 327 GLY A N 1
ATOM 2550 C CA . GLY A 1 327 ? -9.492 -2.055 -4.269 1.00 77.62 327 GLY A CA 1
ATOM 2551 C C . GLY A 1 327 ? -8.805 -2.742 -3.089 1.00 77.62 327 GLY A C 1
ATOM 2552 O O . GLY A 1 327 ? -8.106 -2.108 -2.297 1.00 77.62 327 GLY A O 1
ATOM 2553 N N . ASN A 1 328 ? -8.982 -4.059 -2.970 1.00 83.62 328 ASN A N 1
ATOM 2554 C CA . ASN A 1 328 ? -8.329 -4.828 -1.915 1.00 83.62 328 ASN A CA 1
ATOM 2555 C C . ASN A 1 328 ? -6.897 -5.206 -2.328 1.00 83.62 328 ASN A C 1
ATOM 2557 O O . ASN A 1 328 ? -6.656 -5.550 -3.493 1.00 83.62 328 ASN A O 1
ATOM 2561 N N . PRO A 1 329 ? -5.946 -5.250 -1.378 1.00 87.44 329 PRO A N 1
ATOM 2562 C CA . PRO A 1 329 ? -4.640 -5.841 -1.625 1.00 87.44 329 PRO A CA 1
ATOM 2563 C C . PRO A 1 329 ? -4.762 -7.274 -2.158 1.00 87.44 329 PRO A C 1
ATOM 2565 O O . PRO A 1 329 ? -5.397 -8.132 -1.546 1.00 87.44 329 PRO A O 1
ATOM 2568 N N . GLY A 1 330 ? -4.106 -7.554 -3.280 1.00 88.94 330 GLY A N 1
ATOM 2569 C CA . GLY A 1 330 ? -4.101 -8.847 -3.960 1.00 88.94 330 GLY A CA 1
ATOM 2570 C C . GLY A 1 330 ? -5.159 -9.016 -5.053 1.00 88.94 330 GLY A C 1
ATOM 2571 O O . GLY A 1 330 ? -5.142 -10.054 -5.718 1.00 88.94 330 GLY A O 1
ATOM 2572 N N . ASP A 1 331 ? -6.041 -8.034 -5.274 1.00 94.25 331 ASP A N 1
ATOM 2573 C CA . ASP A 1 331 ? -6.973 -8.063 -6.407 1.00 94.25 331 ASP A CA 1
ATOM 2574 C C . ASP A 1 331 ? -6.221 -8.249 -7.736 1.00 94.25 331 ASP A C 1
ATOM 2576 O O . ASP A 1 331 ? -5.114 -7.739 -7.931 1.00 94.25 331 ASP A O 1
ATOM 2580 N N . THR A 1 332 ? -6.820 -8.995 -8.663 1.00 97.31 332 THR A N 1
ATOM 2581 C CA . THR A 1 332 ? -6.265 -9.246 -9.999 1.00 97.31 332 THR A CA 1
ATOM 2582 C C . THR A 1 332 ? -7.241 -8.781 -11.066 1.00 97.31 332 THR A C 1
ATOM 2584 O O . THR A 1 332 ? -8.390 -9.206 -11.077 1.00 97.31 332 THR A O 1
ATOM 2587 N N . TYR A 1 333 ? -6.769 -7.958 -11.995 1.00 98.44 333 TYR A N 1
ATOM 2588 C CA . TYR A 1 333 ? -7.539 -7.398 -13.098 1.00 98.44 333 TYR A CA 1
ATOM 2589 C C . TYR A 1 333 ? -6.975 -7.903 -14.425 1.00 98.44 333 TYR A C 1
ATOM 2591 O O . TYR A 1 333 ? -5.813 -7.648 -14.749 1.00 98.44 333 TYR A O 1
ATOM 2599 N N . TYR A 1 334 ? -7.803 -8.608 -15.194 1.00 98.62 334 TYR A N 1
ATOM 2600 C CA . TYR A 1 334 ? -7.491 -9.031 -16.557 1.00 98.62 334 TYR A CA 1
ATOM 2601 C C . TYR A 1 334 ? -8.087 -8.053 -17.565 1.00 98.62 334 TYR A C 1
ATOM 2603 O O . TYR A 1 334 ? -9.278 -7.741 -17.511 1.00 98.62 334 TYR A O 1
ATOM 2611 N N . PHE A 1 335 ? -7.266 -7.601 -18.508 1.00 98.44 335 PHE A N 1
ATOM 2612 C CA . PHE A 1 335 ? -7.661 -6.653 -19.543 1.00 98.44 335 PHE A CA 1
ATOM 2613 C C . PHE A 1 335 ? -7.763 -7.348 -20.895 1.00 98.44 335 PHE A C 1
ATOM 2615 O O . PHE A 1 335 ? -6.846 -8.061 -21.319 1.00 98.44 335 PHE A O 1
ATOM 2622 N N . ALA A 1 336 ? -8.882 -7.114 -21.577 1.00 97.62 336 ALA A N 1
ATOM 2623 C CA . ALA A 1 336 ? -9.028 -7.452 -22.983 1.00 97.62 336 ALA A CA 1
ATOM 2624 C C . ALA A 1 336 ? -8.023 -6.653 -23.834 1.00 97.62 336 ALA A C 1
ATOM 2626 O O . ALA A 1 336 ? -7.597 -5.550 -23.480 1.00 97.62 336 ALA A O 1
ATOM 2627 N N . GLY A 1 337 ? -7.632 -7.213 -24.975 1.00 97.06 337 GLY A N 1
ATOM 2628 C CA . GLY A 1 337 ? -6.862 -6.492 -25.978 1.00 97.06 337 GLY A CA 1
ATOM 2629 C C . GLY A 1 337 ? -7.668 -5.328 -26.553 1.00 97.06 337 GLY A C 1
ATOM 2630 O O . GLY A 1 337 ? -8.868 -5.450 -26.803 1.00 97.06 337 GLY A O 1
ATOM 2631 N N . GLY A 1 338 ? -6.995 -4.205 -26.778 1.00 97.69 338 GLY A N 1
ATOM 2632 C CA . GLY A 1 338 ? -7.585 -2.949 -27.226 1.00 97.69 338 GLY A CA 1
ATOM 2633 C C . GLY A 1 338 ? -6.930 -1.737 -26.566 1.00 97.69 338 GLY A C 1
ATOM 2634 O O . GLY A 1 338 ? -6.058 -1.876 -25.704 1.00 97.69 338 GLY A O 1
ATOM 2635 N N . THR A 1 339 ? -7.347 -0.544 -26.990 1.00 98.06 339 THR A N 1
ATOM 2636 C CA . THR A 1 339 ? -6.804 0.727 -26.493 1.00 98.06 339 THR A CA 1
ATOM 2637 C C . THR A 1 339 ? -7.739 1.357 -25.470 1.00 98.06 339 THR A C 1
ATOM 2639 O O . THR A 1 339 ? -8.920 1.561 -25.740 1.00 98.06 339 THR A O 1
ATOM 2642 N N . TYR A 1 340 ? -7.182 1.698 -24.314 1.00 98.50 340 TYR A N 1
ATOM 2643 C CA . TYR A 1 340 ? -7.840 2.334 -23.184 1.00 98.50 340 TYR A CA 1
ATOM 2644 C C . TYR A 1 340 ? -7.369 3.788 -23.082 1.00 98.50 340 TYR A C 1
ATOM 2646 O O . TYR A 1 340 ? -6.163 4.052 -23.101 1.00 98.50 340 TYR A O 1
ATOM 2654 N N . TYR A 1 341 ? -8.322 4.711 -22.946 1.00 97.94 341 TYR A N 1
ATOM 2655 C CA . TYR A 1 341 ? -8.093 6.158 -22.912 1.00 97.94 341 TYR A CA 1
ATOM 2656 C C . TYR A 1 341 ? -8.588 6.752 -21.585 1.00 97.94 341 TYR A C 1
ATOM 2658 O O . TYR A 1 341 ? -9.676 7.335 -21.521 1.00 97.94 341 TYR A O 1
ATOM 2666 N N . PRO A 1 342 ? -7.837 6.560 -20.486 1.00 97.31 342 PRO A N 1
ATOM 2667 C CA . PRO A 1 342 ? -8.245 7.054 -19.179 1.00 97.31 342 PRO A CA 1
ATOM 2668 C C . PRO A 1 342 ? -8.385 8.576 -19.209 1.00 97.31 342 PRO A C 1
ATOM 2670 O O . PRO A 1 342 ? -7.491 9.276 -19.667 1.00 97.31 342 PRO A O 1
ATOM 2673 N N . GLN A 1 343 ? -9.509 9.099 -18.716 1.00 94.94 343 GLN A N 1
ATOM 2674 C CA . GLN A 1 343 ? -9.771 10.548 -18.683 1.00 94.94 343 GLN A CA 1
ATOM 2675 C C . GLN A 1 343 ? -9.043 11.253 -17.528 1.00 94.94 343 GLN A C 1
ATOM 2677 O O . GLN A 1 343 ? -8.857 12.467 -17.534 1.00 94.94 343 GLN A O 1
ATOM 2682 N N . THR A 1 344 ? -8.620 10.482 -16.529 1.00 96.62 344 THR A N 1
ATOM 2683 C CA . THR A 1 344 ? -7.785 10.914 -15.406 1.00 96.62 344 THR A CA 1
ATOM 2684 C C . THR A 1 344 ? -6.768 9.822 -15.095 1.00 96.62 344 THR A C 1
ATOM 2686 O O . THR A 1 344 ? -6.946 8.678 -15.498 1.00 96.62 344 THR A O 1
ATOM 2689 N N . THR A 1 345 ? -5.724 10.129 -14.331 1.00 97.50 345 THR A N 1
ATOM 2690 C CA . THR A 1 345 ? -4.736 9.126 -13.911 1.00 97.50 345 THR A CA 1
ATOM 2691 C C . THR A 1 345 ? -5.389 7.948 -13.178 1.00 97.50 345 THR A C 1
ATOM 2693 O O . THR A 1 345 ? -6.159 8.137 -12.232 1.00 97.50 345 THR A O 1
ATOM 2696 N N . ILE A 1 346 ? -5.041 6.724 -13.580 1.00 98.19 346 ILE A N 1
ATOM 2697 C CA . ILE A 1 346 ? -5.407 5.494 -12.872 1.00 98.19 346 ILE A CA 1
ATOM 2698 C C . ILE A 1 346 ? -4.583 5.453 -11.584 1.00 98.19 346 ILE A C 1
ATOM 2700 O O . ILE A 1 346 ? -3.356 5.356 -11.631 1.00 98.19 346 ILE A O 1
ATOM 2704 N N . THR A 1 347 ? -5.248 5.560 -10.435 1.00 96.38 347 THR A N 1
ATOM 2705 C CA . THR A 1 347 ? -4.581 5.627 -9.127 1.00 96.38 347 THR A CA 1
ATOM 2706 C C . THR A 1 347 ? -4.670 4.286 -8.415 1.00 96.38 347 THR A C 1
ATOM 2708 O O . THR A 1 347 ? -5.758 3.734 -8.272 1.00 96.38 347 THR A O 1
ATOM 2711 N N . ILE A 1 348 ? -3.527 3.783 -7.947 1.00 96.19 348 ILE A N 1
ATOM 2712 C CA . ILE A 1 348 ? -3.415 2.510 -7.235 1.00 96.19 348 ILE A CA 1
ATOM 2713 C C . ILE A 1 348 ? -2.775 2.767 -5.872 1.00 96.19 348 ILE A C 1
ATOM 2715 O O . ILE A 1 348 ? -1.644 3.247 -5.777 1.00 96.19 348 ILE A O 1
ATOM 2719 N N . THR A 1 349 ? -3.508 2.445 -4.812 1.00 93.31 349 THR A N 1
ATOM 2720 C CA . THR A 1 349 ? -3.103 2.675 -3.415 1.00 93.31 349 THR A CA 1
ATOM 2721 C C . THR A 1 349 ? -2.795 1.383 -2.666 1.00 93.31 349 THR A C 1
ATOM 2723 O O . THR A 1 349 ? -2.161 1.436 -1.615 1.00 93.31 349 THR A O 1
ATOM 2726 N N . GLU A 1 350 ? -3.176 0.232 -3.228 1.00 91.38 350 GLU A N 1
ATOM 2727 C CA . GLU A 1 350 ? -2.918 -1.092 -2.667 1.00 91.38 350 GLU A CA 1
ATOM 2728 C C . GLU A 1 350 ? -2.285 -2.048 -3.703 1.00 91.38 350 GLU A C 1
ATOM 2730 O O . GLU A 1 350 ? -2.586 -1.954 -4.899 1.00 91.38 350 GLU A O 1
ATOM 2735 N N . PRO A 1 351 ? -1.403 -2.977 -3.278 1.00 93.81 351 PRO A N 1
ATOM 2736 C CA . PRO A 1 351 ? -0.794 -3.976 -4.159 1.00 93.81 351 PRO A CA 1
ATOM 2737 C C . PRO A 1 351 ? -1.844 -4.810 -4.886 1.00 93.81 351 PRO A C 1
ATOM 2739 O O . PRO A 1 351 ? -2.721 -5.390 -4.257 1.00 93.81 351 PRO A O 1
ATOM 2742 N N . CYS A 1 352 ? -1.747 -4.909 -6.207 1.00 96.25 352 CYS A N 1
ATOM 2743 C CA . CYS A 1 352 ? -2.675 -5.669 -7.043 1.00 96.25 352 CYS A CA 1
ATOM 2744 C C . CYS A 1 352 ? -1.959 -6.201 -8.290 1.00 96.25 352 CYS A C 1
ATOM 2746 O O . CYS A 1 352 ? -0.760 -5.977 -8.485 1.00 96.25 352 CYS A O 1
ATOM 2748 N N . LYS A 1 353 ? -2.688 -6.923 -9.141 1.00 98.12 353 LYS A N 1
ATOM 2749 C CA . LYS A 1 353 ? -2.180 -7.428 -10.418 1.00 98.12 353 LYS A CA 1
ATOM 2750 C C . LYS A 1 353 ? -2.975 -6.842 -11.574 1.00 98.12 353 LYS A C 1
ATOM 2752 O O . LYS A 1 353 ? -4.188 -7.012 -11.618 1.00 98.12 353 LYS A O 1
ATOM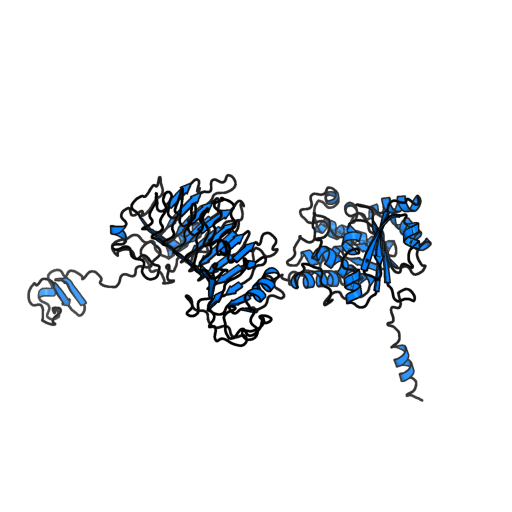 2757 N N . LEU A 1 354 ? -2.297 -6.204 -12.521 1.00 98.62 354 LEU A N 1
ATOM 2758 C CA . LEU A 1 354 ? -2.858 -5.774 -13.799 1.00 98.62 354 LEU A CA 1
ATOM 2759 C C . LEU A 1 354 ? -2.260 -6.642 -14.905 1.00 98.62 354 LEU A C 1
ATOM 2761 O O . LEU A 1 354 ? -1.046 -6.627 -15.106 1.00 98.62 354 LEU A O 1
ATOM 2765 N N . ILE A 1 355 ? -3.096 -7.411 -15.600 1.00 98.44 355 ILE A N 1
ATOM 2766 C CA . ILE A 1 355 ? -2.655 -8.388 -16.599 1.00 98.44 355 ILE A CA 1
ATOM 2767 C C . ILE A 1 355 ? -3.340 -8.090 -17.933 1.00 98.44 355 ILE A C 1
ATOM 2769 O O . ILE A 1 355 ? -4.530 -8.343 -18.113 1.00 98.44 355 ILE A O 1
ATOM 2773 N N . GLY A 1 356 ? -2.573 -7.540 -18.869 1.00 97.88 356 GLY A N 1
ATOM 2774 C CA . GLY A 1 356 ? -2.996 -7.245 -20.232 1.00 97.88 356 GLY A CA 1
ATOM 2775 C C . GLY A 1 356 ? -2.683 -8.360 -21.220 1.00 97.88 356 GLY A C 1
ATOM 2776 O O . GLY A 1 356 ? -1.884 -9.265 -20.953 1.00 97.88 356 GLY A O 1
ATOM 2777 N N . GLY A 1 357 ? -3.309 -8.268 -22.391 1.00 95.88 357 GLY A N 1
ATOM 2778 C CA . GLY A 1 357 ? -3.050 -9.144 -23.526 1.00 95.88 357 GLY A CA 1
ATOM 2779 C C . GLY A 1 357 ? -4.105 -10.222 -23.775 1.00 95.88 357 GLY A C 1
ATOM 2780 O O . GLY A 1 357 ? -3.806 -11.159 -24.517 1.00 95.88 357 GLY A O 1
ATOM 2781 N N . CYS A 1 358 ? -5.279 -10.160 -23.135 1.00 96.19 358 CYS A N 1
ATOM 2782 C CA . CYS A 1 358 ? -6.305 -11.195 -23.285 1.00 96.19 358 CYS A CA 1
ATOM 2783 C C . CYS A 1 358 ? -7.030 -11.061 -24.633 1.00 96.19 358 CYS A C 1
ATOM 2785 O O . CYS A 1 358 ? -7.295 -9.950 -25.089 1.00 96.19 358 CYS A O 1
ATOM 2787 N N . ASP A 1 359 ? -7.401 -12.179 -25.260 1.00 95.12 359 ASP A N 1
ATOM 2788 C CA . ASP A 1 359 ? -8.215 -12.146 -26.482 1.00 95.12 359 ASP A CA 1
ATOM 2789 C C . ASP A 1 359 ? -9.545 -11.422 -26.196 1.00 95.12 359 ASP A C 1
ATOM 2791 O O . ASP A 1 359 ? -10.275 -11.814 -25.279 1.00 95.12 359 ASP A O 1
ATOM 2795 N N . PRO A 1 360 ? -9.890 -10.359 -26.945 1.00 94.25 360 PRO A N 1
ATOM 2796 C CA . PRO A 1 360 ? -11.110 -9.611 -26.686 1.00 94.25 360 PRO A CA 1
ATOM 2797 C C . PRO A 1 360 ? -12.367 -10.481 -26.842 1.00 94.25 360 PRO A C 1
ATOM 2799 O O . PRO A 1 360 ? -13.382 -10.185 -26.222 1.00 94.25 360 PRO A O 1
ATOM 2802 N N . SER A 1 361 ? -12.339 -11.565 -27.622 1.00 93.88 361 SER A N 1
ATOM 2803 C CA . SER A 1 361 ? -13.492 -12.449 -27.846 1.00 93.88 361 SER A CA 1
ATOM 2804 C C . SER A 1 361 ? -13.880 -13.340 -26.660 1.00 93.88 361 SER A C 1
ATOM 2806 O O . SER A 1 361 ? -14.925 -13.989 -26.725 1.00 93.88 361 SER A O 1
ATOM 2808 N N . LEU A 1 362 ? -13.089 -13.364 -25.581 1.00 95.12 362 LEU A N 1
ATOM 2809 C CA . LEU A 1 362 ? -13.364 -14.181 -24.397 1.00 95.12 362 LEU A CA 1
ATOM 2810 C C . LEU A 1 362 ? -14.701 -13.828 -23.733 1.00 95.12 362 LEU A C 1
ATOM 2812 O O . LEU A 1 362 ? -15.129 -12.676 -23.735 1.00 95.12 362 LEU A O 1
ATOM 2816 N N . THR A 1 363 ? -15.329 -14.834 -23.126 1.00 95.00 363 THR A N 1
ATOM 2817 C CA . THR A 1 363 ? -16.590 -14.749 -22.371 1.00 95.00 363 THR A CA 1
ATOM 2818 C C . THR A 1 363 ? -16.477 -15.532 -21.058 1.00 95.00 363 THR A C 1
ATOM 2820 O O . THR A 1 363 ? -15.526 -16.300 -20.850 1.00 95.00 363 THR A O 1
ATOM 2823 N N . GLY A 1 364 ? -17.432 -15.345 -20.146 1.00 96.06 364 GLY A N 1
ATOM 2824 C CA . GLY A 1 364 ? -17.438 -15.984 -18.833 1.00 96.06 364 GLY A CA 1
ATOM 2825 C C . GLY A 1 364 ? -16.213 -15.616 -17.992 1.00 96.06 364 GLY A C 1
ATOM 2826 O O . GLY A 1 364 ? -15.783 -14.469 -17.972 1.00 96.06 364 GLY A O 1
ATOM 2827 N N . VAL A 1 365 ? -15.637 -16.589 -17.288 1.00 96.62 365 VAL A N 1
ATOM 2828 C CA . VAL A 1 365 ? -14.473 -16.395 -16.393 1.00 96.62 365 VAL A CA 1
ATOM 2829 C C . VAL A 1 365 ? -13.177 -16.993 -16.956 1.00 96.62 365 VAL A C 1
ATOM 2831 O O . VAL A 1 365 ? -12.218 -17.226 -16.224 1.00 96.62 365 VAL A O 1
ATOM 2834 N N . ASN A 1 366 ? -13.158 -17.305 -18.254 1.00 93.19 366 ASN A N 1
ATOM 2835 C CA . ASN A 1 366 ? -12.037 -17.992 -18.889 1.00 93.19 366 ASN A CA 1
ATOM 2836 C C . ASN A 1 366 ? -10.801 -17.086 -18.978 1.00 93.19 366 ASN A C 1
ATOM 2838 O O . ASN A 1 366 ? -10.884 -15.968 -19.480 1.00 93.19 366 ASN A O 1
ATOM 2842 N N . ILE A 1 367 ? -9.644 -17.596 -18.556 1.00 89.31 367 ILE A N 1
ATOM 2843 C CA . ILE A 1 367 ? -8.347 -16.915 -18.657 1.00 89.31 367 ILE A CA 1
ATOM 2844 C C . ILE A 1 367 ? -7.409 -17.822 -19.467 1.00 89.31 367 ILE A C 1
ATOM 2846 O O . ILE A 1 367 ? -7.198 -18.970 -19.065 1.00 89.31 367 ILE A O 1
ATOM 2850 N N . PRO A 1 368 ? -6.881 -17.372 -20.619 1.00 82.12 368 PRO A N 1
ATOM 2851 C CA . PRO A 1 368 ? -6.017 -18.195 -21.456 1.00 82.12 368 PRO A CA 1
ATOM 2852 C C . PRO A 1 368 ? -4.589 -18.275 -20.898 1.00 82.12 368 PRO A C 1
ATOM 2854 O O . PRO A 1 368 ? -4.178 -17.488 -20.046 1.00 82.12 368 PRO A O 1
ATOM 2857 N N . ASN A 1 369 ? -3.795 -19.198 -21.446 1.00 87.06 369 ASN A N 1
ATOM 2858 C CA . ASN A 1 369 ? -2.347 -19.159 -21.263 1.00 87.06 369 ASN A CA 1
ATOM 2859 C C . ASN A 1 369 ? -1.792 -17.921 -21.973 1.00 87.06 369 ASN A C 1
ATOM 2861 O O . ASN A 1 369 ? -1.875 -17.811 -23.197 1.00 87.06 369 ASN A O 1
ATOM 2865 N N . MET A 1 370 ? -1.233 -16.998 -21.197 1.00 89.19 370 MET A N 1
ATOM 2866 C CA . MET A 1 370 ? -0.730 -15.732 -21.716 1.00 89.19 370 MET A CA 1
ATOM 2867 C C . MET A 1 370 ? 0.619 -15.932 -22.411 1.00 89.19 370 MET A C 1
ATOM 2869 O O . MET A 1 370 ? 1.542 -16.509 -21.835 1.00 89.19 370 MET A O 1
ATOM 2873 N N . VAL A 1 371 ? 0.732 -15.426 -23.639 1.00 90.19 371 VAL A N 1
ATOM 2874 C CA . VAL A 1 371 ? 1.969 -15.410 -24.431 1.00 90.19 371 VAL A CA 1
ATOM 2875 C C . VAL A 1 371 ? 2.314 -13.961 -24.745 1.00 90.19 371 VAL A C 1
ATOM 2877 O O . VAL A 1 371 ? 1.436 -13.192 -25.138 1.00 90.19 371 VAL A O 1
ATOM 2880 N N . TYR A 1 372 ? 3.585 -13.601 -24.573 1.00 91.62 372 TYR A N 1
ATOM 2881 C CA . TYR A 1 372 ? 4.081 -12.251 -24.805 1.00 91.62 372 TYR A CA 1
ATOM 2882 C C . TYR A 1 372 ? 5.197 -12.235 -25.864 1.00 91.62 372 TYR A C 1
ATOM 2884 O O . TYR A 1 372 ? 5.997 -13.170 -25.907 1.00 91.62 372 TYR A O 1
ATOM 2892 N N . PRO A 1 373 ? 5.256 -11.198 -26.723 1.00 89.88 373 PRO A N 1
ATOM 2893 C CA . PRO A 1 373 ? 4.259 -10.131 -26.858 1.00 89.88 373 PRO A CA 1
ATOM 2894 C C . PRO A 1 373 ? 2.898 -10.674 -27.327 1.00 89.88 373 PRO A C 1
ATOM 2896 O O . PRO A 1 373 ? 2.838 -11.605 -28.129 1.00 89.88 373 PRO A O 1
ATOM 2899 N N . SER A 1 374 ? 1.808 -10.119 -26.788 1.00 91.38 374 SER A N 1
ATOM 2900 C CA . SER A 1 374 ? 0.458 -10.620 -27.076 1.00 91.38 374 SER A CA 1
ATOM 2901 C C . SER A 1 374 ? 0.037 -10.292 -28.511 1.00 91.38 374 SER A C 1
ATOM 2903 O O . SER A 1 374 ? 0.344 -9.219 -29.032 1.00 91.38 374 SER A O 1
ATOM 2905 N N . LEU A 1 375 ? -0.727 -11.197 -29.133 1.00 93.81 375 LEU A N 1
ATOM 2906 C CA . LEU A 1 375 ? -1.434 -10.937 -30.397 1.00 93.81 375 LEU A CA 1
ATOM 2907 C C . LEU A 1 375 ? -2.583 -9.926 -30.231 1.00 93.81 375 LEU A C 1
ATOM 2909 O O . LEU A 1 375 ? -3.068 -9.372 -31.216 1.00 93.81 375 LEU A O 1
ATOM 2913 N N . HIS A 1 376 ? -3.013 -9.692 -28.992 1.00 95.00 376 HIS A N 1
ATOM 2914 C CA . HIS A 1 376 ? -4.112 -8.811 -28.617 1.00 95.00 376 HIS A CA 1
ATOM 2915 C C . HIS A 1 376 ? -3.612 -7.781 -27.597 1.00 95.00 376 HIS A C 1
ATOM 2917 O O . HIS A 1 376 ? -3.940 -7.888 -26.417 1.00 95.00 376 HIS A O 1
ATOM 2923 N N . PRO A 1 377 ? -2.772 -6.815 -28.008 1.00 96.81 377 PRO A N 1
ATOM 2924 C CA . PRO A 1 377 ? -2.144 -5.884 -27.077 1.00 96.81 377 PRO A CA 1
ATOM 2925 C C . PRO A 1 377 ? -3.187 -5.092 -26.283 1.00 96.81 377 PRO A C 1
ATOM 2927 O O . PRO A 1 377 ? -4.166 -4.592 -26.840 1.00 96.81 377 PRO A O 1
ATOM 2930 N N . THR A 1 378 ? -2.960 -4.966 -24.977 1.00 98.50 378 THR A N 1
ATOM 2931 C CA . THR A 1 378 ? -3.676 -4.027 -24.108 1.00 98.50 378 THR A CA 1
ATOM 2932 C C . THR A 1 378 ? -2.857 -2.744 -24.051 1.00 98.50 378 THR A C 1
ATOM 2934 O O . THR A 1 378 ? -1.750 -2.743 -23.512 1.00 98.50 378 THR A O 1
ATOM 2937 N N . VAL A 1 379 ? -3.393 -1.661 -24.610 1.00 98.69 379 VAL A N 1
ATOM 2938 C CA . VAL A 1 379 ? -2.696 -0.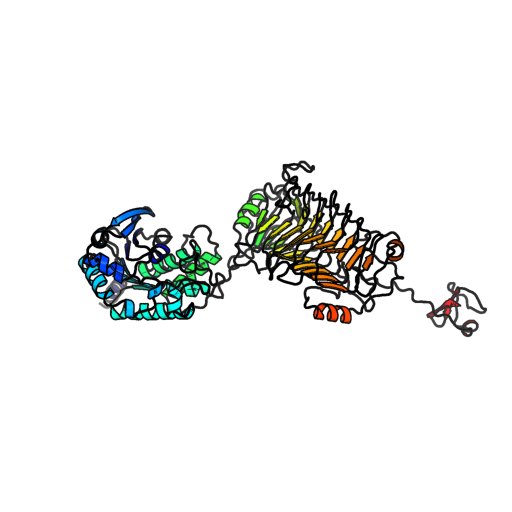377 -24.733 1.00 98.69 379 VAL A CA 1
ATOM 2939 C C . VAL A 1 379 ? -3.355 0.646 -23.823 1.00 98.69 379 VAL A C 1
ATOM 2941 O O . VAL A 1 379 ? -4.521 0.978 -24.010 1.00 98.69 379 VAL A O 1
ATOM 2944 N N . PHE A 1 380 ? -2.620 1.177 -22.854 1.00 98.75 380 PHE A N 1
ATOM 2945 C CA . PHE A 1 380 ? -3.024 2.346 -22.087 1.00 98.75 380 PHE A CA 1
ATOM 2946 C C . PHE A 1 380 ? -2.404 3.594 -22.720 1.00 98.75 380 PHE A C 1
ATOM 2948 O O . PHE A 1 380 ? -1.181 3.767 -22.741 1.00 98.75 380 PHE A O 1
ATOM 2955 N N . SER A 1 381 ? -3.261 4.457 -23.261 1.00 98.44 381 SER A N 1
ATOM 2956 C CA . SER A 1 381 ? -2.862 5.672 -23.966 1.00 98.44 381 SER A CA 1
ATOM 2957 C C . SER A 1 381 ? -3.032 6.900 -23.076 1.00 98.44 381 SER A C 1
ATOM 2959 O O . SER A 1 381 ? -4.093 7.104 -22.496 1.00 98.44 381 SER A O 1
ATOM 2961 N N . GLY A 1 382 ? -2.007 7.746 -23.004 1.00 98.00 382 GLY A N 1
ATOM 2962 C CA . GLY A 1 382 ? -2.071 9.061 -22.367 1.00 98.00 382 GLY A CA 1
ATOM 2963 C C . GLY A 1 382 ? -2.795 10.117 -23.205 1.00 98.00 382 GLY A C 1
ATOM 2964 O O . GLY A 1 382 ? -3.027 11.207 -22.700 1.00 98.00 382 GLY A O 1
ATOM 2965 N N . ASP A 1 383 ? -3.174 9.791 -24.445 1.00 97.56 383 ASP A N 1
ATOM 2966 C CA . ASP A 1 383 ? -3.946 10.642 -25.365 1.00 97.56 383 ASP A CA 1
ATOM 2967 C C . ASP A 1 383 ? -5.426 10.712 -24.970 1.00 97.56 383 ASP A C 1
ATOM 2969 O O . ASP A 1 383 ? -6.313 10.223 -25.673 1.00 97.56 383 ASP A O 1
ATOM 2973 N N . SER A 1 384 ? -5.695 11.229 -23.777 1.00 95.50 384 SER A N 1
ATOM 2974 C CA . SER A 1 384 ? -7.013 11.167 -23.144 1.00 95.50 384 SER A CA 1
ATOM 2975 C C . SER A 1 384 ? -8.090 11.921 -23.915 1.00 95.50 384 SER A C 1
ATOM 2977 O O . SER A 1 384 ? -9.263 11.564 -23.829 1.00 95.50 384 SER A O 1
ATOM 2979 N N . ASN A 1 385 ? -7.709 12.933 -24.695 1.00 94.75 385 ASN A N 1
ATOM 2980 C CA . ASN A 1 385 ? -8.623 13.711 -25.530 1.00 94.75 385 ASN A CA 1
ATOM 2981 C C . ASN A 1 385 ? -8.729 13.195 -26.981 1.00 94.75 385 ASN A C 1
ATOM 2983 O O . ASN A 1 385 ? -9.496 13.756 -27.766 1.00 94.75 385 ASN A O 1
ATOM 2987 N N . HIS A 1 386 ? -7.991 12.134 -27.326 1.00 94.50 386 HIS A N 1
ATOM 2988 C CA . HIS A 1 386 ? -7.962 11.490 -28.639 1.00 94.50 386 HIS A CA 1
ATOM 2989 C C . HIS A 1 386 ? -7.520 12.438 -29.770 1.00 94.50 386 HIS A C 1
ATOM 2991 O O . HIS A 1 386 ? -7.944 12.290 -30.924 1.00 94.50 386 HIS A O 1
ATOM 2997 N N . SER A 1 387 ? -6.681 13.431 -29.468 1.00 95.75 387 SER A N 1
ATOM 2998 C CA . SER A 1 387 ? -6.221 14.408 -30.455 1.00 95.75 387 SER A CA 1
ATOM 2999 C C . SER A 1 387 ? -5.199 13.821 -31.426 1.00 95.75 387 SER A C 1
ATOM 3001 O O . SER A 1 387 ? -5.008 14.359 -32.519 1.00 95.75 387 SER A O 1
ATOM 3003 N N . ASN A 1 388 ? -4.542 12.713 -31.060 1.00 93.88 388 ASN A N 1
ATOM 3004 C CA . ASN A 1 388 ? -3.374 12.165 -31.753 1.00 93.88 388 ASN A CA 1
ATOM 3005 C C . ASN A 1 388 ? -2.191 13.147 -31.831 1.00 93.88 388 ASN A C 1
ATOM 3007 O O . ASN A 1 388 ? -1.208 12.904 -32.539 1.00 93.88 388 ASN A O 1
ATOM 3011 N N . THR A 1 389 ? -2.214 14.216 -31.034 1.00 95.81 389 THR A N 1
ATOM 3012 C CA . THR A 1 389 ? -1.115 15.173 -30.863 1.00 95.81 389 THR A CA 1
ATOM 3013 C C . THR A 1 389 ? -0.663 15.222 -29.408 1.00 95.81 389 THR A C 1
ATOM 3015 O O . THR A 1 389 ? -1.314 14.642 -28.559 1.00 95.81 389 THR A O 1
ATOM 3018 N N . PHE A 1 390 ? 0.509 15.805 -29.140 1.00 96.50 390 PHE A N 1
ATOM 3019 C CA . PHE A 1 390 ? 0.969 16.024 -27.768 1.00 96.50 390 PHE A CA 1
ATOM 3020 C C . PHE A 1 390 ? 0.480 17.388 -27.290 1.00 96.50 390 PHE A C 1
ATOM 3022 O O . PHE A 1 390 ? 1.018 18.408 -27.739 1.00 96.50 390 PHE A O 1
ATOM 3029 N N . ASP A 1 391 ? -0.522 17.419 -26.417 1.00 96.06 391 ASP A N 1
ATOM 3030 C CA . ASP A 1 391 ? -1.170 18.655 -25.982 1.00 96.06 391 ASP A CA 1
ATOM 3031 C C . ASP A 1 391 ? -1.640 18.626 -24.514 1.00 96.06 391 ASP A C 1
ATOM 3033 O O . ASP A 1 391 ? -1.446 17.665 -23.782 1.00 96.06 391 ASP A O 1
ATOM 3037 N N . ALA A 1 392 ? -2.200 19.736 -24.027 1.00 93.19 392 ALA A N 1
ATOM 3038 C CA . ALA A 1 392 ? -2.551 19.893 -22.613 1.00 93.19 392 ALA A CA 1
ATOM 3039 C C . ALA A 1 392 ? -3.700 18.986 -22.121 1.00 93.19 392 ALA A C 1
ATOM 3041 O O . ALA A 1 392 ? -3.932 18.938 -20.914 1.00 93.19 392 ALA A O 1
ATOM 3042 N N . GLY A 1 393 ? -4.430 18.323 -23.022 1.00 94.44 393 GLY A N 1
ATOM 3043 C CA . GLY A 1 393 ? -5.456 17.337 -22.692 1.00 94.44 393 GLY A CA 1
ATOM 3044 C C . GLY A 1 393 ? -4.914 15.930 -22.435 1.00 94.44 393 GLY A C 1
ATOM 3045 O O . GLY A 1 393 ? -5.687 15.071 -22.019 1.00 94.44 393 GLY A O 1
ATOM 3046 N N . ASP A 1 394 ? -3.618 15.702 -22.649 1.00 97.38 394 ASP A N 1
ATOM 3047 C CA . ASP A 1 394 ? -2.966 14.415 -22.423 1.00 97.38 394 ASP A CA 1
ATOM 3048 C C . ASP A 1 394 ? -2.538 14.223 -20.961 1.00 97.38 394 ASP A C 1
ATOM 3050 O O . ASP A 1 394 ? -2.213 15.169 -20.234 1.00 97.38 394 ASP A O 1
ATOM 3054 N N . LEU A 1 395 ? -2.448 12.965 -20.533 1.00 97.38 395 LEU A N 1
ATOM 3055 C CA . LEU A 1 395 ? -1.977 12.605 -19.200 1.00 97.38 395 LEU A CA 1
ATOM 3056 C C . LEU A 1 395 ? -0.450 12.542 -19.126 1.00 97.38 395 LEU A C 1
ATOM 3058 O O . LEU A 1 395 ? 0.203 11.800 -19.859 1.00 97.38 395 LEU A O 1
ATOM 3062 N N . SER A 1 396 ? 0.126 13.220 -18.131 1.00 95.81 396 SER A N 1
ATOM 3063 C CA . SER A 1 396 ? 1.538 13.050 -17.758 1.00 95.81 396 SER A CA 1
ATOM 3064 C C . SER A 1 396 ? 1.793 11.767 -16.962 1.00 95.81 396 SER A C 1
ATOM 3066 O O . SER A 1 396 ? 2.940 11.316 -16.880 1.00 95.81 396 SER A O 1
ATOM 3068 N N . GLN A 1 397 ? 0.737 11.196 -16.371 1.00 97.25 397 GLN A N 1
ATOM 3069 C CA . GLN A 1 397 ? 0.726 9.932 -15.640 1.00 97.25 397 GLN A CA 1
ATOM 3070 C C . GLN A 1 397 ? -0.500 9.120 -16.044 1.00 97.25 397 GLN A C 1
ATOM 3072 O O . GLN A 1 397 ? -1.630 9.514 -15.746 1.00 97.25 397 GLN A O 1
ATOM 3077 N N . ILE A 1 398 ? -0.277 7.981 -16.694 1.00 98.50 398 ILE A N 1
ATOM 3078 C CA . ILE A 1 398 ? -1.362 7.073 -17.079 1.00 98.50 398 ILE A CA 1
ATOM 3079 C C . ILE A 1 398 ? -1.742 6.225 -15.862 1.00 98.50 398 ILE A C 1
ATOM 3081 O O . ILE A 1 398 ? -2.900 6.218 -15.451 1.00 98.50 398 ILE A O 1
ATOM 3085 N N . VAL A 1 399 ? -0.747 5.589 -15.235 1.00 98.62 399 VAL A N 1
ATOM 3086 C CA . VAL A 1 399 ? -0.882 4.848 -13.975 1.00 98.62 399 VAL A CA 1
ATOM 3087 C C . VAL A 1 399 ? 0.038 5.452 -12.918 1.00 98.62 399 VAL A C 1
ATOM 3089 O O . VAL A 1 399 ? 1.245 5.587 -13.130 1.00 98.62 399 VAL A O 1
ATOM 3092 N N . SER A 1 400 ? -0.532 5.783 -11.761 1.00 97.88 400 SER A N 1
ATOM 3093 C CA . SER A 1 400 ? 0.189 6.265 -10.584 1.00 97.88 400 SER A CA 1
ATOM 3094 C C . SER A 1 400 ? -0.041 5.322 -9.410 1.00 97.88 400 SER A C 1
ATOM 3096 O O . SER A 1 400 ? -1.177 5.105 -8.987 1.00 97.88 400 SER A O 1
ATOM 3098 N N . VAL A 1 401 ? 1.049 4.772 -8.883 1.00 97.75 401 VAL A N 1
ATOM 3099 C CA . VAL A 1 401 ? 1.047 3.878 -7.728 1.00 97.75 401 VAL A CA 1
ATOM 3100 C C . VAL A 1 401 ? 1.722 4.572 -6.552 1.00 97.75 401 VAL A C 1
ATOM 3102 O O . VAL A 1 401 ? 2.888 4.955 -6.654 1.00 97.75 401 VAL A O 1
ATOM 3105 N N . ASP A 1 402 ? 1.016 4.716 -5.429 1.00 95.62 402 ASP A N 1
ATOM 3106 C CA . ASP A 1 402 ? 1.565 5.298 -4.197 1.00 95.62 402 ASP A CA 1
ATOM 3107 C C . ASP A 1 402 ? 1.210 4.438 -2.976 1.00 95.62 402 ASP A C 1
ATOM 3109 O O . ASP A 1 402 ? 0.105 4.507 -2.438 1.00 95.62 402 ASP A O 1
ATOM 3113 N N . PHE A 1 403 ? 2.178 3.643 -2.509 1.00 94.50 403 PHE A N 1
ATOM 3114 C CA . PHE A 1 403 ? 2.032 2.758 -1.345 1.00 94.50 403 PHE A CA 1
ATOM 3115 C C . PHE A 1 403 ? 2.554 3.373 -0.044 1.00 94.50 403 PHE A C 1
ATOM 3117 O O . PHE A 1 403 ? 2.761 2.666 0.951 1.00 94.50 403 PHE A O 1
ATOM 3124 N N . THR A 1 404 ? 2.723 4.701 -0.001 1.00 91.31 404 THR A N 1
ATOM 3125 C CA . THR A 1 404 ? 3.151 5.401 1.221 1.00 91.31 404 THR A CA 1
ATOM 3126 C C . THR A 1 404 ? 2.208 5.077 2.388 1.00 91.31 404 THR A C 1
ATOM 3128 O O . THR A 1 404 ? 2.675 4.811 3.498 1.00 91.31 404 THR A O 1
ATOM 3131 N N . GLY A 1 405 ? 0.894 5.037 2.127 1.00 86.94 405 GLY A N 1
ATOM 3132 C CA . GLY A 1 405 ? -0.147 4.725 3.115 1.00 86.94 405 GLY A CA 1
ATOM 3133 C C . GLY A 1 405 ? -0.504 3.241 3.261 1.00 86.94 405 GLY A C 1
ATOM 3134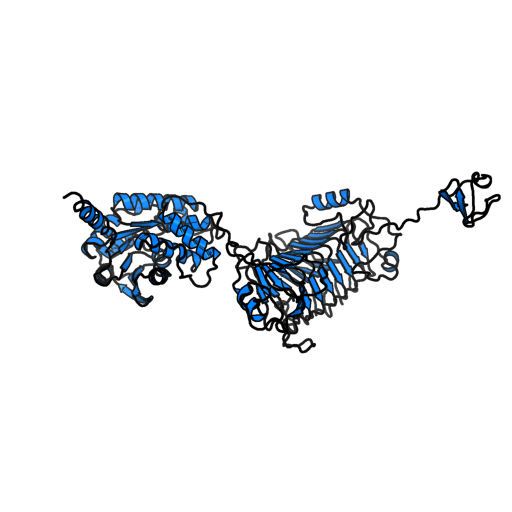 O O . GLY A 1 405 ? -1.170 2.892 4.233 1.00 86.94 405 GLY A O 1
ATOM 3135 N N . SER A 1 406 ? -0.061 2.372 2.346 1.00 86.75 406 SER A N 1
ATOM 3136 C CA . SER A 1 406 ? -0.429 0.951 2.364 1.00 86.75 406 SER A CA 1
ATOM 3137 C C . SER A 1 406 ? 0.269 0.202 3.502 1.00 86.75 406 SER A C 1
ATOM 3139 O O . SER A 1 406 ? 1.477 0.356 3.740 1.00 86.75 406 SER A O 1
ATOM 3141 N N . LEU A 1 407 ? -0.494 -0.662 4.180 1.00 84.38 407 LEU A N 1
ATOM 3142 C CA . LEU A 1 407 ? 0.032 -1.617 5.162 1.00 84.38 407 LEU A CA 1
ATOM 3143 C C . LEU A 1 407 ? 0.758 -2.797 4.503 1.00 84.38 407 LEU A C 1
ATOM 3145 O O . LEU A 1 407 ? 1.539 -3.478 5.164 1.00 84.38 407 LEU A O 1
ATOM 3149 N N . GLU A 1 408 ? 0.535 -2.992 3.205 1.00 86.69 408 GLU A N 1
ATOM 3150 C CA . GLU A 1 408 ? 0.964 -4.143 2.414 1.00 86.69 408 GLU A CA 1
ATOM 3151 C C . GLU A 1 408 ? 2.011 -3.770 1.371 1.00 86.69 408 GLU A C 1
ATOM 3153 O O . GLU A 1 408 ? 2.221 -4.519 0.428 1.00 86.69 408 GLU A O 1
ATOM 3158 N N . LYS A 1 409 ? 2.696 -2.632 1.522 1.00 89.50 409 LYS A N 1
ATOM 3159 C CA . LYS A 1 409 ? 3.653 -2.114 0.529 1.00 89.50 409 LYS A CA 1
ATOM 3160 C C . LYS A 1 409 ? 4.712 -3.132 0.056 1.00 89.50 409 LYS A C 1
ATOM 3162 O O . LYS A 1 409 ? 5.251 -2.961 -1.030 1.00 89.50 409 LYS A O 1
ATOM 3167 N N . GLU A 1 410 ? 5.013 -4.158 0.858 1.00 90.25 410 GLU A N 1
ATOM 3168 C CA . GLU A 1 410 ? 5.974 -5.234 0.557 1.00 90.25 410 GLU A CA 1
ATOM 3169 C C . GLU A 1 410 ? 5.370 -6.400 -0.257 1.00 90.25 410 GLU A C 1
ATOM 3171 O O . GLU A 1 410 ? 6.099 -7.261 -0.752 1.00 90.25 410 GLU A O 1
ATOM 3176 N N . LYS A 1 411 ? 4.040 -6.461 -0.407 1.00 90.56 411 LYS A N 1
ATOM 3177 C CA . LYS A 1 411 ? 3.378 -7.420 -1.299 1.00 90.56 411 LYS A CA 1
ATOM 3178 C C . LYS A 1 411 ? 3.618 -7.049 -2.756 1.00 90.56 411 LYS A C 1
ATOM 3180 O O . LYS A 1 411 ? 3.805 -5.885 -3.104 1.00 90.56 411 LYS A O 1
ATOM 3185 N N . GLU A 1 412 ? 3.577 -8.073 -3.602 1.00 94.44 412 GLU A N 1
ATOM 3186 C CA . GLU A 1 412 ? 3.762 -7.925 -5.042 1.00 94.44 412 GLU A CA 1
ATOM 3187 C C . GLU A 1 412 ? 2.674 -7.026 -5.649 1.00 94.44 412 GLU A C 1
ATOM 3189 O O . GLU A 1 412 ? 1.490 -7.367 -5.639 1.00 94.44 412 GLU A O 1
ATOM 3194 N N . LEU A 1 413 ? 3.099 -5.907 -6.233 1.00 97.88 413 LEU A N 1
ATOM 3195 C CA . LEU A 1 413 ? 2.392 -5.250 -7.327 1.00 97.88 413 LEU A CA 1
ATOM 3196 C C . LEU A 1 413 ? 2.865 -5.900 -8.626 1.00 97.88 413 LEU A C 1
ATOM 3198 O O . LEU A 1 413 ? 4.055 -5.845 -8.926 1.00 97.88 413 LEU A O 1
ATOM 3202 N N . CYS A 1 414 ? 1.957 -6.461 -9.422 1.00 98.25 414 CYS A N 1
ATOM 3203 C CA . CYS A 1 414 ? 2.299 -7.013 -10.731 1.00 98.25 414 CYS A CA 1
ATOM 3204 C C . CYS A 1 414 ? 1.645 -6.198 -11.848 1.00 98.25 414 CYS A C 1
ATOM 3206 O O . CYS A 1 414 ? 0.426 -6.063 -11.881 1.00 98.25 414 CYS A O 1
ATOM 3208 N N . ILE A 1 415 ? 2.437 -5.691 -12.788 1.00 98.75 415 ILE A N 1
ATOM 3209 C CA . ILE A 1 415 ? 1.940 -5.079 -14.025 1.00 98.75 415 ILE A CA 1
ATOM 3210 C C . ILE A 1 415 ? 2.523 -5.881 -15.178 1.00 98.75 415 ILE A C 1
ATOM 3212 O O . ILE A 1 415 ? 3.736 -5.894 -15.377 1.00 98.75 415 ILE A O 1
ATOM 3216 N N . GLN A 1 416 ? 1.668 -6.586 -15.910 1.00 98.44 416 GLN A N 1
ATOM 3217 C CA . GLN A 1 416 ? 2.087 -7.547 -16.916 1.00 98.44 416 GLN A CA 1
ATOM 3218 C C . GLN A 1 416 ? 1.396 -7.301 -18.252 1.00 98.44 416 GLN A C 1
ATOM 3220 O O . GLN A 1 416 ? 0.171 -7.248 -18.304 1.00 98.44 416 GLN A O 1
ATOM 3225 N N . GLY A 1 417 ? 2.161 -7.258 -19.345 1.00 98.06 417 GLY A N 1
ATOM 3226 C CA . GLY A 1 417 ? 1.572 -7.326 -20.683 1.00 98.06 417 GLY A CA 1
ATOM 3227 C C . GLY A 1 417 ? 0.827 -6.073 -21.133 1.00 98.06 417 GLY A C 1
ATOM 3228 O O . GLY A 1 417 ? -0.078 -6.179 -21.961 1.00 98.06 417 GLY A O 1
ATOM 3229 N N . ILE A 1 418 ? 1.149 -4.918 -20.548 1.00 98.69 418 ILE A N 1
ATOM 3230 C CA . ILE A 1 418 ? 0.494 -3.639 -20.836 1.00 98.69 418 ILE A CA 1
ATOM 3231 C C . ILE A 1 418 ? 1.459 -2.738 -21.602 1.00 98.69 418 ILE A C 1
ATOM 3233 O O . ILE A 1 418 ? 2.642 -2.618 -21.267 1.00 98.69 418 ILE A O 1
ATOM 3237 N N . GLU A 1 419 ? 0.938 -2.095 -22.638 1.00 98.75 419 GLU A N 1
ATOM 3238 C CA . GLU A 1 419 ? 1.646 -1.086 -23.409 1.00 98.75 419 GLU A CA 1
ATOM 3239 C C . GLU A 1 419 ? 1.246 0.319 -22.937 1.00 98.75 419 GLU A C 1
ATOM 3241 O O . GLU A 1 419 ? 0.067 0.609 -22.770 1.00 98.75 419 GLU A O 1
ATOM 3246 N N . PHE A 1 420 ? 2.223 1.196 -22.723 1.00 98.81 420 PHE A N 1
ATOM 3247 C CA . PHE A 1 420 ? 2.062 2.568 -22.254 1.00 98.81 420 PHE A CA 1
ATOM 3248 C C . PHE A 1 420 ? 2.570 3.533 -23.318 1.00 98.81 420 PHE A C 1
ATOM 3250 O O . PHE A 1 420 ? 3.762 3.542 -23.657 1.00 98.81 420 PHE A O 1
ATOM 3257 N N . THR A 1 421 ? 1.679 4.374 -23.833 1.00 98.69 421 THR A N 1
ATOM 3258 C CA . THR A 1 421 ? 2.030 5.291 -24.917 1.00 98.69 421 THR A CA 1
ATOM 3259 C C . THR A 1 421 ? 1.379 6.650 -24.780 1.00 98.69 421 THR A C 1
ATOM 3261 O O . THR A 1 421 ? 0.368 6.795 -24.100 1.00 98.69 421 THR A O 1
ATOM 3264 N N . ARG A 1 422 ? 1.950 7.649 -25.455 1.00 97.94 422 ARG A N 1
ATOM 3265 C CA . ARG A 1 422 ? 1.395 9.000 -25.580 1.00 97.94 422 ARG A CA 1
ATOM 3266 C C . ARG A 1 422 ? 1.189 9.733 -24.250 1.00 97.94 422 ARG A C 1
ATOM 3268 O O . ARG A 1 422 ? 0.423 10.685 -24.201 1.00 97.94 422 ARG A O 1
ATOM 3275 N N . ALA A 1 423 ? 1.893 9.353 -23.182 1.00 98.12 423 ALA A N 1
ATOM 3276 C CA . ALA A 1 423 ? 1.949 10.189 -21.988 1.00 98.12 423 ALA A CA 1
ATOM 3277 C C . ALA A 1 423 ? 2.691 11.492 -22.305 1.00 98.12 423 ALA A C 1
ATOM 3279 O O . ALA A 1 423 ? 3.761 11.463 -22.928 1.00 98.12 423 ALA A O 1
ATOM 3280 N N . TYR A 1 424 ? 2.155 12.624 -21.854 1.00 97.56 424 TYR A N 1
ATOM 3281 C CA . TYR A 1 424 ? 2.713 13.935 -22.153 1.00 97.56 424 TYR A CA 1
ATOM 3282 C C . TYR A 1 424 ? 2.784 14.848 -20.936 1.00 97.56 424 TYR A C 1
ATOM 3284 O O . TYR A 1 424 ? 1.826 15.018 -20.192 1.00 97.56 424 TYR A O 1
ATOM 3292 N N . CYS A 1 425 ? 3.944 15.469 -20.736 1.00 96.00 425 CYS A N 1
ATOM 3293 C CA . CYS A 1 425 ? 4.153 16.448 -19.677 1.00 96.00 425 CYS A CA 1
ATOM 3294 C C . CYS A 1 425 ? 4.669 17.761 -20.271 1.00 96.00 425 CYS A C 1
ATOM 3296 O O . CYS A 1 425 ? 5.816 17.849 -20.712 1.00 96.00 425 CYS A O 1
ATOM 3298 N N . SER A 1 426 ? 3.839 18.804 -20.249 1.00 94.31 426 SER A N 1
ATOM 3299 C CA . SER A 1 426 ? 4.236 20.163 -20.640 1.00 94.31 426 SER A CA 1
ATOM 3300 C C . SER A 1 426 ? 4.970 20.920 -19.525 1.00 94.31 426 SER A C 1
ATOM 3302 O O . SER A 1 426 ? 5.638 21.920 -19.791 1.00 94.31 426 SER A O 1
ATOM 3304 N N . ASN A 1 427 ? 4.878 20.444 -18.278 1.00 90.94 427 ASN A N 1
ATOM 3305 C CA . ASN A 1 427 ? 5.514 21.067 -17.123 1.00 90.94 427 ASN A CA 1
ATOM 3306 C C . ASN A 1 427 ? 7.037 20.853 -17.148 1.00 90.94 427 ASN A C 1
ATOM 3308 O O . ASN A 1 427 ? 7.530 19.726 -17.087 1.00 90.94 427 ASN A O 1
ATOM 3312 N N . THR A 1 428 ? 7.788 21.953 -17.191 1.00 90.88 428 THR A N 1
ATOM 3313 C CA . THR A 1 428 ? 9.254 21.937 -17.255 1.00 90.88 428 THR A CA 1
ATOM 3314 C C . THR A 1 428 ? 9.941 21.878 -15.886 1.00 90.88 428 THR A C 1
ATOM 3316 O O . THR A 1 428 ? 11.164 21.742 -15.814 1.00 90.88 428 THR A O 1
ATOM 3319 N N . ALA A 1 429 ? 9.178 21.949 -14.790 1.00 87.00 429 ALA A N 1
ATOM 3320 C CA . ALA A 1 429 ? 9.710 21.952 -13.434 1.00 87.00 429 ALA A CA 1
ATOM 3321 C C . ALA A 1 429 ? 10.313 20.596 -13.023 1.00 87.00 429 ALA A C 1
ATOM 3323 O O . ALA A 1 429 ? 9.843 19.522 -13.401 1.00 87.00 429 ALA A O 1
ATOM 3324 N N . SER A 1 430 ? 11.342 20.636 -12.173 1.00 77.94 430 SER A N 1
ATOM 3325 C CA . SER A 1 430 ? 12.065 19.442 -11.701 1.00 77.94 430 SER A CA 1
ATOM 3326 C C . SER A 1 430 ? 11.237 18.511 -10.804 1.00 77.94 430 SER A C 1
ATOM 3328 O O . SER A 1 430 ? 11.567 17.326 -10.669 1.00 77.94 430 SER A O 1
ATOM 3330 N N . ASN A 1 431 ? 10.167 19.041 -10.208 1.00 80.69 431 ASN A N 1
ATOM 3331 C CA . ASN A 1 431 ? 9.231 18.365 -9.313 1.00 80.69 431 ASN A CA 1
ATOM 3332 C C . ASN A 1 431 ? 7.916 17.951 -9.998 1.00 80.69 431 ASN A C 1
ATOM 3334 O O . ASN A 1 431 ? 6.981 17.563 -9.303 1.00 80.69 431 ASN A O 1
ATOM 3338 N N . ALA A 1 432 ? 7.824 18.039 -11.329 1.00 83.56 432 ALA A N 1
ATOM 3339 C CA . ALA A 1 432 ? 6.632 17.620 -12.059 1.00 83.56 432 ALA A CA 1
ATOM 3340 C C . ALA A 1 432 ? 6.268 16.155 -11.743 1.00 83.56 432 ALA A C 1
ATOM 3342 O O . ALA A 1 432 ? 7.145 15.283 -11.714 1.00 83.56 432 ALA A O 1
ATOM 3343 N N . GLN A 1 433 ? 4.979 15.896 -11.507 1.00 84.81 433 GLN A N 1
ATOM 3344 C CA . GLN A 1 433 ? 4.417 14.552 -11.370 1.00 84.81 433 GLN A CA 1
ATOM 3345 C C . GLN A 1 433 ? 4.199 13.977 -12.773 1.00 84.81 433 GLN A C 1
ATOM 3347 O O . GLN A 1 433 ? 3.372 14.465 -13.544 1.00 84.81 433 GLN A O 1
ATOM 3352 N N . LEU A 1 434 ? 5.027 13.004 -13.141 1.00 92.62 434 LEU A N 1
ATOM 3353 C CA . LEU A 1 434 ? 5.064 12.429 -14.483 1.00 92.62 434 LEU A CA 1
ATOM 3354 C C . LEU A 1 434 ? 5.529 10.976 -14.439 1.00 92.62 434 LEU A C 1
ATOM 3356 O O . LEU A 1 434 ? 6.155 10.551 -13.464 1.00 92.62 434 LEU A O 1
ATOM 3360 N N . GLY A 1 435 ? 5.268 10.276 -15.536 1.00 94.44 435 GLY A N 1
ATOM 3361 C CA . GLY A 1 435 ? 5.630 8.887 -15.773 1.00 94.44 435 GLY A CA 1
ATOM 3362 C C . GLY A 1 435 ? 4.393 8.126 -16.210 1.00 94.44 435 GLY A C 1
ATOM 3363 O O . GLY A 1 435 ? 3.454 8.007 -15.428 1.00 94.44 435 GLY A O 1
ATOM 3364 N N . ALA A 1 436 ? 4.393 7.613 -17.442 1.00 98.38 436 ALA A N 1
ATOM 3365 C CA . ALA A 1 436 ? 3.317 6.788 -17.974 1.00 98.38 436 ALA A CA 1
ATOM 3366 C C . ALA A 1 436 ? 2.992 5.658 -16.985 1.00 98.38 436 ALA A C 1
ATOM 3368 O O . ALA A 1 436 ? 1.827 5.455 -16.649 1.00 98.38 436 ALA A O 1
ATOM 3369 N N . LEU A 1 437 ? 4.036 5.054 -16.409 1.00 98.69 437 LEU A N 1
ATOM 3370 C CA . LEU A 1 437 ? 3.968 4.361 -15.128 1.00 98.69 437 LEU A CA 1
ATOM 3371 C C . LEU A 1 437 ? 4.816 5.085 -14.070 1.00 98.69 437 LEU A C 1
ATOM 3373 O O . LEU A 1 437 ? 6.039 5.194 -14.201 1.00 98.69 437 LEU A O 1
ATOM 3377 N N . TYR A 1 438 ? 4.164 5.547 -13.004 1.00 98.12 438 TYR A N 1
ATOM 3378 C CA . TYR A 1 438 ? 4.798 6.142 -11.829 1.00 98.12 438 TYR A CA 1
ATOM 3379 C C . TYR A 1 438 ? 4.636 5.235 -10.605 1.00 98.12 438 TYR A C 1
ATOM 3381 O O . TYR A 1 438 ? 3.518 4.851 -10.268 1.00 98.12 438 TYR A O 1
ATOM 3389 N N . LEU A 1 439 ? 5.743 4.926 -9.927 1.00 97.44 439 LEU A N 1
ATOM 3390 C CA . LEU A 1 439 ? 5.788 4.122 -8.705 1.00 97.44 439 LEU A CA 1
ATOM 3391 C C . LEU A 1 439 ? 6.354 4.928 -7.537 1.00 97.44 439 LEU A C 1
ATOM 3393 O O . LEU A 1 439 ? 7.421 5.539 -7.655 1.00 97.44 439 LEU A O 1
ATOM 3397 N N . LYS A 1 440 ? 5.695 4.853 -6.382 1.00 95.62 440 LYS A N 1
ATOM 3398 C CA . LYS A 1 440 ? 6.160 5.456 -5.136 1.00 95.62 440 LYS A CA 1
ATOM 3399 C C . LYS A 1 440 ? 5.959 4.532 -3.940 1.00 95.62 440 LYS A C 1
ATOM 3401 O O . LYS A 1 440 ? 4.882 3.982 -3.727 1.00 95.62 440 LYS A O 1
ATOM 3406 N N . ASP A 1 441 ? 7.019 4.402 -3.146 1.00 94.31 441 ASP A N 1
ATOM 3407 C CA . ASP A 1 441 ? 7.074 3.610 -1.909 1.00 94.31 441 ASP A CA 1
ATOM 3408 C C . ASP A 1 441 ? 6.680 2.126 -2.067 1.00 94.31 441 ASP A C 1
ATOM 3410 O O . ASP A 1 441 ? 6.278 1.482 -1.098 1.00 94.31 441 ASP A O 1
ATOM 3414 N N . CYS A 1 442 ? 6.810 1.572 -3.277 1.00 95.25 442 CYS A N 1
ATOM 3415 C CA . CYS A 1 442 ? 6.513 0.168 -3.558 1.00 95.25 442 CYS A CA 1
ATOM 3416 C C . CYS A 1 442 ? 7.660 -0.720 -3.056 1.00 95.25 442 CYS A C 1
ATOM 3418 O O . CYS A 1 442 ? 8.795 -0.555 -3.494 1.00 95.25 442 CYS A O 1
ATOM 3420 N N . GLY A 1 443 ? 7.391 -1.664 -2.158 1.00 94.12 443 GLY A N 1
ATOM 3421 C CA . GLY A 1 443 ? 8.386 -2.597 -1.613 1.00 94.12 443 GLY A CA 1
ATOM 3422 C C . GLY A 1 443 ? 8.661 -3.813 -2.503 1.00 94.12 443 GLY A C 1
ATOM 3423 O O . GLY A 1 443 ? 9.723 -4.420 -2.397 1.00 94.12 443 GLY A O 1
ATOM 3424 N N . ASN A 1 444 ? 7.745 -4.137 -3.423 1.00 95.00 444 ASN A N 1
ATOM 3425 C CA . ASN A 1 444 ? 7.893 -5.246 -4.367 1.00 95.00 444 ASN A CA 1
ATOM 3426 C C . ASN A 1 444 ? 7.062 -5.017 -5.648 1.00 95.00 444 ASN A C 1
ATOM 3428 O O . ASN A 1 444 ? 5.951 -5.527 -5.783 1.00 95.00 444 ASN A O 1
ATOM 3432 N N . ALA A 1 445 ? 7.564 -4.207 -6.583 1.00 97.75 445 ALA A N 1
ATOM 3433 C CA . ALA A 1 445 ? 6.910 -3.987 -7.874 1.00 97.75 445 ALA A CA 1
ATOM 3434 C C . ALA A 1 445 ? 7.533 -4.852 -8.979 1.00 97.75 445 ALA A C 1
ATOM 3436 O O . ALA A 1 445 ? 8.701 -4.683 -9.313 1.00 97.75 445 ALA A O 1
ATOM 3437 N N . VAL A 1 446 ? 6.743 -5.721 -9.604 1.00 98.00 446 VAL A N 1
ATOM 3438 C CA . VAL A 1 446 ? 7.145 -6.546 -10.748 1.00 98.00 446 VAL A CA 1
ATOM 3439 C C . VAL A 1 446 ? 6.432 -6.044 -12.000 1.00 98.00 446 VAL A C 1
ATOM 3441 O O . VAL A 1 446 ? 5.217 -6.190 -12.143 1.00 98.00 446 VAL A O 1
ATOM 3444 N N . VAL A 1 447 ? 7.188 -5.460 -12.926 1.00 98.62 447 VAL A N 1
ATOM 3445 C CA . VAL A 1 447 ? 6.694 -5.003 -14.230 1.00 98.62 447 VAL A CA 1
ATOM 3446 C C . VAL A 1 447 ? 7.250 -5.946 -15.284 1.00 98.62 447 VAL A C 1
ATOM 3448 O O . VAL A 1 447 ? 8.464 -6.054 -15.411 1.00 98.62 447 VAL A O 1
ATOM 3451 N N . LYS A 1 448 ? 6.407 -6.665 -16.025 1.00 96.88 448 LYS A N 1
ATOM 3452 C CA . LYS A 1 448 ? 6.897 -7.687 -16.959 1.00 96.88 448 LYS A CA 1
ATOM 3453 C C . LYS A 1 448 ? 6.192 -7.690 -18.300 1.00 96.88 448 LYS A C 1
ATOM 3455 O O . LYS A 1 448 ? 4.974 -7.560 -18.356 1.00 96.88 448 LYS A O 1
ATOM 3460 N N . ASN A 1 449 ? 6.935 -7.927 -19.377 1.00 97.44 449 ASN A N 1
ATOM 3461 C CA . ASN A 1 449 ? 6.371 -7.984 -20.727 1.00 97.44 449 ASN A CA 1
ATOM 3462 C C . ASN A 1 449 ? 5.602 -6.703 -21.114 1.00 97.44 449 ASN A C 1
ATOM 3464 O O . ASN A 1 449 ? 4.592 -6.759 -21.814 1.00 97.44 449 ASN A O 1
ATOM 3468 N N . CYS A 1 450 ? 6.046 -5.552 -20.604 1.00 98.69 450 CYS A N 1
ATOM 3469 C CA . CYS A 1 450 ? 5.414 -4.256 -20.833 1.00 98.69 450 CYS A CA 1
ATOM 3470 C C . CYS A 1 450 ? 6.210 -3.436 -21.846 1.00 98.69 450 CYS A C 1
ATOM 3472 O O . CYS A 1 450 ? 7.431 -3.560 -21.951 1.00 98.69 450 CYS A O 1
ATOM 3474 N N . ARG A 1 451 ? 5.528 -2.543 -22.559 1.00 98.56 451 ARG A N 1
ATOM 3475 C CA . ARG A 1 451 ? 6.176 -1.628 -23.505 1.00 98.56 451 ARG A CA 1
ATOM 3476 C C . ARG A 1 451 ? 5.863 -0.191 -23.161 1.00 98.56 451 ARG A C 1
ATOM 3478 O O . ARG A 1 451 ? 4.734 0.126 -22.826 1.00 98.56 451 ARG A O 1
ATOM 3485 N N . PHE A 1 452 ? 6.846 0.678 -23.302 1.00 98.75 452 PHE A N 1
ATOM 3486 C CA . PHE A 1 452 ? 6.735 2.103 -23.061 1.00 98.75 452 PHE A CA 1
ATOM 3487 C C . PHE A 1 452 ? 7.282 2.839 -24.272 1.00 98.75 452 PHE A C 1
ATOM 3489 O O . PHE A 1 452 ? 8.498 2.846 -24.501 1.00 98.75 452 PHE A O 1
ATOM 3496 N N . TYR A 1 453 ? 6.396 3.443 -25.060 1.00 98.31 453 TYR A N 1
ATOM 3497 C CA . TYR A 1 453 ? 6.811 4.075 -26.304 1.00 98.31 453 TYR A CA 1
ATOM 3498 C C . TYR A 1 453 ? 6.080 5.363 -26.635 1.00 98.31 453 TYR A C 1
ATOM 3500 O O . TYR A 1 453 ? 4.909 5.530 -26.308 1.00 98.31 453 TYR A O 1
ATOM 3508 N N . GLN A 1 454 ? 6.774 6.270 -27.327 1.00 97.38 454 GLN A N 1
ATOM 3509 C CA . GLN A 1 454 ? 6.216 7.554 -27.761 1.00 97.38 454 GLN A CA 1
ATOM 3510 C C . GLN A 1 454 ? 5.622 8.368 -26.599 1.00 97.38 454 GLN A C 1
ATOM 3512 O O . GLN A 1 454 ? 4.549 8.954 -26.719 1.00 97.38 454 GLN A O 1
ATOM 3517 N N . ASN A 1 455 ? 6.316 8.404 -25.462 1.00 98.12 455 ASN A N 1
ATOM 3518 C CA . ASN A 1 455 ? 5.978 9.274 -24.337 1.00 98.12 455 ASN A CA 1
ATOM 3519 C C . ASN A 1 455 ? 6.889 10.507 -24.348 1.00 98.12 455 ASN A C 1
ATOM 3521 O O . ASN A 1 455 ? 8.069 10.399 -24.690 1.00 98.12 455 ASN A O 1
ATOM 3525 N N . ARG A 1 456 ? 6.363 11.684 -23.989 1.00 96.62 456 ARG A N 1
ATOM 3526 C CA . ARG A 1 456 ? 7.075 12.955 -24.164 1.00 96.62 456 ARG A CA 1
ATOM 3527 C C . ARG A 1 456 ? 6.961 13.904 -22.973 1.00 96.62 456 ARG A C 1
ATOM 3529 O O . ARG A 1 456 ? 5.881 14.335 -22.601 1.00 96.62 456 ARG A O 1
ATOM 3536 N N . SER A 1 457 ? 8.090 14.325 -22.420 1.00 95.56 457 SER A N 1
ATOM 3537 C CA . SER A 1 457 ? 8.166 15.413 -21.439 1.00 95.56 457 SER A CA 1
ATOM 3538 C C . SER A 1 457 ? 8.910 16.603 -22.038 1.00 95.56 457 SER A C 1
ATOM 3540 O O . SER A 1 457 ? 9.977 16.441 -22.621 1.00 95.56 457 SER A O 1
ATOM 3542 N N . LEU A 1 458 ? 8.386 17.818 -21.884 1.00 93.75 458 LEU A N 1
ATOM 3543 C CA . LEU A 1 458 ? 9.138 19.035 -22.209 1.00 93.75 458 LEU A CA 1
ATOM 3544 C C . LEU A 1 458 ? 10.181 19.374 -21.132 1.00 93.75 458 LEU A C 1
ATOM 3546 O O . LEU A 1 458 ? 11.104 20.140 -21.388 1.00 93.75 458 LEU A O 1
ATOM 3550 N N . GLY A 1 459 ? 10.024 18.819 -19.929 1.00 91.25 459 GLY A N 1
ATOM 3551 C CA . GLY A 1 459 ? 10.850 19.085 -18.759 1.00 91.25 459 GLY A CA 1
ATOM 3552 C C . GLY A 1 459 ? 11.816 17.965 -18.413 1.00 91.25 459 GLY A C 1
ATOM 3553 O O . GLY A 1 459 ? 12.528 17.422 -19.256 1.00 91.25 459 GLY A O 1
ATOM 3554 N N . TYR A 1 460 ? 11.843 17.625 -17.127 1.00 88.12 460 TYR A N 1
ATOM 3555 C CA . TYR A 1 460 ? 12.609 16.493 -16.619 1.00 88.12 460 TYR A CA 1
ATOM 3556 C C . TYR A 1 460 ? 12.051 15.170 -17.160 1.00 88.12 460 TYR A C 1
ATOM 3558 O O . TYR A 1 460 ? 10.854 15.036 -17.425 1.00 88.12 460 TYR A O 1
ATOM 3566 N N . GLY A 1 461 ? 12.943 14.200 -17.316 1.00 86.25 461 GLY A N 1
ATOM 3567 C CA . GLY A 1 461 ? 12.655 12.866 -17.806 1.00 86.25 461 GLY A CA 1
ATOM 3568 C C . GLY A 1 461 ? 12.055 11.932 -16.752 1.00 86.25 461 GLY A C 1
ATOM 3569 O O . GLY A 1 461 ? 11.723 12.340 -15.637 1.00 86.25 461 GLY A O 1
ATOM 3570 N N . GLY A 1 462 ? 11.914 10.662 -17.128 1.00 92.00 462 GLY A N 1
ATOM 3571 C CA . GLY A 1 462 ? 11.141 9.630 -16.442 1.00 92.00 462 GLY A CA 1
ATOM 3572 C C . GLY A 1 462 ? 9.733 9.476 -17.008 1.00 92.00 462 GLY A C 1
ATOM 3573 O O . GLY A 1 462 ? 8.869 8.942 -16.323 1.00 92.00 462 GLY A O 1
ATOM 3574 N N . ILE A 1 463 ? 9.469 9.997 -18.214 1.00 96.06 463 ILE A N 1
ATOM 3575 C CA . ILE A 1 463 ? 8.112 10.053 -18.774 1.00 96.06 463 ILE A CA 1
ATOM 3576 C C . ILE A 1 463 ? 7.574 8.682 -19.173 1.00 96.06 463 ILE A C 1
ATOM 3578 O O . ILE A 1 463 ? 6.367 8.494 -19.152 1.00 96.06 463 ILE A O 1
ATOM 3582 N N . ALA A 1 464 ? 8.434 7.716 -19.490 1.00 98.00 464 ALA A N 1
ATOM 3583 C CA . ALA A 1 464 ? 8.003 6.337 -19.687 1.00 98.00 464 ALA A CA 1
ATOM 3584 C C . ALA A 1 464 ? 7.807 5.645 -18.333 1.00 98.00 464 ALA A C 1
ATOM 3586 O O . ALA A 1 464 ? 6.731 5.132 -18.036 1.00 98.00 464 ALA A O 1
ATOM 3587 N N . PHE A 1 465 ? 8.843 5.680 -17.494 1.00 98.12 465 PHE A N 1
ATOM 3588 C CA . PHE A 1 465 ? 8.830 5.032 -16.191 1.00 98.12 465 PHE A CA 1
ATOM 3589 C C . PHE A 1 465 ? 9.567 5.858 -15.147 1.00 98.12 465 PHE A C 1
ATOM 3591 O O . PHE A 1 465 ? 10.722 6.263 -15.333 1.00 98.12 465 PHE A O 1
ATOM 3598 N N . ARG A 1 466 ? 8.901 6.062 -14.012 1.00 95.75 466 ARG A N 1
ATOM 3599 C CA . ARG A 1 466 ? 9.472 6.754 -12.864 1.00 95.75 466 ARG A CA 1
ATOM 3600 C C . ARG A 1 466 ? 9.228 5.964 -11.592 1.00 95.75 466 ARG A C 1
ATOM 3602 O O . ARG A 1 466 ? 8.096 5.600 -11.305 1.00 95.75 466 ARG A O 1
ATOM 3609 N N . ALA A 1 467 ? 10.285 5.757 -10.813 1.00 94.88 467 ALA A N 1
ATOM 3610 C CA . ALA A 1 467 ? 10.208 5.077 -9.526 1.00 94.88 467 ALA A CA 1
ATOM 3611 C C . ALA A 1 467 ? 10.869 5.907 -8.420 1.00 94.88 467 ALA A C 1
ATOM 3613 O O . ALA A 1 467 ? 12.000 6.381 -8.563 1.00 94.88 467 ALA A O 1
ATOM 3614 N N . GLU A 1 468 ? 10.165 6.068 -7.303 1.00 92.88 468 GLU A N 1
ATOM 3615 C CA . GLU A 1 468 ? 10.605 6.827 -6.132 1.00 92.88 468 GLU A CA 1
ATOM 3616 C C . GLU A 1 468 ? 10.520 5.952 -4.881 1.00 92.88 468 GLU A C 1
ATOM 3618 O O . GLU A 1 468 ? 9.471 5.382 -4.575 1.00 92.88 468 GLU A O 1
ATOM 3623 N N . TYR A 1 469 ? 11.639 5.811 -4.165 1.00 91.62 469 TYR A N 1
ATOM 3624 C CA . TYR A 1 469 ? 11.741 5.016 -2.930 1.00 91.62 469 TYR A CA 1
ATOM 3625 C C . TYR A 1 469 ? 11.188 3.594 -3.086 1.00 91.62 469 TYR A C 1
ATOM 3627 O O . TYR A 1 469 ? 10.618 3.045 -2.150 1.00 91.62 469 TYR A O 1
ATOM 3635 N N . SER A 1 470 ? 11.319 3.017 -4.280 1.00 94.06 470 SER A N 1
ATOM 3636 C CA . SER A 1 470 ? 10.673 1.754 -4.633 1.00 94.06 470 SER A CA 1
ATOM 3637 C C . SER A 1 470 ? 11.697 0.658 -4.915 1.00 94.06 470 SER A C 1
ATOM 3639 O O . SER A 1 470 ? 12.819 0.931 -5.347 1.00 94.06 470 SER A O 1
ATOM 3641 N N . THR A 1 471 ? 11.296 -0.580 -4.663 1.00 94.19 471 THR A N 1
ATOM 3642 C CA . THR A 1 471 ? 11.944 -1.801 -5.130 1.00 94.19 471 THR A CA 1
ATOM 3643 C C . THR A 1 471 ? 11.170 -2.290 -6.346 1.00 94.19 471 THR A C 1
ATOM 3645 O O . THR A 1 471 ? 9.976 -2.571 -6.245 1.00 94.19 471 THR A O 1
ATOM 3648 N N . SER A 1 472 ? 11.827 -2.341 -7.504 1.00 95.50 472 SER A N 1
ATOM 3649 C CA . SER A 1 472 ? 11.187 -2.731 -8.761 1.00 95.50 472 SER A CA 1
ATOM 3650 C C . SER A 1 472 ? 12.022 -3.718 -9.570 1.00 95.50 472 SER A C 1
ATOM 3652 O O . SER A 1 472 ? 13.242 -3.594 -9.661 1.00 95.50 472 SER A O 1
ATOM 3654 N N . HIS A 1 473 ? 11.354 -4.689 -10.180 1.00 96.88 473 HIS A N 1
ATOM 3655 C CA . HIS A 1 473 ? 11.925 -5.637 -11.126 1.00 96.88 473 HIS A CA 1
ATOM 3656 C C . HIS A 1 473 ? 11.176 -5.507 -12.445 1.00 96.88 473 HIS A C 1
ATOM 3658 O O . HIS A 1 473 ? 9.993 -5.824 -12.541 1.00 96.88 473 HIS A O 1
ATOM 3664 N N . LEU A 1 474 ? 11.872 -4.977 -13.442 1.00 98.00 474 LEU A N 1
ATOM 3665 C CA . LEU A 1 474 ? 11.398 -4.828 -14.802 1.00 98.00 474 LEU A CA 1
ATOM 3666 C C . LEU A 1 474 ? 11.967 -5.975 -15.628 1.00 98.00 474 LEU A C 1
ATOM 3668 O O . LEU A 1 474 ? 13.183 -6.075 -15.783 1.00 98.00 474 LEU A O 1
ATOM 3672 N N . LEU A 1 475 ? 11.090 -6.841 -16.121 1.00 95.75 475 LEU A N 1
ATOM 3673 C CA . LEU A 1 475 ? 11.441 -8.075 -16.811 1.00 95.75 475 LEU A CA 1
ATOM 3674 C C . LEU A 1 475 ? 10.892 -8.052 -18.235 1.00 95.75 475 LEU A C 1
ATOM 3676 O O . LEU A 1 475 ? 9.689 -7.883 -18.418 1.00 95.75 475 LEU A O 1
ATOM 3680 N N . GLU A 1 476 ? 11.732 -8.243 -19.249 1.00 95.31 476 GLU A N 1
ATOM 3681 C CA . GLU A 1 476 ? 11.261 -8.343 -20.646 1.00 95.31 476 GLU A CA 1
ATOM 3682 C C . GLU A 1 476 ? 10.455 -7.101 -21.074 1.00 95.31 476 GLU A C 1
ATOM 3684 O O . GLU A 1 476 ? 9.382 -7.204 -21.665 1.00 95.31 476 GLU A O 1
ATOM 3689 N N . CYS A 1 477 ? 10.931 -5.909 -20.694 1.00 97.81 477 CYS A N 1
ATOM 3690 C CA . CYS A 1 477 ? 10.253 -4.645 -20.984 1.00 97.81 477 CYS A CA 1
ATOM 3691 C C . CYS A 1 477 ? 10.992 -3.804 -22.030 1.00 97.81 477 CYS A C 1
ATOM 3693 O O . CYS A 1 477 ? 12.221 -3.705 -22.008 1.00 97.81 477 CYS A O 1
ATOM 3695 N N . ASP A 1 478 ? 10.227 -3.119 -22.881 1.00 97.56 478 ASP A N 1
ATOM 3696 C CA . ASP A 1 478 ? 10.755 -2.253 -23.939 1.00 97.56 478 ASP A CA 1
ATOM 3697 C C . ASP A 1 478 ? 10.508 -0.772 -23.616 1.00 97.56 478 ASP A C 1
ATOM 3699 O O . ASP A 1 478 ? 9.375 -0.361 -23.388 1.00 97.56 478 ASP A O 1
ATOM 3703 N N . PHE A 1 479 ? 11.547 0.057 -23.669 1.00 98.44 479 PHE A N 1
ATOM 3704 C CA . PHE A 1 479 ? 11.505 1.513 -23.509 1.00 98.44 479 PHE A CA 1
ATOM 3705 C C . PHE A 1 479 ? 12.021 2.161 -24.787 1.00 98.44 479 PHE A C 1
ATOM 3707 O O . PHE A 1 479 ? 13.235 2.318 -24.963 1.00 98.44 479 PHE A O 1
ATOM 3714 N N . THR A 1 480 ? 11.112 2.502 -25.700 1.00 97.25 480 THR A N 1
ATOM 3715 C CA . THR A 1 480 ? 11.486 2.918 -27.056 1.00 97.25 480 THR A CA 1
ATOM 3716 C C . THR A 1 480 ? 10.903 4.253 -27.476 1.00 97.25 480 THR A C 1
ATOM 3718 O O . THR A 1 480 ? 9.765 4.564 -27.163 1.00 97.25 480 THR A O 1
ATOM 3721 N N . ASP A 1 481 ? 11.677 5.058 -28.201 1.00 96.38 481 ASP A N 1
ATOM 3722 C CA . ASP A 1 481 ? 11.158 6.263 -28.862 1.00 96.38 481 ASP A CA 1
ATOM 3723 C C . ASP A 1 481 ? 10.489 7.268 -27.888 1.00 96.38 481 ASP A C 1
ATOM 3725 O O . ASP A 1 481 ? 9.519 7.943 -28.235 1.00 96.38 481 ASP A O 1
ATOM 3729 N N . ASN A 1 482 ? 10.988 7.360 -26.647 1.00 97.12 482 ASN A N 1
ATOM 3730 C CA . ASN A 1 482 ? 10.528 8.337 -25.654 1.00 97.12 482 ASN A CA 1
ATOM 3731 C C . ASN A 1 482 ? 11.398 9.598 -25.680 1.00 97.12 482 ASN A C 1
ATOM 3733 O O . ASN A 1 482 ? 12.600 9.535 -25.943 1.00 97.12 482 ASN A O 1
ATOM 3737 N N . GLU A 1 483 ? 10.808 10.748 -25.369 1.00 95.12 483 GLU A N 1
ATOM 3738 C CA . GLU A 1 483 ? 11.482 12.043 -25.416 1.00 95.12 483 GLU A CA 1
ATOM 3739 C C . GLU A 1 483 ? 11.356 12.796 -24.086 1.00 95.12 483 GLU A C 1
ATOM 3741 O O . GLU A 1 483 ? 10.269 12.909 -23.524 1.00 95.12 483 GLU A O 1
ATOM 3746 N N . ALA A 1 484 ? 12.448 13.392 -23.608 1.00 93.88 484 ALA A N 1
ATOM 3747 C CA . ALA A 1 484 ? 12.412 14.357 -22.513 1.00 93.88 484 ALA A CA 1
ATOM 3748 C C . ALA A 1 484 ? 13.194 15.635 -22.841 1.00 93.88 484 ALA A C 1
ATOM 3750 O O . ALA A 1 484 ? 14.113 15.634 -23.665 1.00 93.88 484 ALA A O 1
ATOM 3751 N N . GLY A 1 485 ? 12.877 16.719 -22.134 1.00 90.94 485 GLY A N 1
ATOM 3752 C CA . GLY A 1 485 ? 13.684 17.933 -22.126 1.00 90.94 485 GLY A CA 1
ATOM 3753 C C . GLY A 1 485 ? 15.070 17.678 -21.537 1.00 90.94 485 GLY A C 1
ATOM 3754 O O . GLY A 1 485 ? 16.048 17.972 -22.202 1.00 90.94 485 GLY A O 1
ATOM 3755 N N . SER A 1 486 ? 15.169 17.078 -20.343 1.00 88.12 486 SER A N 1
ATOM 3756 C CA . SER A 1 486 ? 16.440 16.807 -19.636 1.00 88.12 486 SER A CA 1
ATOM 3757 C C . SER A 1 486 ? 16.370 15.577 -18.707 1.00 88.12 486 SER A C 1
ATOM 3759 O O . SER A 1 486 ? 15.280 15.134 -18.366 1.00 88.12 486 SER A O 1
ATOM 3761 N N . ARG A 1 487 ? 17.518 15.038 -18.251 1.00 77.50 487 ARG A N 1
ATOM 3762 C CA . ARG A 1 487 ? 17.667 14.038 -17.156 1.00 77.50 487 ARG A CA 1
ATOM 3763 C C . ARG A 1 487 ? 16.673 12.851 -17.161 1.00 77.50 487 ARG A C 1
ATOM 3765 O O . ARG A 1 487 ? 15.724 12.839 -16.376 1.00 77.50 487 ARG A O 1
ATOM 3772 N N . GLY A 1 488 ? 16.967 11.806 -17.945 1.00 74.19 488 GLY A N 1
ATOM 3773 C CA . GLY A 1 488 ? 16.238 10.524 -17.945 1.00 74.19 488 GLY A CA 1
ATOM 3774 C C . GLY A 1 488 ? 15.183 10.404 -19.045 1.00 74.19 488 GLY A C 1
ATOM 3775 O O . GLY A 1 488 ? 14.015 10.248 -18.731 1.00 74.19 488 GLY A O 1
ATOM 3776 N N . GLY A 1 489 ? 15.563 10.485 -20.322 1.00 79.25 489 GLY A N 1
ATOM 3777 C CA . GLY A 1 489 ? 14.679 10.469 -21.497 1.00 79.25 489 GLY A CA 1
ATOM 3778 C C . GLY A 1 489 ? 13.492 9.512 -21.389 1.00 79.25 489 GLY A C 1
ATOM 3779 O O . GLY A 1 489 ? 12.358 9.926 -21.604 1.00 79.25 489 GLY A O 1
ATOM 3780 N N . ALA A 1 490 ? 13.740 8.272 -20.960 1.00 91.56 490 ALA A N 1
ATOM 3781 C CA . ALA A 1 490 ? 12.688 7.300 -20.678 1.00 91.56 490 ALA A CA 1
ATOM 3782 C C . ALA A 1 490 ? 12.499 7.064 -19.175 1.00 91.56 490 ALA A C 1
ATOM 3784 O O . ALA A 1 490 ? 11.379 7.147 -18.667 1.00 91.56 490 ALA A O 1
ATOM 3785 N N . ILE A 1 491 ? 13.593 6.768 -18.470 1.00 96.06 491 ILE A N 1
ATOM 3786 C CA . ILE A 1 491 ? 13.561 6.194 -17.125 1.00 96.06 491 ILE A CA 1
ATOM 3787 C C . ILE A 1 491 ? 14.186 7.148 -16.112 1.00 96.06 491 ILE A C 1
ATOM 3789 O O . ILE A 1 491 ? 15.297 7.653 -16.313 1.00 96.06 491 ILE A O 1
ATOM 3793 N N . ARG A 1 492 ? 13.507 7.326 -14.974 1.00 93.62 492 ARG A N 1
ATOM 3794 C CA . ARG A 1 492 ? 14.055 8.034 -13.814 1.00 93.62 492 ARG A CA 1
ATOM 3795 C C . ARG A 1 492 ? 13.815 7.268 -12.518 1.00 93.62 492 ARG A C 1
ATOM 3797 O O . ARG A 1 492 ? 12.680 6.988 -12.149 1.00 93.62 492 ARG A O 1
ATOM 3804 N N . LEU A 1 493 ? 14.895 6.994 -11.800 1.00 92.69 493 LEU A N 1
ATOM 3805 C CA . LEU A 1 493 ? 14.891 6.258 -10.540 1.00 92.69 493 LEU A CA 1
ATOM 3806 C C . LEU A 1 493 ? 15.409 7.166 -9.440 1.00 92.69 493 LEU A C 1
ATOM 3808 O O . LEU A 1 493 ? 16.432 7.832 -9.621 1.00 92.69 493 LEU A O 1
ATOM 3812 N N . SER A 1 494 ? 14.730 7.188 -8.298 1.00 89.75 494 SER A N 1
ATOM 3813 C CA . SER A 1 494 ? 15.201 7.958 -7.155 1.00 89.75 494 SER A CA 1
ATOM 3814 C C . SER A 1 494 ? 14.940 7.302 -5.808 1.00 89.75 494 SER A C 1
ATOM 3816 O O . SER A 1 494 ? 13.984 6.545 -5.639 1.00 89.75 494 SER A O 1
ATOM 3818 N N . SER A 1 495 ? 15.803 7.595 -4.834 1.00 86.19 495 SER A N 1
ATOM 3819 C CA . SER A 1 495 ? 15.575 7.229 -3.438 1.00 86.19 495 SER A CA 1
ATOM 3820 C C . SER A 1 495 ? 16.178 8.251 -2.470 1.00 86.19 495 SER A C 1
ATOM 3822 O O . SER A 1 495 ? 17.032 9.048 -2.822 1.00 86.19 495 SER A O 1
ATOM 3824 N N . ASN A 1 496 ? 15.711 8.261 -1.229 1.00 76.50 496 ASN A N 1
ATOM 3825 C CA . ASN A 1 496 ? 16.237 9.044 -0.111 1.00 76.50 496 ASN A CA 1
ATOM 3826 C C . ASN A 1 496 ? 16.299 8.181 1.158 1.00 76.50 496 ASN A C 1
ATOM 3828 O O . ASN A 1 496 ? 16.557 8.688 2.244 1.00 76.50 496 ASN A O 1
ATOM 3832 N N . ASN A 1 497 ? 16.040 6.877 1.026 1.00 69.38 497 ASN A N 1
ATOM 3833 C CA . ASN A 1 497 ? 15.879 5.961 2.139 1.00 69.38 497 ASN A CA 1
ATOM 3834 C C . ASN A 1 497 ? 16.970 4.888 2.085 1.00 69.38 497 ASN A C 1
ATOM 3836 O O . ASN A 1 497 ? 17.201 4.263 1.051 1.00 69.38 497 ASN A O 1
ATOM 3840 N N . ARG A 1 498 ? 17.610 4.635 3.230 1.00 69.88 498 ARG A N 1
ATOM 3841 C CA . ARG A 1 498 ? 18.650 3.609 3.399 1.00 69.88 498 ARG A CA 1
ATOM 3842 C C . ARG A 1 498 ? 18.185 2.161 3.155 1.00 69.88 498 ARG A C 1
ATOM 3844 O O . ARG A 1 498 ? 19.007 1.260 3.154 1.00 69.88 498 ARG A O 1
ATOM 3851 N N . THR A 1 499 ? 16.881 1.932 3.023 1.00 71.12 499 THR A N 1
ATOM 3852 C CA . THR A 1 499 ? 16.277 0.597 2.856 1.00 71.12 499 THR A CA 1
ATOM 3853 C C . THR A 1 499 ? 15.504 0.435 1.548 1.00 71.12 499 THR A C 1
ATOM 3855 O O . THR A 1 499 ? 14.916 -0.616 1.330 1.00 71.12 499 THR A O 1
ATOM 3858 N N . LYS A 1 500 ? 15.472 1.457 0.679 1.00 77.94 500 LYS A N 1
ATOM 3859 C CA . LYS A 1 500 ? 14.650 1.453 -0.544 1.00 77.94 500 LYS A CA 1
ATOM 3860 C C . LYS A 1 500 ? 15.398 2.024 -1.743 1.00 77.94 500 LYS A C 1
ATOM 3862 O O . LYS A 1 500 ? 16.375 2.754 -1.579 1.00 77.94 500 LYS A O 1
ATOM 3867 N N . GLY A 1 501 ? 14.894 1.774 -2.950 1.00 85.38 501 GLY A N 1
ATOM 3868 C CA . GLY A 1 501 ? 15.518 2.232 -4.196 1.00 85.38 501 GLY A CA 1
ATOM 3869 C C . GLY A 1 501 ? 16.359 1.151 -4.861 1.00 85.38 501 GLY A C 1
ATOM 3870 O O . GLY A 1 501 ? 17.494 1.420 -5.255 1.00 85.38 501 GLY A O 1
ATOM 3871 N N . TYR A 1 502 ? 15.815 -0.061 -4.935 1.00 91.75 502 TYR A N 1
ATOM 3872 C CA . TYR A 1 502 ? 16.392 -1.180 -5.670 1.00 91.75 502 TYR A CA 1
ATOM 3873 C C . TYR A 1 502 ? 15.662 -1.288 -7.008 1.00 91.75 502 TYR A C 1
ATOM 3875 O O . TYR A 1 502 ? 14.435 -1.259 -7.061 1.00 91.75 502 TYR A O 1
ATOM 3883 N N . SER A 1 503 ? 16.377 -1.340 -8.122 1.00 94.75 503 SER A N 1
ATOM 3884 C CA . SER A 1 503 ? 15.738 -1.490 -9.432 1.00 94.75 503 SER A CA 1
ATOM 3885 C C . SER A 1 503 ? 16.538 -2.432 -10.308 1.00 94.75 503 SER A C 1
ATOM 3887 O O . SER A 1 503 ? 17.727 -2.206 -10.517 1.00 94.75 503 SER A O 1
ATOM 3889 N N . THR A 1 504 ? 15.881 -3.464 -10.821 1.00 96.50 504 THR A N 1
ATOM 3890 C CA . THR A 1 504 ? 16.473 -4.444 -11.731 1.00 96.50 504 THR A CA 1
ATOM 3891 C C . THR A 1 504 ? 15.790 -4.335 -13.083 1.00 96.50 504 THR A C 1
ATOM 3893 O O . THR A 1 504 ? 14.574 -4.455 -13.159 1.00 96.50 504 THR A O 1
ATOM 3896 N N . PHE A 1 505 ? 16.568 -4.130 -14.141 1.00 97.06 505 PHE A N 1
ATOM 3897 C CA . PHE A 1 505 ? 16.136 -4.229 -15.531 1.00 97.06 505 PHE A CA 1
ATOM 3898 C C . PHE A 1 505 ? 16.734 -5.506 -16.094 1.00 97.06 505 PHE A C 1
ATOM 3900 O O . PHE A 1 505 ? 17.938 -5.574 -16.330 1.00 97.06 505 PHE A O 1
ATOM 3907 N N . GLU A 1 506 ? 15.908 -6.524 -16.264 1.00 95.69 506 GLU A N 1
ATOM 3908 C CA . GLU A 1 506 ? 16.317 -7.838 -16.730 1.00 95.69 506 GLU A CA 1
ATOM 3909 C C . GLU A 1 506 ? 15.672 -8.131 -18.079 1.00 95.69 506 GLU A C 1
ATOM 3911 O O . GLU A 1 506 ? 14.459 -7.993 -18.236 1.00 95.69 506 GLU A O 1
ATOM 3916 N N . ARG A 1 507 ? 16.483 -8.514 -19.070 1.00 94.44 507 ARG A N 1
ATOM 3917 C CA . ARG A 1 507 ? 16.001 -8.755 -20.438 1.00 94.44 507 ARG A CA 1
ATOM 3918 C C . ARG A 1 507 ? 15.191 -7.576 -20.996 1.00 94.44 507 ARG A C 1
ATOM 3920 O O . ARG A 1 507 ? 14.291 -7.766 -21.807 1.00 94.44 507 ARG A O 1
ATOM 3927 N N . CYS A 1 508 ? 15.556 -6.342 -20.635 1.00 96.44 508 CYS A N 1
ATOM 3928 C CA . CYS A 1 508 ? 14.911 -5.122 -21.123 1.00 96.44 508 CYS A CA 1
ATOM 3929 C C . CYS A 1 508 ? 15.620 -4.505 -22.342 1.00 96.44 508 CYS A C 1
ATOM 3931 O O . CYS A 1 508 ? 16.849 -4.565 -22.458 1.00 96.44 508 CYS A O 1
ATOM 3933 N N . LEU A 1 509 ? 14.858 -3.858 -23.224 1.00 96.50 509 LEU A N 1
ATOM 3934 C CA . LEU A 1 509 ? 15.366 -3.031 -24.322 1.00 96.50 509 LEU A CA 1
ATOM 3935 C C . LEU A 1 509 ? 15.149 -1.551 -23.998 1.00 96.50 509 LEU A C 1
ATOM 3937 O O . LEU A 1 509 ? 14.025 -1.130 -23.754 1.00 96.50 509 LEU A O 1
ATOM 3941 N N . ILE A 1 510 ? 16.199 -0.732 -24.046 1.00 97.00 510 ILE A N 1
ATOM 3942 C CA . ILE A 1 510 ? 16.116 0.723 -23.843 1.00 97.00 510 ILE A CA 1
ATOM 3943 C C . ILE A 1 510 ? 16.731 1.403 -25.062 1.00 97.00 510 ILE A C 1
ATOM 3945 O O . ILE A 1 510 ? 17.952 1.558 -25.148 1.00 97.00 510 ILE A O 1
ATOM 3949 N N . ALA A 1 511 ? 15.905 1.786 -26.035 1.00 94.81 511 ALA A N 1
ATOM 3950 C CA . ALA A 1 511 ? 16.416 2.206 -27.333 1.00 94.81 511 ALA A CA 1
ATOM 3951 C C . ALA A 1 511 ? 15.743 3.434 -27.940 1.00 94.81 511 ALA A C 1
ATOM 3953 O O . ALA A 1 511 ? 14.551 3.654 -27.767 1.00 94.81 511 ALA A O 1
ATOM 3954 N N . ARG A 1 512 ? 16.506 4.211 -28.717 1.00 93.38 512 ARG A N 1
ATOM 3955 C CA . ARG A 1 512 ? 15.997 5.374 -29.473 1.00 93.38 512 ARG A CA 1
ATOM 3956 C C . ARG A 1 512 ? 15.286 6.425 -28.614 1.00 93.38 512 ARG A C 1
ATOM 3958 O O . ARG A 1 512 ? 14.423 7.151 -29.098 1.00 93.38 512 ARG A O 1
ATOM 3965 N N . ASN A 1 513 ? 15.639 6.526 -27.335 1.00 94.81 513 ASN A N 1
ATOM 3966 C CA . ASN A 1 513 ? 15.119 7.579 -26.473 1.00 94.81 513 ASN A CA 1
ATOM 3967 C C . ASN A 1 513 ? 15.947 8.852 -26.653 1.00 94.81 513 ASN A C 1
ATOM 3969 O O . ASN A 1 513 ? 17.163 8.792 -26.837 1.00 94.81 513 ASN A O 1
ATOM 3973 N N . LYS A 1 514 ? 15.291 10.008 -26.584 1.00 93.19 514 LYS A N 1
ATOM 3974 C CA . LYS A 1 514 ? 15.892 11.306 -26.884 1.00 93.19 514 LYS A CA 1
ATOM 3975 C C . LYS A 1 514 ? 15.805 12.258 -25.699 1.00 93.19 514 LYS A C 1
ATOM 3977 O O . LYS A 1 514 ? 14.742 12.438 -25.111 1.00 93.19 514 LYS A O 1
ATOM 3982 N N . VAL A 1 515 ? 16.910 12.930 -25.395 1.00 90.56 515 VAL A N 1
ATOM 3983 C CA . VAL A 1 515 ? 16.950 14.076 -24.483 1.00 90.56 515 VAL A CA 1
ATOM 3984 C C . VAL A 1 515 ? 17.365 15.317 -25.263 1.00 90.56 515 VAL A C 1
ATOM 3986 O O . VAL A 1 515 ? 18.418 15.320 -25.896 1.00 90.56 515 VAL A O 1
ATOM 3989 N N . LYS A 1 516 ? 16.525 16.356 -25.259 1.00 85.88 516 LYS A N 1
ATOM 3990 C CA . LYS A 1 516 ? 16.716 17.540 -26.115 1.00 85.88 516 LYS A CA 1
ATOM 3991 C C . LYS A 1 516 ? 17.728 18.550 -25.571 1.00 85.88 516 LYS A C 1
ATOM 3993 O O . LYS A 1 516 ? 18.502 19.104 -26.347 1.00 85.88 516 LYS A O 1
ATOM 3998 N N . GLU A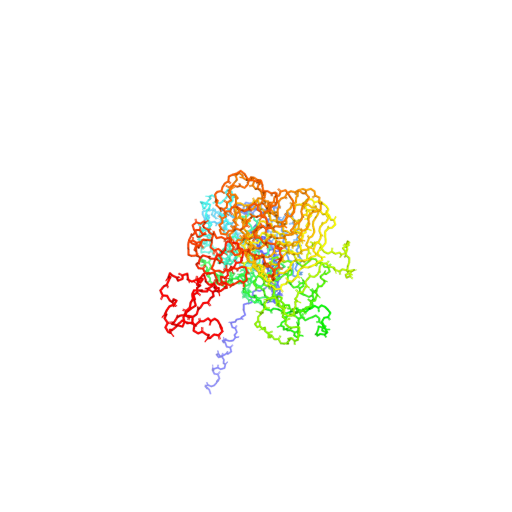 1 517 ? 17.728 18.809 -24.269 1.00 77.00 517 GLU A N 1
ATOM 3999 C CA . GLU A 1 517 ? 18.460 19.917 -23.653 1.00 77.00 517 GLU A CA 1
ATOM 4000 C C . GLU A 1 517 ? 19.147 19.506 -22.335 1.00 77.00 517 GLU A C 1
ATOM 4002 O O . GLU A 1 517 ? 18.683 18.651 -21.579 1.00 77.00 517 GLU A O 1
ATOM 4007 N N . GLY A 1 518 ? 20.273 20.155 -22.026 1.00 69.31 518 GLY A N 1
ATOM 4008 C CA . GLY A 1 518 ? 20.997 19.961 -20.766 1.00 69.31 518 GLY A CA 1
ATOM 4009 C C . GLY A 1 518 ? 21.638 18.577 -20.600 1.00 69.31 518 GLY A C 1
ATOM 4010 O O . GLY A 1 518 ? 21.878 17.855 -21.568 1.00 69.31 518 GLY A O 1
ATOM 4011 N N . THR A 1 519 ? 21.957 18.225 -19.349 1.00 67.69 519 THR A N 1
ATOM 4012 C CA . THR A 1 519 ? 22.508 16.907 -18.991 1.00 67.69 519 THR A CA 1
ATOM 4013 C C . THR A 1 519 ? 21.399 15.859 -19.045 1.00 67.69 519 THR A C 1
ATOM 4015 O O . THR A 1 519 ? 20.369 15.988 -18.372 1.00 67.69 519 THR A O 1
ATOM 4018 N N . GLY A 1 520 ? 21.605 14.814 -19.833 1.00 70.44 520 GLY A N 1
ATOM 4019 C CA . GLY A 1 520 ? 20.610 13.829 -20.210 1.00 70.44 520 GLY A CA 1
ATOM 4020 C C . GLY A 1 520 ? 21.184 12.425 -20.325 1.00 70.44 520 GLY A C 1
ATOM 4021 O O . GLY A 1 520 ? 22.367 12.229 -20.558 1.00 70.44 520 GLY A O 1
ATOM 4022 N N . SER A 1 521 ? 20.304 11.452 -20.140 1.00 84.00 521 SER A N 1
ATOM 4023 C CA . SER A 1 521 ? 20.557 10.022 -20.283 1.00 84.00 521 SER A CA 1
ATOM 4024 C C . SER A 1 521 ? 19.243 9.339 -20.620 1.00 84.00 521 SER A C 1
ATOM 4026 O O . SER A 1 521 ? 18.193 9.891 -20.292 1.00 84.00 521 SER A O 1
ATOM 4028 N N . ALA A 1 522 ? 19.250 8.154 -21.231 1.00 89.38 522 ALA A N 1
ATOM 4029 C CA . ALA A 1 522 ? 18.021 7.368 -21.372 1.00 89.38 522 ALA A CA 1
ATOM 4030 C C . ALA A 1 522 ? 17.524 6.886 -19.999 1.00 89.38 522 ALA A C 1
ATOM 4032 O O . ALA A 1 522 ? 16.321 6.917 -19.723 1.00 89.38 522 ALA A O 1
ATOM 4033 N N . VAL A 1 523 ? 18.475 6.523 -19.129 1.00 92.81 523 VAL A N 1
ATOM 4034 C CA . VAL A 1 523 ? 18.255 6.091 -17.745 1.00 92.81 523 VAL A CA 1
ATOM 4035 C C . VAL A 1 523 ? 18.942 7.056 -16.789 1.00 92.81 523 VAL A C 1
ATOM 4037 O O . VAL A 1 523 ? 20.164 7.218 -16.827 1.00 92.81 523 VAL A O 1
ATOM 4040 N N . CYS A 1 524 ? 18.173 7.708 -15.923 1.00 91.44 524 CYS A N 1
ATOM 4041 C CA . CYS A 1 524 ? 18.687 8.603 -14.890 1.00 91.44 524 CYS A CA 1
ATOM 4042 C C . CYS A 1 524 ? 18.453 7.997 -13.506 1.00 91.44 524 CYS A C 1
ATOM 4044 O O . CYS A 1 524 ? 17.313 7.757 -13.111 1.00 91.44 524 CYS A O 1
ATOM 4046 N N . VAL A 1 525 ? 19.530 7.787 -12.755 1.00 89.81 525 VAL A N 1
ATOM 4047 C CA . VAL A 1 525 ? 19.500 7.249 -11.394 1.00 89.81 525 VAL A CA 1
ATOM 4048 C C . VAL A 1 525 ? 19.951 8.336 -10.427 1.00 89.81 525 VAL A C 1
ATOM 4050 O O . VAL A 1 525 ? 21.035 8.896 -10.579 1.00 89.81 525 VAL A O 1
ATOM 4053 N N . GLN A 1 526 ? 19.118 8.655 -9.437 1.00 86.06 526 GLN A N 1
ATOM 4054 C CA . GLN A 1 526 ? 19.378 9.690 -8.437 1.00 86.06 526 GLN A CA 1
ATOM 4055 C C . GLN A 1 526 ? 19.253 9.118 -7.028 1.00 86.06 526 GLN A C 1
ATOM 4057 O O . GLN A 1 526 ? 18.152 8.926 -6.524 1.00 86.06 526 GLN A O 1
ATOM 4062 N N . HIS A 1 527 ? 20.386 8.880 -6.374 1.00 81.69 527 HIS A N 1
ATOM 4063 C CA . HIS A 1 527 ? 20.452 8.375 -5.001 1.00 81.69 527 HIS A CA 1
ATOM 4064 C C . HIS A 1 527 ? 19.757 7.013 -4.813 1.00 81.69 527 HIS A C 1
ATOM 4066 O O . HIS A 1 527 ? 19.339 6.689 -3.712 1.00 81.69 527 HIS A O 1
ATOM 4072 N N . ALA A 1 528 ? 19.596 6.200 -5.861 1.00 82.25 528 ALA A N 1
ATOM 4073 C CA . ALA A 1 528 ? 19.115 4.829 -5.683 1.00 82.25 528 ALA A CA 1
ATOM 4074 C C . ALA A 1 528 ? 20.163 3.988 -4.930 1.00 82.25 528 ALA A C 1
ATOM 4076 O O . ALA A 1 528 ? 21.364 4.219 -5.078 1.00 82.25 528 ALA A O 1
ATOM 4077 N N . GLN A 1 529 ? 19.707 3.009 -4.146 1.00 86.88 529 GLN A N 1
ATOM 4078 C CA . GLN A 1 529 ? 20.575 2.063 -3.435 1.00 86.88 529 GLN A CA 1
ATOM 4079 C C . GLN A 1 529 ? 21.324 1.164 -4.408 1.00 86.88 529 GLN A C 1
ATOM 4081 O O . GLN A 1 529 ? 22.543 1.044 -4.346 1.00 86.88 529 GLN A O 1
ATOM 4086 N N . ARG A 1 530 ? 20.583 0.547 -5.328 1.00 90.56 530 ARG A N 1
ATOM 4087 C CA . ARG A 1 530 ? 21.132 -0.352 -6.335 1.00 90.56 530 ARG A CA 1
ATOM 4088 C C . ARG A 1 530 ? 20.318 -0.241 -7.608 1.00 90.56 530 ARG A C 1
ATOM 4090 O O . ARG A 1 530 ? 19.096 -0.363 -7.578 1.00 90.56 530 ARG A O 1
ATOM 4097 N N . THR A 1 531 ? 20.991 -0.058 -8.733 1.00 93.56 531 THR A N 1
ATOM 4098 C CA . THR A 1 531 ? 20.402 -0.285 -10.056 1.00 93.56 531 THR A CA 1
ATOM 4099 C C . THR A 1 531 ? 21.157 -1.420 -10.729 1.00 93.56 531 THR A C 1
ATOM 4101 O O . THR A 1 531 ? 22.380 -1.376 -10.805 1.00 93.56 531 THR A O 1
ATOM 4104 N N . ALA A 1 532 ? 20.445 -2.443 -11.186 1.00 95.12 532 ALA A N 1
ATOM 4105 C CA . ALA A 1 532 ? 21.007 -3.568 -11.915 1.00 95.12 532 ALA A CA 1
ATOM 4106 C C . ALA A 1 532 ? 20.437 -3.607 -13.334 1.00 95.12 532 ALA A C 1
ATOM 4108 O O . ALA A 1 532 ? 19.230 -3.500 -13.527 1.00 95.12 532 ALA A O 1
ATOM 4109 N N . ILE A 1 533 ? 21.314 -3.756 -14.319 1.00 95.56 533 ILE A N 1
ATOM 4110 C CA . ILE A 1 533 ? 20.986 -3.912 -15.734 1.00 95.56 533 ILE A CA 1
ATOM 4111 C C . ILE A 1 533 ? 21.543 -5.272 -16.142 1.00 95.56 533 ILE A C 1
ATOM 4113 O O . ILE A 1 533 ? 22.755 -5.482 -16.124 1.00 95.56 533 ILE A O 1
ATOM 4117 N N . VAL A 1 534 ? 20.646 -6.212 -16.417 1.00 94.25 534 VAL A N 1
ATOM 4118 C CA . VAL A 1 534 ? 20.930 -7.643 -16.538 1.00 94.25 534 VAL A CA 1
ATOM 4119 C C . VAL A 1 534 ? 20.411 -8.134 -17.879 1.00 94.25 534 VAL A C 1
ATOM 4121 O O . VAL A 1 534 ? 19.244 -7.905 -18.197 1.00 94.25 534 VAL A O 1
ATOM 4124 N N . ASN A 1 535 ? 21.244 -8.812 -18.672 1.00 92.75 535 ASN A N 1
ATOM 4125 C CA . ASN A 1 535 ? 20.833 -9.354 -19.974 1.00 92.75 535 ASN A CA 1
ATOM 4126 C C . ASN A 1 535 ? 20.078 -8.332 -20.840 1.00 92.75 535 ASN A C 1
ATOM 4128 O O . ASN A 1 535 ? 19.108 -8.700 -21.488 1.00 92.75 535 ASN A O 1
ATOM 4132 N N . SER A 1 536 ? 20.455 -7.051 -20.770 1.00 94.94 536 SER A N 1
ATOM 4133 C CA . SER A 1 536 ? 19.673 -5.934 -21.313 1.00 94.94 536 SER A CA 1
ATOM 4134 C C . SER A 1 536 ? 20.448 -5.159 -22.380 1.00 94.94 536 SER A C 1
ATOM 4136 O O . SER A 1 536 ? 21.680 -5.096 -22.348 1.00 94.94 536 SER A O 1
ATOM 4138 N N . THR A 1 537 ? 19.730 -4.531 -23.313 1.00 94.31 537 THR A N 1
ATOM 4139 C CA . THR A 1 537 ? 20.307 -3.796 -24.447 1.00 94.31 537 THR A CA 1
ATOM 4140 C C . THR A 1 537 ? 19.917 -2.323 -24.378 1.00 94.31 537 THR A C 1
ATOM 4142 O O . THR A 1 537 ? 18.734 -1.988 -24.364 1.00 94.31 537 THR A O 1
ATOM 4145 N N . ILE A 1 538 ? 20.911 -1.433 -24.372 1.00 93.81 538 ILE A N 1
ATOM 4146 C CA . ILE A 1 538 ? 20.746 0.023 -24.396 1.00 93.81 538 ILE A CA 1
ATOM 4147 C C . ILE A 1 538 ? 21.389 0.571 -25.668 1.00 93.81 538 ILE A C 1
ATOM 4149 O O . ILE A 1 538 ? 22.615 0.539 -25.808 1.00 93.81 538 ILE A O 1
ATOM 4153 N N . TYR A 1 539 ? 20.565 1.062 -26.593 1.00 91.31 539 TYR A N 1
ATOM 4154 C CA . TYR A 1 539 ? 21.000 1.312 -27.967 1.00 91.31 539 TYR A CA 1
ATOM 4155 C C . TYR A 1 539 ? 20.376 2.544 -28.629 1.00 91.31 539 TYR A C 1
ATOM 4157 O O . TYR A 1 539 ? 19.167 2.757 -28.550 1.00 91.31 539 TYR A O 1
ATOM 4165 N N . GLY A 1 540 ? 21.169 3.309 -29.383 1.00 88.81 540 GLY A N 1
ATOM 4166 C CA . GLY A 1 540 ? 20.648 4.370 -30.252 1.00 88.81 540 GLY A CA 1
ATOM 4167 C C . GLY A 1 540 ? 19.957 5.507 -29.500 1.00 88.81 540 GLY A C 1
ATOM 4168 O O . GLY A 1 540 ? 19.128 6.205 -30.076 1.00 88.81 540 GLY A O 1
ATOM 4169 N N . ASN A 1 541 ? 20.213 5.657 -28.200 1.00 91.56 541 ASN A N 1
ATOM 4170 C CA . ASN A 1 541 ? 19.687 6.768 -27.419 1.00 91.56 541 ASN A CA 1
ATOM 4171 C C . ASN A 1 541 ? 20.514 8.026 -27.697 1.00 91.56 541 ASN A C 1
ATOM 4173 O O . ASN A 1 541 ? 21.725 7.936 -27.883 1.00 91.56 541 ASN A O 1
ATOM 4177 N N . ILE A 1 542 ? 19.863 9.187 -27.706 1.00 89.75 542 ILE A N 1
ATOM 4178 C CA . ILE A 1 542 ? 20.468 10.462 -28.102 1.00 89.75 542 ILE A CA 1
ATOM 4179 C C . ILE A 1 542 ? 20.349 11.457 -26.949 1.00 89.75 542 ILE A C 1
ATOM 4181 O O . ILE A 1 542 ? 19.239 11.740 -26.486 1.00 89.75 542 ILE A O 1
ATOM 4185 N N . ALA A 1 543 ? 21.470 12.029 -26.514 1.00 86.00 543 ALA A N 1
ATOM 4186 C CA . ALA A 1 543 ? 21.514 13.122 -25.549 1.00 86.00 543 ALA A CA 1
ATOM 4187 C C . ALA A 1 543 ? 22.509 14.212 -25.975 1.00 86.00 543 ALA A C 1
ATOM 4189 O O . ALA A 1 543 ? 23.572 13.926 -26.515 1.00 86.00 543 ALA A O 1
ATOM 4190 N N . THR A 1 544 ? 22.174 15.475 -25.691 1.00 78.19 544 THR A N 1
ATOM 4191 C CA . THR A 1 544 ? 23.044 16.631 -25.987 1.00 78.19 544 THR A CA 1
ATOM 4192 C C . THR A 1 544 ? 24.297 16.674 -25.104 1.00 78.19 544 THR A C 1
ATOM 4194 O O . THR A 1 544 ? 25.352 17.097 -25.559 1.00 78.19 544 THR A O 1
ATOM 4197 N N . SER A 1 545 ? 24.181 16.263 -23.838 1.00 75.12 545 SER A N 1
ATOM 4198 C CA . SER A 1 545 ? 25.301 16.067 -22.905 1.00 75.12 545 SER A CA 1
ATOM 4199 C C . SER A 1 545 ? 24.918 14.999 -21.882 1.00 75.12 545 SER A C 1
ATOM 4201 O O . SER A 1 545 ? 23.741 14.883 -21.542 1.00 75.12 545 SER A O 1
ATOM 4203 N N . GLY A 1 546 ? 25.884 14.246 -21.368 1.00 69.31 546 GLY A N 1
ATOM 4204 C CA . GLY A 1 546 ? 25.685 13.102 -20.476 1.00 69.31 546 GLY A CA 1
ATOM 4205 C C . GLY A 1 546 ? 25.629 11.738 -21.172 1.00 69.31 546 GLY A C 1
ATOM 4206 O O . GLY A 1 546 ? 25.690 11.653 -22.400 1.00 69.31 546 GLY A O 1
ATOM 4207 N N . GLY A 1 547 ? 25.617 10.664 -20.370 1.00 73.19 547 GLY A N 1
ATOM 4208 C CA . GLY A 1 547 ? 25.742 9.292 -20.877 1.00 73.19 547 GLY A CA 1
ATOM 4209 C C . GLY A 1 547 ? 24.428 8.536 -21.091 1.00 73.19 547 GLY A C 1
ATOM 4210 O O . GLY A 1 547 ? 23.408 8.926 -20.540 1.00 73.19 547 GLY A O 1
ATOM 4211 N N . ALA A 1 548 ? 24.425 7.417 -21.830 1.00 86.19 548 ALA A N 1
ATOM 4212 C CA . ALA A 1 548 ? 23.214 6.591 -22.023 1.00 86.19 548 ALA A CA 1
ATOM 4213 C C . ALA A 1 548 ? 22.578 6.161 -20.684 1.00 86.19 548 ALA A C 1
ATOM 4215 O O . ALA A 1 548 ? 21.352 6.198 -20.519 1.00 86.19 548 ALA A O 1
ATOM 4216 N N . VAL A 1 549 ? 23.428 5.856 -19.701 1.00 89.75 549 VAL A N 1
ATOM 4217 C CA . VAL A 1 549 ? 23.074 5.727 -18.285 1.00 89.75 549 VAL A CA 1
ATOM 4218 C C . VAL A 1 549 ? 23.807 6.807 -17.493 1.00 89.75 549 VAL A C 1
ATOM 4220 O O . VAL A 1 549 ? 25.036 6.873 -17.505 1.00 89.75 549 VAL A O 1
ATOM 4223 N N . PHE A 1 550 ? 23.054 7.634 -16.769 1.00 87.56 550 PHE A N 1
ATOM 4224 C CA . PHE A 1 550 ? 23.595 8.593 -15.809 1.00 87.56 550 PHE A CA 1
ATOM 4225 C C . PHE A 1 550 ? 23.198 8.165 -14.405 1.00 87.56 550 PHE A C 1
ATOM 4227 O O . PHE A 1 550 ? 22.010 8.150 -14.071 1.00 87.56 550 PHE A O 1
ATOM 4234 N N . ALA A 1 551 ? 24.186 7.854 -13.573 1.00 86.38 551 ALA A N 1
ATOM 4235 C CA . ALA A 1 551 ? 23.965 7.514 -12.180 1.00 86.38 551 ALA A CA 1
ATOM 4236 C C . ALA A 1 551 ? 24.656 8.528 -11.272 1.00 86.38 551 ALA A C 1
ATOM 4238 O O . ALA A 1 551 ? 25.876 8.676 -11.276 1.00 86.38 551 ALA A O 1
ATOM 4239 N N . ASN A 1 552 ? 23.853 9.227 -10.475 1.00 81.19 552 ASN A N 1
ATOM 4240 C CA . ASN A 1 552 ? 24.306 10.135 -9.437 1.00 81.19 552 ASN A CA 1
ATOM 4241 C C . ASN A 1 552 ? 23.818 9.626 -8.087 1.00 81.19 552 ASN A C 1
ATOM 4243 O O . ASN A 1 552 ? 22.650 9.268 -7.951 1.00 81.19 552 ASN A O 1
ATOM 4247 N N . GLY A 1 553 ? 24.667 9.621 -7.068 1.00 66.75 553 GLY A N 1
ATOM 4248 C CA . GLY A 1 553 ? 24.181 9.248 -5.746 1.00 66.75 553 GLY A CA 1
ATOM 4249 C C . GLY A 1 553 ? 25.156 9.430 -4.608 1.00 66.75 553 GLY A C 1
ATOM 4250 O O . GLY A 1 553 ? 25.165 8.590 -3.717 1.00 66.75 553 GLY A O 1
ATOM 4251 N N . LYS A 1 554 ? 25.906 10.541 -4.578 1.00 65.44 554 LYS A N 1
ATOM 4252 C CA . LYS A 1 554 ? 26.640 10.906 -3.359 1.00 65.44 554 LYS A CA 1
ATOM 4253 C C . LYS A 1 554 ? 25.655 10.929 -2.183 1.00 65.44 554 LYS A C 1
ATOM 4255 O O . LYS A 1 554 ? 24.796 11.807 -2.109 1.00 65.44 554 LYS A O 1
ATOM 4260 N N . ASN A 1 555 ? 25.781 9.951 -1.296 1.00 65.56 555 ASN A N 1
ATOM 4261 C CA . ASN A 1 555 ? 25.013 9.831 -0.070 1.00 65.56 555 ASN A CA 1
ATOM 4262 C C . ASN A 1 555 ? 25.987 9.512 1.072 1.00 65.56 555 ASN A C 1
ATOM 4264 O O . ASN A 1 555 ? 26.918 8.727 0.898 1.00 65.56 555 ASN A O 1
ATOM 4268 N N . ASN A 1 556 ? 25.810 10.166 2.218 1.00 69.12 556 ASN A N 1
ATOM 4269 C CA . ASN A 1 556 ? 26.622 9.909 3.407 1.00 69.12 556 ASN A CA 1
ATOM 4270 C C . ASN A 1 556 ? 26.082 8.720 4.223 1.00 69.12 556 ASN A C 1
ATOM 4272 O O . ASN A 1 556 ? 26.791 8.210 5.086 1.00 69.12 556 ASN A O 1
ATOM 4276 N N . ASP A 1 557 ? 24.856 8.273 3.937 1.00 68.75 557 ASP A N 1
ATOM 4277 C CA . ASP A 1 557 ? 24.129 7.290 4.742 1.00 68.75 557 ASP A CA 1
ATOM 4278 C C . ASP A 1 557 ? 24.279 5.847 4.228 1.00 68.75 557 ASP A C 1
ATOM 4280 O O . ASP A 1 557 ? 24.052 4.903 4.984 1.00 68.75 557 ASP A O 1
ATOM 4284 N N . TYR A 1 558 ? 24.637 5.646 2.952 1.00 73.25 558 TYR A N 1
ATOM 4285 C CA . TYR A 1 558 ? 24.847 4.325 2.340 1.00 73.25 558 TYR A CA 1
ATOM 4286 C C . TYR A 1 558 ? 25.651 4.399 1.038 1.00 73.25 558 TYR A C 1
ATOM 4288 O O . TYR A 1 558 ? 25.737 5.453 0.406 1.00 73.25 558 TYR A O 1
ATOM 4296 N N . LYS A 1 559 ? 26.201 3.249 0.623 1.00 75.38 559 LYS A N 1
ATOM 4297 C CA . LYS A 1 559 ? 26.914 3.098 -0.649 1.00 75.38 559 LYS A CA 1
ATOM 4298 C C . LYS A 1 559 ? 25.947 2.725 -1.762 1.00 75.38 559 LYS A C 1
ATOM 4300 O O . LYS A 1 559 ? 25.359 1.653 -1.722 1.00 75.38 559 LYS A O 1
ATOM 4305 N N . ASN A 1 560 ? 25.800 3.600 -2.746 1.00 84.19 560 ASN A N 1
ATOM 4306 C CA . ASN A 1 560 ? 25.009 3.323 -3.936 1.00 84.19 560 ASN A CA 1
ATOM 4307 C C . ASN A 1 560 ? 25.776 2.445 -4.936 1.00 84.19 560 ASN A C 1
ATOM 4309 O O . ASN A 1 560 ? 26.979 2.625 -5.149 1.00 84.19 560 ASN A O 1
ATOM 4313 N N . GLU A 1 561 ? 25.052 1.530 -5.578 1.00 88.25 561 GLU A N 1
ATOM 4314 C CA . GLU A 1 561 ? 25.609 0.519 -6.473 1.00 88.25 561 GLU A CA 1
ATOM 4315 C C . GLU A 1 561 ? 24.982 0.568 -7.876 1.00 88.25 561 GLU A C 1
ATOM 4317 O O . GLU A 1 561 ? 23.764 0.703 -8.031 1.00 88.25 561 GLU A O 1
ATOM 4322 N N . LEU A 1 562 ? 25.812 0.397 -8.907 1.00 90.75 562 LEU A N 1
ATOM 4323 C CA . LEU A 1 562 ? 25.375 0.135 -10.278 1.00 90.75 562 LEU A CA 1
ATOM 4324 C C . LEU A 1 562 ? 25.969 -1.193 -10.755 1.00 90.75 562 LEU A C 1
ATOM 4326 O O . LEU A 1 562 ? 27.186 -1.372 -10.721 1.00 90.75 562 LEU A O 1
ATOM 4330 N N . LEU A 1 563 ? 25.108 -2.117 -11.180 1.00 92.56 563 LEU A N 1
ATOM 4331 C CA . LEU A 1 563 ? 25.477 -3.452 -11.645 1.00 92.56 563 LEU A CA 1
ATOM 4332 C C . LEU A 1 563 ? 25.138 -3.566 -13.134 1.00 92.56 563 LEU A C 1
ATOM 4334 O O . LEU A 1 563 ? 23.978 -3.402 -13.504 1.00 92.56 563 LEU A O 1
ATOM 4338 N N . ILE A 1 564 ? 26.121 -3.872 -13.978 1.00 91.50 564 ILE A N 1
ATOM 4339 C CA . ILE A 1 564 ? 25.931 -4.133 -15.413 1.00 91.50 564 ILE A CA 1
ATOM 4340 C C . ILE A 1 564 ? 26.354 -5.578 -15.701 1.00 91.50 564 ILE A C 1
ATOM 4342 O O . ILE A 1 564 ? 27.539 -5.905 -15.718 1.00 91.50 564 ILE A O 1
ATOM 4346 N N . ILE A 1 565 ? 25.384 -6.470 -15.874 1.00 89.75 565 ILE A N 1
ATOM 4347 C CA . ILE A 1 565 ? 25.603 -7.918 -15.951 1.00 89.75 565 ILE A CA 1
ATOM 4348 C C . ILE A 1 565 ? 25.118 -8.410 -17.303 1.00 89.75 565 ILE A C 1
ATOM 4350 O O . ILE A 1 565 ? 23.957 -8.207 -17.658 1.00 89.75 565 ILE A O 1
ATOM 4354 N N . SER A 1 566 ? 25.991 -9.078 -18.055 1.00 88.75 566 SER A N 1
ATOM 4355 C CA . SER A 1 566 ? 25.634 -9.683 -19.339 1.00 88.75 566 SER A CA 1
ATOM 4356 C C . SER A 1 566 ? 24.855 -8.746 -20.268 1.00 88.75 566 SER A C 1
ATOM 4358 O O . SER A 1 566 ? 23.913 -9.175 -20.914 1.00 88.75 566 SER A O 1
ATOM 4360 N N . SER A 1 567 ? 25.178 -7.452 -20.296 1.00 90.44 567 SER A N 1
ATOM 4361 C CA . SER A 1 567 ? 24.371 -6.419 -20.964 1.00 90.44 567 SER A CA 1
ATOM 4362 C C . SER A 1 567 ? 25.162 -5.682 -22.041 1.00 90.44 567 SER A C 1
ATOM 4364 O O . SER A 1 567 ? 26.392 -5.703 -22.039 1.00 90.44 567 SER A O 1
ATOM 4366 N N . THR A 1 568 ? 24.465 -5.032 -22.970 1.00 89.38 568 THR A N 1
ATOM 4367 C CA . THR A 1 568 ? 25.073 -4.287 -24.081 1.00 89.38 568 THR A CA 1
ATOM 4368 C C . THR A 1 568 ? 24.654 -2.821 -24.028 1.00 89.38 568 THR A C 1
ATOM 4370 O O . THR A 1 568 ? 23.474 -2.515 -24.173 1.00 89.38 568 THR A O 1
ATOM 4373 N N . LEU A 1 569 ? 25.610 -1.909 -23.853 1.00 89.50 569 LEU A N 1
ATOM 4374 C CA . LEU A 1 569 ? 25.436 -0.458 -23.959 1.00 89.50 569 LEU A CA 1
ATOM 4375 C C . LEU A 1 569 ? 26.266 0.022 -25.153 1.00 89.50 569 LEU A C 1
ATOM 4377 O O . LEU A 1 569 ? 27.493 0.097 -25.059 1.00 89.50 569 LEU A O 1
ATOM 4381 N N . ALA A 1 570 ? 25.621 0.292 -26.288 1.00 85.94 570 ALA A N 1
ATOM 4382 C CA . ALA A 1 570 ? 26.345 0.617 -27.514 1.00 85.94 570 ALA A CA 1
ATOM 4383 C C . ALA A 1 570 ? 25.559 1.514 -28.473 1.00 85.94 570 ALA A C 1
ATOM 4385 O O . ALA A 1 570 ? 24.330 1.502 -28.482 1.00 85.94 570 ALA A O 1
ATOM 4386 N N . GLY A 1 571 ? 26.276 2.271 -29.309 1.00 83.12 571 GLY A N 1
ATOM 4387 C CA . GLY A 1 571 ? 25.670 3.092 -30.362 1.00 83.12 571 GLY A CA 1
ATOM 4388 C C . GLY A 1 571 ? 24.779 4.220 -29.832 1.00 83.12 571 GLY A C 1
ATOM 4389 O O . GLY A 1 571 ? 23.829 4.607 -30.502 1.00 83.12 571 GLY A O 1
ATOM 4390 N N . ASN A 1 572 ? 25.022 4.699 -28.608 1.00 87.06 572 ASN A N 1
ATOM 4391 C CA . ASN A 1 572 ? 24.317 5.850 -28.039 1.00 87.06 572 ASN A CA 1
ATOM 4392 C C . ASN A 1 572 ? 25.120 7.137 -28.284 1.00 87.06 572 ASN A C 1
ATOM 4394 O O . ASN A 1 572 ? 26.342 7.129 -28.124 1.00 87.06 572 ASN A O 1
ATOM 4398 N N . GLU A 1 573 ? 24.434 8.226 -28.629 1.00 85.94 573 GLU A N 1
ATOM 4399 C CA . GLU A 1 573 ? 25.013 9.546 -28.901 1.00 85.94 573 GLU A CA 1
ATOM 4400 C C . GLU A 1 573 ? 24.984 10.430 -27.640 1.00 85.94 573 GLU A C 1
ATOM 4402 O O . GLU A 1 573 ? 23.949 10.541 -26.975 1.00 85.94 573 GLU A O 1
ATOM 4407 N N . GLY A 1 574 ? 26.117 11.062 -27.313 1.00 79.31 574 GLY A N 1
ATOM 4408 C CA . GLY A 1 574 ? 26.298 11.918 -26.134 1.00 79.31 574 GLY A CA 1
ATOM 4409 C C . GLY A 1 574 ? 27.759 11.979 -25.665 1.00 79.31 574 GLY A C 1
ATOM 4410 O O . GLY A 1 574 ? 28.678 11.667 -26.428 1.00 79.31 574 GLY A O 1
ATOM 4411 N N . ASP A 1 575 ? 27.973 12.346 -24.395 1.00 71.06 575 ASP A N 1
ATOM 4412 C CA . ASP A 1 575 ? 29.321 12.449 -23.799 1.00 71.06 575 ASP A CA 1
ATOM 4413 C C . ASP A 1 575 ? 29.913 11.076 -23.425 1.00 71.06 575 ASP A C 1
ATOM 4415 O O . ASP A 1 575 ? 31.126 10.945 -23.273 1.00 71.06 575 ASP A O 1
ATOM 4419 N N . GLY A 1 576 ? 29.073 10.046 -23.248 1.00 74.19 576 GLY A N 1
ATOM 4420 C CA . GLY A 1 576 ? 29.519 8.703 -22.869 1.00 74.19 576 GLY A CA 1
ATOM 4421 C C . GLY A 1 576 ? 28.436 7.623 -22.936 1.00 74.19 576 GLY A C 1
ATOM 4422 O O . GLY A 1 576 ? 27.247 7.902 -23.032 1.00 74.19 576 GLY A O 1
ATOM 4423 N N . GLN A 1 577 ? 28.811 6.347 -22.844 1.00 83.88 577 GLN A N 1
ATOM 4424 C CA . GLN A 1 577 ? 27.820 5.268 -22.668 1.00 83.88 577 GLN A CA 1
ATOM 4425 C C . GLN A 1 577 ? 27.345 5.185 -21.208 1.00 83.88 577 GLN A C 1
ATOM 4427 O O . GLN A 1 577 ? 26.163 4.979 -20.927 1.00 83.88 577 GLN A O 1
ATOM 4432 N N . LEU A 1 578 ? 28.266 5.415 -20.273 1.00 84.62 578 LEU A N 1
ATOM 4433 C CA . LEU A 1 578 ? 28.020 5.406 -18.840 1.00 84.62 578 LEU A CA 1
ATOM 4434 C C . LEU A 1 578 ? 28.643 6.648 -18.201 1.00 84.62 578 LEU A C 1
ATOM 4436 O O . LEU A 1 578 ? 29.810 6.941 -18.435 1.00 84.62 578 LEU A O 1
ATOM 4440 N N . GLN A 1 579 ? 27.877 7.355 -17.373 1.00 82.88 579 GLN A N 1
ATOM 4441 C CA . GLN A 1 579 ? 28.360 8.503 -16.613 1.00 82.88 579 GLN A CA 1
ATOM 4442 C C . GLN A 1 579 ? 28.013 8.344 -15.132 1.00 82.88 579 GLN A C 1
ATOM 4444 O O . GLN A 1 579 ? 26.843 8.233 -14.757 1.00 82.88 579 GLN A O 1
ATOM 4449 N N . LEU A 1 580 ? 29.041 8.373 -14.283 1.00 83.69 580 LEU A N 1
ATOM 4450 C CA . LEU A 1 580 ? 28.928 8.163 -12.842 1.00 83.69 580 LEU A CA 1
ATOM 4451 C C . LEU A 1 580 ? 29.317 9.432 -12.081 1.00 83.69 580 LEU A C 1
ATOM 4453 O O . LEU A 1 580 ? 30.409 9.962 -12.252 1.00 83.69 580 LEU A O 1
ATOM 4457 N N . ALA A 1 581 ? 28.432 9.906 -11.207 1.00 80.12 581 ALA A N 1
ATOM 4458 C CA . ALA A 1 581 ? 28.661 11.064 -10.349 1.00 80.12 581 ALA A CA 1
ATOM 4459 C C . ALA A 1 581 ? 28.437 10.680 -8.879 1.00 80.12 581 ALA A C 1
ATOM 4461 O O . ALA A 1 581 ? 27.315 10.652 -8.378 1.00 80.12 581 ALA A O 1
ATOM 4462 N N . GLY A 1 582 ? 29.511 10.349 -8.161 1.00 73.44 582 GLY A N 1
ATOM 4463 C CA . GLY A 1 582 ? 29.403 9.928 -6.760 1.00 73.44 582 GLY A CA 1
ATOM 4464 C C . GLY A 1 582 ? 28.726 8.567 -6.570 1.00 73.44 582 GLY A C 1
ATOM 4465 O O . GLY A 1 582 ? 28.127 8.339 -5.523 1.00 73.44 582 GLY A O 1
ATOM 4466 N N . VAL A 1 583 ? 28.792 7.685 -7.574 1.00 77.56 583 VAL A N 1
ATOM 4467 C CA . VAL A 1 583 ? 28.525 6.250 -7.398 1.00 77.56 583 VAL A CA 1
ATOM 4468 C C . VAL A 1 583 ? 29.705 5.616 -6.686 1.00 77.56 583 VAL A C 1
ATOM 4470 O O . VAL A 1 583 ? 30.842 5.785 -7.115 1.00 77.56 583 VAL A O 1
ATOM 4473 N N . GLN A 1 584 ? 29.435 4.929 -5.578 1.00 79.31 584 GLN A N 1
ATOM 4474 C CA . GLN A 1 584 ? 30.481 4.365 -4.725 1.00 79.31 584 GLN A CA 1
ATOM 4475 C C . GLN A 1 584 ? 30.863 2.929 -5.096 1.00 79.31 584 GLN A C 1
ATOM 4477 O O . GLN A 1 584 ? 31.920 2.469 -4.669 1.00 79.31 584 GLN A O 1
ATOM 4482 N N . ASN A 1 585 ? 30.025 2.219 -5.860 1.00 84.56 585 ASN A N 1
ATOM 4483 C CA . ASN A 1 585 ? 30.303 0.851 -6.291 1.00 84.56 585 ASN A CA 1
ATOM 4484 C C . ASN A 1 585 ? 29.776 0.592 -7.713 1.00 84.56 585 ASN A C 1
ATOM 4486 O O . ASN A 1 585 ? 28.566 0.485 -7.922 1.00 84.56 585 ASN A O 1
ATOM 4490 N N . LEU A 1 586 ? 30.676 0.483 -8.689 1.00 88.44 586 LEU A N 1
ATOM 4491 C CA . LEU A 1 586 ? 30.360 -0.028 -10.023 1.00 88.44 586 LEU A CA 1
ATOM 4492 C C . LEU A 1 586 ? 30.802 -1.489 -10.091 1.00 88.44 586 LEU A C 1
ATOM 4494 O O . LEU A 1 586 ? 31.965 -1.790 -9.837 1.00 88.44 586 LEU A O 1
ATOM 4498 N N . LYS A 1 587 ? 29.892 -2.384 -10.475 1.00 88.00 587 LYS A N 1
ATOM 4499 C CA . LYS A 1 587 ? 30.214 -3.778 -10.787 1.00 88.00 587 LYS A CA 1
ATOM 4500 C C . LYS A 1 587 ? 29.759 -4.079 -12.201 1.00 88.00 587 LYS A C 1
ATOM 4502 O O . LYS A 1 587 ? 28.611 -3.809 -12.552 1.00 88.00 587 LYS A O 1
ATOM 4507 N N . PHE A 1 588 ? 30.631 -4.650 -13.014 1.00 85.50 588 PHE A N 1
ATOM 4508 C CA . PHE A 1 588 ? 30.266 -5.074 -14.354 1.00 85.50 588 PHE A CA 1
ATOM 4509 C C . PHE A 1 588 ? 30.914 -6.414 -14.678 1.00 85.50 588 PHE A C 1
ATOM 4511 O O . PHE A 1 588 ? 32.022 -6.701 -14.237 1.00 85.50 588 PHE A O 1
ATOM 4518 N N . ILE A 1 589 ? 30.196 -7.268 -15.400 1.00 83.81 589 ILE A N 1
ATOM 4519 C CA . ILE A 1 589 ? 30.711 -8.571 -15.824 1.00 83.81 589 ILE A CA 1
ATOM 4520 C C . ILE A 1 589 ? 30.017 -9.016 -17.103 1.00 83.81 589 ILE A C 1
ATOM 4522 O O . ILE A 1 589 ? 28.836 -8.728 -17.318 1.00 83.81 589 ILE A O 1
ATOM 4526 N N . ASN A 1 590 ? 30.765 -9.714 -17.959 1.00 83.25 590 ASN A N 1
ATOM 4527 C CA . ASN A 1 590 ? 30.270 -10.313 -19.197 1.00 83.25 590 ASN A CA 1
ATOM 4528 C C . ASN A 1 590 ? 29.479 -9.327 -20.083 1.00 83.25 590 ASN A C 1
ATOM 4530 O O . ASN A 1 590 ? 28.557 -9.735 -20.770 1.00 83.25 590 ASN A O 1
ATOM 4534 N N . SER A 1 591 ? 29.789 -8.030 -20.047 1.00 85.50 591 SER A N 1
ATOM 4535 C CA . SER A 1 591 ? 29.004 -6.965 -20.691 1.00 85.50 591 SER A CA 1
ATOM 4536 C C . SER A 1 591 ? 29.813 -6.252 -21.772 1.00 85.50 591 SER A C 1
ATOM 4538 O O . SER A 1 591 ? 31.038 -6.228 -21.700 1.00 85.50 591 SER A O 1
ATOM 4540 N N . ILE A 1 592 ? 29.137 -5.666 -22.764 1.00 83.50 592 ILE A N 1
ATOM 4541 C CA . ILE A 1 592 ? 29.758 -4.828 -23.798 1.00 83.50 592 ILE A CA 1
ATOM 4542 C C . ILE A 1 592 ? 29.362 -3.374 -23.553 1.00 83.50 592 ILE A C 1
ATOM 4544 O O . ILE A 1 592 ? 28.177 -3.046 -23.552 1.00 83.50 592 ILE A O 1
ATOM 4548 N N . ILE A 1 593 ? 30.355 -2.501 -23.400 1.00 83.56 593 ILE A N 1
ATOM 4549 C CA . ILE A 1 593 ? 30.182 -1.046 -23.366 1.00 83.56 593 ILE A CA 1
ATOM 4550 C C . ILE A 1 593 ? 31.079 -0.473 -24.464 1.00 83.56 593 ILE A C 1
ATOM 4552 O O . ILE A 1 593 ? 32.291 -0.665 -24.408 1.00 83.56 593 ILE A O 1
ATOM 4556 N N . CYS A 1 594 ? 30.490 0.151 -25.487 1.00 78.19 594 CYS A N 1
ATOM 4557 C CA . CYS A 1 594 ? 31.219 0.534 -26.700 1.00 78.19 594 CYS A CA 1
ATOM 4558 C C . CYS A 1 594 ? 30.626 1.788 -27.370 1.00 78.19 594 CYS A C 1
ATOM 4560 O O . CYS A 1 594 ? 29.411 1.876 -27.556 1.00 78.19 594 CYS A O 1
ATOM 4562 N N . GLY A 1 595 ? 31.465 2.753 -27.754 1.00 71.38 595 GLY A N 1
ATOM 4563 C CA . GLY A 1 595 ? 31.051 3.961 -28.477 1.00 71.38 595 GLY A CA 1
ATOM 4564 C C . GLY A 1 595 ? 32.201 4.946 -28.704 1.00 71.38 595 GLY A C 1
ATOM 4565 O O . GLY A 1 595 ? 33.272 4.781 -28.132 1.00 71.38 595 GLY A O 1
ATOM 4566 N N . ASP A 1 596 ? 31.954 5.984 -29.506 1.00 58.06 596 ASP A N 1
ATOM 4567 C CA . ASP A 1 596 ? 32.998 6.897 -30.008 1.00 58.06 596 ASP A CA 1
ATOM 4568 C C . ASP A 1 596 ? 33.537 7.896 -28.960 1.00 58.06 596 ASP A C 1
ATOM 4570 O O . ASP A 1 596 ? 34.561 8.536 -29.181 1.00 58.06 596 ASP A O 1
ATOM 4574 N N . ASN A 1 597 ? 32.871 8.011 -27.804 1.00 55.50 597 ASN A N 1
ATOM 4575 C CA . ASN A 1 597 ? 33.285 8.816 -26.653 1.00 55.50 597 ASN A CA 1
ATOM 4576 C C . ASN A 1 597 ? 33.153 7.962 -25.377 1.00 55.50 597 ASN A C 1
ATOM 4578 O O . ASN A 1 597 ? 32.044 7.703 -24.907 1.00 55.50 597 ASN A O 1
ATOM 4582 N N . LEU A 1 598 ? 34.270 7.499 -24.815 1.00 52.41 598 LEU A N 1
ATOM 4583 C CA . LEU A 1 598 ? 34.332 6.784 -23.534 1.00 52.41 598 LEU A CA 1
ATOM 4584 C C . LEU A 1 598 ? 35.241 7.572 -22.580 1.00 52.41 598 LEU A C 1
ATOM 4586 O O . LEU A 1 598 ? 36.425 7.749 -22.848 1.00 52.41 598 LEU A O 1
ATOM 4590 N N . ALA A 1 599 ? 34.688 8.063 -21.467 1.00 50.91 599 ALA A N 1
ATOM 4591 C CA . ALA A 1 599 ? 35.441 8.723 -20.401 1.00 50.91 599 ALA A CA 1
ATOM 4592 C C . ALA A 1 599 ? 35.411 7.841 -19.147 1.00 50.91 599 ALA A C 1
ATOM 4594 O O . ALA A 1 599 ? 34.387 7.770 -18.470 1.00 50.91 599 ALA A O 1
ATOM 4595 N N . THR A 1 600 ? 36.514 7.158 -18.830 1.00 49.66 600 THR A N 1
ATOM 4596 C CA . THR A 1 600 ? 36.640 6.381 -17.585 1.00 49.66 600 THR A CA 1
ATOM 4597 C C . THR A 1 600 ? 38.037 6.526 -16.982 1.00 49.66 600 THR A C 1
ATOM 4599 O O . THR A 1 600 ? 39.028 6.252 -17.656 1.00 49.66 600 THR A O 1
ATOM 4602 N N . GLU A 1 601 ? 38.107 6.898 -15.702 1.00 42.69 601 GLU A N 1
ATOM 4603 C CA . GLU A 1 601 ? 39.268 6.667 -14.835 1.00 42.69 601 GLU A CA 1
ATOM 4604 C C . GLU A 1 601 ? 38.969 5.407 -13.988 1.00 42.69 601 GLU A C 1
ATOM 4606 O O . GLU A 1 601 ? 38.067 5.429 -13.158 1.00 42.69 601 GLU A O 1
ATOM 4611 N N . GLU A 1 602 ? 39.719 4.325 -14.245 1.00 37.16 602 GLU A N 1
ATOM 4612 C CA . GLU A 1 602 ? 39.806 3.030 -13.523 1.00 37.16 602 GLU A CA 1
ATOM 4613 C C . GLU A 1 602 ? 38.680 1.963 -13.624 1.00 37.16 602 GLU A C 1
ATOM 4615 O O . GLU A 1 602 ? 37.497 2.233 -13.434 1.00 37.16 602 GLU A O 1
ATOM 4620 N N . GLY A 1 603 ? 39.112 0.695 -13.804 1.00 38.25 603 GLY A N 1
ATOM 4621 C CA . GLY A 1 603 ? 38.386 -0.536 -13.426 1.00 38.25 603 GLY A CA 1
ATOM 4622 C C . GLY A 1 603 ? 38.346 -1.650 -14.486 1.00 38.25 603 GLY A C 1
ATOM 4623 O O . GLY A 1 603 ? 37.701 -1.504 -15.509 1.00 38.25 603 GLY A O 1
ATOM 4624 N N . ASP A 1 604 ? 39.025 -2.763 -14.225 1.00 35.28 604 ASP A N 1
ATOM 4625 C CA . ASP A 1 604 ? 39.391 -3.936 -15.040 1.00 35.28 604 ASP A CA 1
ATOM 4626 C C . ASP A 1 604 ? 38.325 -4.720 -15.861 1.00 35.28 604 ASP A C 1
ATOM 4628 O O . ASP A 1 604 ? 37.443 -5.378 -15.323 1.00 35.28 604 ASP A O 1
ATOM 4632 N N . GLY A 1 605 ? 38.563 -4.832 -17.185 1.00 47.50 605 GLY A N 1
ATOM 4633 C CA . GLY A 1 605 ? 38.317 -6.064 -17.968 1.00 47.50 605 GLY A CA 1
ATOM 4634 C C . GLY A 1 605 ? 37.289 -6.011 -19.116 1.00 47.50 605 GLY A C 1
ATOM 4635 O O . GLY A 1 605 ? 36.122 -6.316 -18.911 1.00 47.50 605 GLY A O 1
ATOM 4636 N N . ASN A 1 606 ? 37.767 -5.783 -20.352 1.00 48.91 606 ASN A N 1
ATOM 4637 C CA . ASN A 1 606 ? 37.059 -5.835 -21.657 1.00 48.91 606 ASN A CA 1
ATOM 4638 C C . ASN A 1 606 ? 36.182 -4.632 -22.053 1.00 48.91 606 ASN A C 1
ATOM 4640 O O . ASN A 1 606 ? 35.031 -4.787 -22.458 1.00 48.91 606 ASN A O 1
ATOM 4644 N N . LEU A 1 607 ? 36.763 -3.435 -22.040 1.00 57.03 607 LEU A N 1
ATOM 4645 C CA . LEU A 1 607 ? 36.242 -2.303 -22.815 1.00 57.03 607 LEU A CA 1
ATOM 4646 C C . LEU A 1 607 ? 36.651 -2.460 -24.293 1.00 57.03 607 LEU A C 1
ATOM 4648 O O . LEU A 1 607 ? 37.772 -2.886 -24.581 1.00 57.03 607 LEU A O 1
ATOM 4652 N N . LEU A 1 608 ? 35.733 -2.169 -25.221 1.00 61.91 608 LEU A N 1
ATOM 4653 C CA . LEU A 1 608 ? 35.995 -2.159 -26.664 1.00 61.91 608 LEU A CA 1
ATOM 4654 C C . LEU A 1 608 ? 35.718 -0.747 -27.189 1.00 61.91 608 LEU A C 1
ATOM 4656 O O . LEU A 1 608 ? 34.591 -0.268 -27.090 1.00 61.91 608 LEU A O 1
ATOM 4660 N N . ASP A 1 609 ? 36.731 -0.108 -27.771 1.00 62.62 609 ASP A N 1
ATOM 4661 C CA . ASP A 1 609 ? 36.696 1.323 -28.122 1.00 62.62 609 ASP A CA 1
ATOM 4662 C C . ASP A 1 609 ? 36.251 1.604 -29.573 1.00 62.62 609 ASP A C 1
ATOM 4664 O O . ASP A 1 609 ? 36.317 2.740 -30.029 1.00 62.62 609 ASP A O 1
ATOM 4668 N N . ASP A 1 610 ? 35.806 0.592 -30.325 1.00 72.69 610 ASP A N 1
ATOM 4669 C CA . ASP A 1 610 ? 35.422 0.749 -31.737 1.00 72.69 610 ASP A CA 1
ATOM 4670 C C . ASP A 1 610 ? 34.092 0.048 -32.034 1.00 72.69 610 ASP A C 1
ATOM 4672 O O . ASP A 1 610 ? 34.024 -1.167 -32.239 1.00 72.69 610 ASP A O 1
ATOM 4676 N N . TYR A 1 611 ? 33.019 0.840 -32.075 1.00 77.25 611 TYR A N 1
ATOM 4677 C CA . TYR A 1 611 ? 31.662 0.353 -32.312 1.00 77.25 611 TYR A CA 1
ATOM 4678 C C . TYR A 1 611 ? 31.532 -0.435 -33.620 1.00 77.25 611 TYR A C 1
ATOM 4680 O O . TYR A 1 611 ? 30.953 -1.528 -33.633 1.00 77.25 611 TYR A O 1
ATOM 4688 N N . ALA A 1 612 ? 32.107 0.076 -34.711 1.00 79.06 612 ALA A N 1
ATOM 4689 C CA . ALA A 1 612 ? 32.025 -0.562 -36.020 1.00 79.06 612 ALA A CA 1
ATOM 4690 C C . ALA A 1 612 ? 32.791 -1.895 -36.043 1.00 79.06 612 ALA A C 1
ATOM 4692 O O . ALA A 1 612 ? 32.325 -2.867 -36.644 1.00 79.06 612 ALA A O 1
ATOM 4693 N N . ALA A 1 613 ? 33.923 -1.984 -35.338 1.00 77.75 613 ALA A N 1
ATOM 4694 C CA . ALA A 1 613 ? 34.682 -3.227 -35.209 1.00 77.75 613 ALA A CA 1
ATOM 4695 C C . ALA A 1 613 ? 33.988 -4.296 -34.348 1.00 77.75 613 ALA A C 1
ATOM 4697 O O . ALA A 1 613 ? 34.305 -5.481 -34.483 1.00 77.75 613 ALA A O 1
ATOM 4698 N N . VAL A 1 614 ? 33.057 -3.911 -33.470 1.00 78.81 614 VAL A N 1
ATOM 4699 C CA . VAL A 1 614 ? 32.318 -4.851 -32.612 1.00 78.81 614 VAL A CA 1
ATOM 4700 C C . VAL A 1 614 ? 31.008 -5.297 -33.246 1.00 78.81 614 VAL A C 1
ATOM 4702 O O . VAL A 1 614 ? 30.658 -6.471 -33.128 1.00 78.81 614 VAL A O 1
ATOM 4705 N N . PHE A 1 615 ? 30.291 -4.397 -33.921 1.00 82.19 615 PHE A N 1
ATOM 4706 C CA . PHE A 1 615 ? 28.912 -4.643 -34.357 1.00 82.19 615 PHE A CA 1
ATOM 4707 C C . PHE A 1 615 ? 28.675 -4.496 -35.867 1.00 82.19 615 PHE A C 1
ATOM 4709 O O . PHE A 1 615 ? 27.575 -4.788 -36.332 1.00 82.19 615 PHE A O 1
ATOM 4716 N N . GLY A 1 616 ? 29.676 -4.101 -36.658 1.00 83.06 616 GLY A N 1
ATOM 4717 C CA . GLY A 1 616 ? 29.531 -3.956 -38.107 1.00 83.06 616 GLY A CA 1
ATOM 4718 C C . GLY A 1 616 ? 28.482 -2.904 -38.479 1.00 83.06 616 GLY A C 1
ATOM 4719 O O . GLY A 1 616 ? 28.676 -1.723 -38.208 1.00 83.06 616 GLY A O 1
ATOM 4720 N N . ASP A 1 617 ? 27.374 -3.333 -39.100 1.00 77.44 617 ASP A N 1
ATOM 4721 C CA . ASP A 1 617 ? 26.250 -2.444 -39.441 1.00 77.44 617 ASP A CA 1
ATOM 4722 C C . ASP A 1 617 ? 25.472 -1.941 -38.217 1.00 77.44 617 ASP A C 1
ATOM 4724 O O . ASP A 1 617 ? 24.738 -0.957 -38.313 1.00 77.44 617 ASP A O 1
ATOM 4728 N N . GLY A 1 618 ? 25.660 -2.585 -37.060 1.00 76.94 618 GLY A N 1
ATOM 4729 C CA . GLY A 1 618 ? 25.159 -2.087 -35.797 1.00 76.94 618 GLY A CA 1
ATOM 4730 C C . GLY A 1 618 ? 23.637 -2.028 -35.701 1.00 76.94 618 GLY A C 1
ATOM 4731 O O . GLY A 1 618 ? 23.113 -1.131 -35.046 1.00 76.94 618 GLY A O 1
ATOM 4732 N N . THR A 1 619 ? 22.914 -2.933 -36.364 1.00 80.88 619 THR A N 1
ATOM 4733 C CA . THR A 1 619 ? 21.444 -2.929 -36.385 1.00 80.88 619 THR A CA 1
ATOM 4734 C C . THR A 1 619 ? 20.822 -3.794 -35.282 1.00 80.88 619 THR A C 1
ATOM 4736 O O . THR A 1 619 ? 21.270 -4.906 -34.991 1.00 80.88 619 THR A O 1
ATOM 4739 N N . LEU A 1 620 ? 19.737 -3.307 -34.664 1.00 85.44 620 LEU A N 1
ATOM 4740 C CA . LEU A 1 620 ? 18.924 -4.125 -33.759 1.00 85.44 620 LEU A CA 1
ATOM 4741 C C . LEU A 1 620 ? 18.113 -5.148 -34.564 1.00 85.44 620 LEU A C 1
ATOM 4743 O O . LEU A 1 620 ? 17.271 -4.779 -35.380 1.00 85.44 620 LEU A O 1
ATOM 4747 N N . THR A 1 621 ? 18.302 -6.434 -34.273 1.00 81.44 621 THR A N 1
ATOM 4748 C CA . THR A 1 621 ? 17.469 -7.524 -34.798 1.00 81.44 621 THR A CA 1
ATOM 4749 C C . THR A 1 621 ? 16.687 -8.143 -33.646 1.00 81.44 621 THR A C 1
ATOM 4751 O O . THR A 1 621 ? 17.288 -8.704 -32.734 1.00 81.44 621 THR A O 1
ATOM 4754 N N . ASN A 1 622 ? 15.353 -8.053 -33.681 1.00 78.88 622 ASN A N 1
ATOM 4755 C CA . ASN A 1 622 ? 14.459 -8.526 -32.609 1.00 78.88 622 ASN A CA 1
ATOM 4756 C C . ASN A 1 622 ? 14.829 -7.972 -31.221 1.00 78.88 622 ASN A C 1
ATOM 4758 O O . ASN A 1 622 ? 14.897 -8.714 -30.249 1.00 78.88 622 ASN A O 1
ATOM 4762 N N . GLY A 1 623 ? 15.125 -6.672 -31.144 1.00 80.94 623 GLY A N 1
ATOM 4763 C CA . GLY A 1 623 ? 15.489 -6.014 -29.884 1.00 80.94 623 GLY A CA 1
ATOM 4764 C C . GLY A 1 623 ? 16.897 -6.331 -29.376 1.00 80.94 623 GLY A C 1
ATOM 4765 O O . GLY A 1 623 ? 17.250 -5.912 -28.281 1.00 80.94 623 GLY A O 1
ATOM 4766 N N . VAL A 1 624 ? 17.721 -7.024 -30.168 1.00 84.25 624 VAL A N 1
ATOM 4767 C CA . VAL A 1 624 ? 19.073 -7.426 -29.771 1.00 84.25 624 VAL A CA 1
ATOM 4768 C C . VAL A 1 624 ? 20.124 -6.900 -30.733 1.00 84.25 624 VAL A C 1
ATOM 4770 O O . VAL A 1 624 ? 19.973 -6.998 -31.953 1.00 84.25 624 VAL A O 1
ATOM 4773 N N . LEU A 1 625 ? 21.228 -6.405 -30.173 1.00 84.88 625 LEU A N 1
ATOM 4774 C CA . LEU A 1 625 ? 22.434 -6.061 -30.917 1.00 84.88 625 LEU A CA 1
ATOM 4775 C C . LEU A 1 625 ? 23.398 -7.258 -30.920 1.00 84.88 625 LEU A C 1
ATOM 4777 O O . LEU A 1 625 ? 23.852 -7.698 -29.862 1.00 84.88 625 LEU A O 1
ATOM 4781 N N . LYS A 1 626 ? 23.694 -7.810 -32.103 1.00 82.94 626 LYS A N 1
ATOM 4782 C CA . LYS A 1 626 ? 24.529 -9.015 -32.242 1.00 82.94 626 LYS A CA 1
ATOM 4783 C C . LYS A 1 626 ? 26.000 -8.645 -32.471 1.00 82.94 626 LYS A C 1
ATOM 4785 O O . LYS A 1 626 ? 26.288 -8.013 -33.485 1.00 82.94 626 LYS A O 1
ATOM 4790 N N . PRO A 1 627 ? 26.934 -9.053 -31.591 1.00 79.50 627 PRO A N 1
ATOM 4791 C CA . PRO A 1 627 ? 28.355 -8.795 -31.801 1.00 79.50 627 PRO A CA 1
ATOM 4792 C C . PRO A 1 627 ? 28.926 -9.652 -32.939 1.00 79.50 627 PRO A C 1
ATOM 4794 O O . PRO A 1 627 ? 28.453 -10.759 -33.217 1.00 79.50 627 PRO A O 1
ATOM 4797 N N . LEU A 1 628 ? 29.987 -9.156 -33.575 1.00 77.19 628 LEU A N 1
ATOM 4798 C CA . LEU A 1 628 ? 30.764 -9.900 -34.558 1.00 77.19 628 LEU A CA 1
ATOM 4799 C C . LEU A 1 628 ? 31.475 -11.092 -33.893 1.00 77.19 628 LEU A C 1
ATOM 4801 O O . LEU A 1 628 ? 32.011 -11.000 -32.788 1.00 77.19 628 LEU A O 1
ATOM 4805 N N . ALA A 1 629 ? 31.544 -12.221 -34.606 1.00 65.94 629 ALA A N 1
ATOM 4806 C CA . ALA A 1 629 ? 32.072 -13.492 -34.089 1.00 65.94 629 ALA A CA 1
ATOM 4807 C C . ALA A 1 629 ? 33.561 -13.460 -33.673 1.00 65.94 629 ALA A C 1
ATOM 4809 O O . ALA A 1 629 ? 34.078 -14.424 -33.106 1.00 65.94 629 ALA A O 1
ATOM 4810 N N . THR A 1 630 ? 34.277 -12.380 -33.980 1.00 64.00 630 THR A N 1
ATOM 4811 C CA . THR A 1 630 ? 35.690 -12.178 -33.640 1.00 64.00 630 THR A CA 1
ATOM 4812 C C . THR A 1 630 ? 35.916 -11.720 -32.198 1.00 64.00 630 THR A C 1
ATOM 4814 O O . THR A 1 630 ? 37.051 -11.792 -31.728 1.00 64.00 630 THR A O 1
ATOM 4817 N N . VAL A 1 631 ? 34.870 -11.308 -31.474 1.00 65.44 631 VAL A N 1
ATOM 4818 C CA . VAL A 1 631 ? 34.957 -10.871 -30.070 1.00 65.44 631 VAL A CA 1
ATOM 4819 C C . VAL A 1 631 ? 35.092 -12.087 -29.138 1.00 65.44 631 VAL A C 1
ATOM 4821 O O . VAL A 1 631 ? 34.110 -12.650 -28.680 1.00 65.44 631 VAL A O 1
ATOM 4824 N N . LYS A 1 632 ? 36.311 -12.551 -28.848 1.00 60.16 632 LYS A N 1
ATOM 4825 C CA . LYS A 1 632 ? 36.538 -13.713 -27.961 1.00 60.16 632 LYS A CA 1
ATOM 4826 C C . LYS A 1 632 ? 36.867 -13.270 -26.535 1.00 60.16 632 LYS A C 1
ATOM 4828 O O . LYS A 1 632 ? 38.040 -13.046 -26.255 1.00 60.16 632 LYS A O 1
ATOM 4833 N N . ALA A 1 633 ? 35.869 -13.138 -25.653 1.00 59.97 633 ALA A N 1
ATOM 4834 C CA . ALA A 1 633 ? 36.128 -12.701 -24.270 1.00 59.97 633 ALA A CA 1
ATOM 4835 C C . ALA A 1 633 ? 35.006 -12.982 -23.232 1.00 59.97 633 ALA A C 1
ATOM 4837 O O . ALA A 1 633 ? 34.792 -12.174 -22.330 1.00 59.97 633 ALA A O 1
ATOM 4838 N N . GLY A 1 634 ? 34.256 -14.083 -23.361 1.00 63.09 634 GLY A N 1
ATOM 4839 C CA . GLY A 1 634 ? 33.183 -14.440 -22.414 1.00 63.09 634 GLY A CA 1
ATOM 4840 C C . GLY A 1 634 ? 33.656 -15.194 -21.164 1.00 63.09 634 GLY A C 1
ATOM 4841 O O . GLY A 1 634 ? 34.715 -15.819 -21.181 1.00 63.09 634 GLY A O 1
ATOM 4842 N N . VAL A 1 635 ? 32.848 -15.168 -20.099 1.00 70.94 635 VAL A N 1
ATOM 4843 C CA . VAL A 1 635 ? 33.044 -15.948 -18.855 1.00 70.94 635 VAL A CA 1
ATOM 4844 C C . VAL A 1 635 ? 32.182 -17.221 -18.901 1.00 70.94 635 VAL A C 1
ATOM 4846 O O . VAL A 1 635 ? 31.144 -17.232 -19.567 1.00 70.94 635 VAL A O 1
ATOM 4849 N N . GLN A 1 636 ? 32.594 -18.306 -18.231 1.00 76.94 636 GLN A N 1
ATOM 4850 C CA . GLN A 1 636 ? 31.741 -19.498 -18.092 1.00 76.94 636 GLN A CA 1
ATOM 4851 C C . GLN A 1 636 ? 30.457 -19.155 -17.331 1.00 76.94 636 GLN A C 1
ATOM 4853 O O . GLN A 1 636 ? 30.479 -18.333 -16.419 1.00 76.94 636 GLN A O 1
ATOM 4858 N N . VAL A 1 637 ? 29.339 -19.801 -17.672 1.00 79.00 637 VAL A N 1
ATOM 4859 C CA . VAL A 1 637 ? 28.035 -19.488 -17.056 1.00 79.00 637 VAL A CA 1
ATOM 4860 C C . VAL A 1 637 ? 28.041 -19.764 -15.549 1.00 79.00 637 VAL A C 1
ATOM 4862 O O . VAL A 1 637 ? 27.518 -18.957 -14.784 1.00 79.00 637 VAL A O 1
ATOM 4865 N N . ASN A 1 638 ? 28.686 -20.851 -15.110 1.00 80.88 638 ASN A N 1
ATOM 4866 C CA . ASN A 1 638 ? 28.816 -21.169 -13.684 1.00 80.88 638 ASN A CA 1
ATOM 4867 C C . ASN A 1 638 ? 29.657 -20.117 -12.947 1.00 80.88 638 ASN A C 1
ATOM 4869 O O . ASN A 1 638 ? 29.207 -19.582 -11.941 1.00 80.88 638 ASN A O 1
ATOM 4873 N N . ASP A 1 639 ? 30.813 -19.741 -13.501 1.00 83.44 639 ASP A N 1
ATOM 4874 C CA . ASP A 1 639 ? 31.679 -18.708 -12.916 1.00 83.44 639 ASP A CA 1
ATOM 4875 C C . ASP A 1 639 ? 30.971 -17.341 -12.859 1.00 83.44 639 ASP A C 1
ATOM 4877 O O . ASP A 1 639 ? 31.128 -16.586 -11.900 1.00 83.44 639 ASP A O 1
ATOM 4881 N N . LEU A 1 640 ? 30.167 -17.016 -13.879 1.00 83.56 640 LEU A N 1
ATOM 4882 C CA . LEU A 1 640 ? 29.346 -15.806 -13.926 1.00 83.56 640 LEU A CA 1
ATOM 4883 C C . LEU A 1 640 ? 28.293 -15.806 -12.810 1.00 83.56 640 LEU A C 1
ATOM 4885 O O . LEU A 1 640 ? 28.141 -14.801 -12.116 1.00 83.56 640 LEU A O 1
ATOM 4889 N N . ASN A 1 641 ? 27.589 -16.923 -12.633 1.00 85.25 641 ASN A N 1
ATOM 4890 C CA . ASN A 1 641 ? 26.596 -17.093 -11.578 1.00 85.25 641 ASN A CA 1
ATOM 4891 C C . ASN A 1 641 ? 27.231 -16.984 -10.188 1.00 85.25 641 ASN A C 1
ATOM 4893 O O . ASN A 1 641 ? 26.743 -16.231 -9.348 1.00 85.25 641 ASN A O 1
ATOM 4897 N N . ASP A 1 642 ? 28.358 -17.658 -9.968 1.00 85.62 642 ASP A N 1
ATOM 4898 C CA . ASP A 1 642 ? 29.099 -17.591 -8.709 1.00 85.62 642 ASP A CA 1
ATOM 4899 C C . ASP A 1 642 ? 29.537 -16.151 -8.407 1.00 85.62 642 ASP A C 1
ATOM 4901 O O . ASP A 1 642 ? 29.323 -15.659 -7.298 1.00 85.62 642 ASP A O 1
ATOM 4905 N N . LYS A 1 643 ? 30.040 -15.415 -9.409 1.00 87.19 643 LYS A N 1
ATOM 4906 C CA . LYS A 1 643 ? 30.459 -14.017 -9.232 1.00 87.19 643 LYS A CA 1
ATOM 4907 C C . LYS A 1 643 ? 29.308 -13.070 -8.904 1.00 87.19 643 LYS A C 1
ATOM 4909 O O . LYS A 1 643 ? 29.470 -12.172 -8.079 1.00 87.19 643 LYS A O 1
ATOM 4914 N N . VAL A 1 644 ? 28.154 -13.248 -9.543 1.00 86.94 644 VAL A N 1
ATOM 4915 C CA . VAL A 1 644 ? 26.961 -12.437 -9.262 1.00 86.94 644 VAL A CA 1
ATOM 4916 C C . VAL A 1 644 ? 26.408 -12.755 -7.867 1.00 86.94 644 VAL A C 1
ATOM 4918 O O . VAL A 1 644 ? 26.086 -11.834 -7.113 1.00 86.94 644 VAL A O 1
ATOM 4921 N N . ASN A 1 645 ? 26.415 -14.027 -7.461 1.00 85.81 645 ASN A N 1
ATOM 4922 C CA . ASN A 1 645 ? 26.023 -14.440 -6.113 1.00 85.81 645 ASN A CA 1
ATOM 4923 C C . ASN A 1 645 ? 26.969 -13.893 -5.030 1.00 85.81 645 ASN A C 1
ATOM 4925 O O . ASN A 1 645 ? 26.498 -13.421 -3.994 1.00 85.81 645 ASN A O 1
ATOM 4929 N N . GLU A 1 646 ? 28.285 -13.851 -5.279 1.00 87.31 646 GLU A N 1
ATOM 4930 C CA . GLU A 1 646 ? 29.267 -13.192 -4.397 1.00 87.31 646 GLU A CA 1
ATOM 4931 C C . GLU A 1 646 ? 28.943 -11.706 -4.151 1.00 87.31 646 GLU A C 1
ATOM 4933 O O . GLU A 1 646 ? 29.348 -11.132 -3.138 1.00 87.31 646 GLU A O 1
ATOM 4938 N N . TRP A 1 647 ? 28.206 -11.053 -5.056 1.00 87.44 647 TRP A N 1
ATOM 4939 C CA . TRP A 1 647 ? 27.786 -9.662 -4.897 1.00 87.44 647 TRP A CA 1
ATOM 4940 C C . TRP A 1 647 ? 26.539 -9.482 -4.023 1.00 87.44 647 TRP A C 1
ATOM 4942 O O . TRP A 1 647 ? 26.163 -8.332 -3.778 1.00 87.44 647 TRP A O 1
ATOM 4952 N N . GLY A 1 648 ? 25.914 -10.568 -3.552 1.00 82.81 648 GLY A N 1
ATOM 4953 C CA . GLY A 1 648 ? 24.655 -10.526 -2.806 1.00 82.81 648 GLY A CA 1
ATOM 4954 C C . GLY A 1 648 ? 23.489 -10.047 -3.675 1.00 82.81 648 GLY A C 1
ATOM 4955 O O . GLY A 1 648 ? 22.712 -9.181 -3.257 1.00 82.81 648 GLY A O 1
ATOM 4956 N N . PHE A 1 649 ? 23.432 -10.525 -4.920 1.00 84.31 649 PHE A N 1
ATOM 4957 C CA . PHE A 1 649 ? 22.383 -10.215 -5.887 1.00 84.31 649 PHE A CA 1
ATOM 4958 C C . PHE A 1 649 ? 21.882 -11.509 -6.537 1.00 84.31 649 PHE A C 1
ATOM 4960 O O . PHE A 1 649 ? 22.552 -12.067 -7.393 1.00 84.31 649 PHE A O 1
ATOM 4967 N N . ASP A 1 650 ? 20.714 -11.980 -6.110 1.00 74.44 650 ASP A N 1
ATOM 4968 C CA . ASP A 1 650 ? 20.091 -13.254 -6.501 1.00 74.44 650 ASP A CA 1
ATOM 4969 C C . ASP A 1 650 ? 18.982 -13.099 -7.559 1.00 74.44 650 ASP A C 1
ATOM 4971 O O . ASP A 1 650 ? 18.486 -14.084 -8.096 1.00 74.44 650 ASP A O 1
ATOM 4975 N N . ALA A 1 651 ? 18.611 -11.862 -7.900 1.00 72.44 651 ALA A N 1
ATOM 4976 C CA . ALA A 1 651 ? 17.508 -11.562 -8.813 1.00 72.44 651 ALA A CA 1
ATOM 4977 C C . ALA A 1 651 ? 17.850 -11.688 -10.314 1.00 72.44 651 ALA A C 1
ATOM 4979 O O . ALA A 1 651 ? 17.011 -11.353 -11.141 1.00 72.44 651 ALA A O 1
ATOM 4980 N N . ALA A 1 652 ? 19.065 -12.104 -10.689 1.00 75.88 652 ALA A N 1
ATOM 4981 C CA . ALA A 1 652 ? 19.491 -12.202 -12.088 1.00 75.88 652 ALA A CA 1
ATOM 4982 C C . ALA A 1 652 ? 19.561 -13.651 -12.578 1.00 75.88 652 ALA A C 1
ATOM 4984 O O . ALA A 1 652 ? 20.445 -14.394 -12.152 1.00 75.88 652 ALA A O 1
ATOM 4985 N N . ASP A 1 653 ? 18.733 -14.021 -13.561 1.00 85.69 653 ASP A N 1
ATOM 4986 C CA . ASP A 1 653 ? 18.957 -15.259 -14.311 1.00 85.69 653 ASP A CA 1
ATOM 4987 C C . ASP A 1 653 ? 20.061 -15.052 -15.357 1.00 85.69 653 ASP A C 1
ATOM 4989 O O . ASP A 1 653 ? 19.831 -14.643 -16.498 1.00 85.69 653 ASP A O 1
ATOM 4993 N N . VAL A 1 654 ? 21.301 -15.333 -14.961 1.00 85.25 654 VAL A N 1
ATOM 4994 C CA . VAL A 1 654 ? 22.470 -15.261 -15.849 1.00 85.25 654 VAL A CA 1
ATOM 4995 C C . VAL A 1 654 ? 22.664 -16.514 -16.707 1.00 85.25 654 VAL A C 1
ATOM 4997 O O . VAL A 1 654 ? 23.605 -16.559 -17.500 1.00 85.25 654 VAL A O 1
ATOM 5000 N N . SER A 1 655 ? 21.796 -17.524 -16.572 1.00 85.88 655 SER A N 1
ATOM 5001 C CA . SER A 1 655 ? 21.859 -18.751 -17.374 1.00 85.88 655 SER A CA 1
ATOM 5002 C C . SER A 1 655 ? 21.284 -18.570 -18.780 1.00 85.88 655 SER A C 1
ATOM 5004 O O . SER A 1 655 ? 21.579 -19.363 -19.677 1.00 85.88 655 SER A O 1
ATOM 5006 N N . VAL A 1 656 ? 20.514 -17.501 -18.995 1.00 88.12 656 VAL A N 1
ATOM 5007 C CA . VAL A 1 656 ? 19.903 -17.150 -20.278 1.00 88.12 656 VAL A CA 1
ATOM 5008 C C . VAL A 1 656 ? 20.388 -15.799 -20.806 1.00 88.12 656 VAL A C 1
ATOM 5010 O O . VAL A 1 656 ? 21.029 -15.013 -20.104 1.00 88.12 656 VAL A O 1
ATOM 5013 N N . ASP A 1 657 ? 20.128 -15.533 -22.082 1.00 87.00 657 ASP A N 1
ATOM 5014 C CA . ASP A 1 657 ? 20.346 -14.233 -22.718 1.00 87.00 657 ASP A CA 1
ATOM 5015 C C . ASP A 1 657 ? 19.085 -13.347 -22.703 1.00 87.00 657 ASP A C 1
ATOM 5017 O O . ASP A 1 657 ? 18.058 -13.705 -22.128 1.00 87.00 657 ASP A O 1
ATOM 5021 N N . GLN A 1 658 ? 19.152 -12.174 -23.340 1.00 87.31 658 GLN A N 1
ATOM 5022 C CA . GLN A 1 658 ? 18.038 -11.227 -23.494 1.00 87.31 658 GLN A CA 1
ATOM 5023 C C . GLN A 1 658 ? 16.757 -11.868 -24.046 1.00 87.31 658 GLN A C 1
ATOM 5025 O O . GLN A 1 658 ? 15.659 -11.427 -23.728 1.00 87.31 658 GLN A O 1
ATOM 5030 N N . LEU A 1 659 ? 16.885 -12.889 -24.889 1.00 85.94 659 LEU A N 1
ATOM 5031 C CA . LEU A 1 659 ? 15.761 -13.556 -25.539 1.00 85.94 659 LEU A CA 1
ATOM 5032 C C . LEU A 1 659 ? 15.309 -14.808 -24.773 1.00 85.94 659 LEU A C 1
ATOM 5034 O O . LEU A 1 659 ? 14.474 -15.555 -25.277 1.00 85.94 659 LEU A O 1
ATOM 5038 N N . GLY A 1 660 ? 15.876 -15.064 -23.590 1.00 87.50 660 GLY A N 1
ATOM 5039 C CA . GLY A 1 660 ? 15.596 -16.258 -22.798 1.00 87.50 660 GLY A CA 1
ATOM 5040 C C . GLY A 1 660 ? 16.288 -17.523 -23.318 1.00 87.50 660 GLY A C 1
ATOM 5041 O O . GLY A 1 660 ? 15.968 -18.621 -22.867 1.00 87.50 660 GLY A O 1
ATOM 5042 N N . ASN A 1 661 ? 17.237 -17.414 -24.256 1.00 86.06 661 ASN A N 1
ATOM 5043 C CA . ASN A 1 661 ? 17.973 -18.575 -24.757 1.00 86.06 661 ASN A CA 1
ATOM 5044 C C . ASN A 1 661 ? 19.080 -18.971 -23.780 1.00 86.06 661 ASN A C 1
ATOM 5046 O O . ASN A 1 661 ? 19.835 -18.113 -23.324 1.00 86.06 661 ASN A O 1
ATOM 5050 N N . SER A 1 662 ? 19.243 -20.271 -23.525 1.00 86.19 662 SER A N 1
ATOM 5051 C CA . SER A 1 662 ? 20.310 -20.783 -22.659 1.00 86.19 662 SER A CA 1
ATOM 5052 C C . SER A 1 662 ? 21.701 -20.400 -23.168 1.00 86.19 662 SER A C 1
ATOM 5054 O O . SER A 1 662 ? 22.032 -20.584 -24.345 1.00 86.19 662 SER A O 1
ATOM 5056 N N . ARG A 1 663 ? 22.543 -19.913 -22.258 1.00 81.19 663 ARG A N 1
ATOM 5057 C CA . ARG A 1 663 ? 23.950 -19.621 -22.519 1.00 81.19 663 ARG A CA 1
ATOM 5058 C C . ARG A 1 663 ? 24.777 -20.904 -22.484 1.00 81.19 663 ARG A C 1
ATOM 5060 O O . ARG A 1 663 ? 24.571 -21.773 -21.643 1.00 81.19 663 ARG A O 1
ATOM 5067 N N . LEU A 1 664 ? 25.721 -21.011 -23.417 1.00 73.38 664 LEU A N 1
ATOM 5068 C CA . LEU A 1 664 ? 26.726 -22.074 -23.448 1.00 73.38 664 LEU A CA 1
ATOM 5069 C C . LEU A 1 664 ? 28.037 -21.587 -22.824 1.00 73.38 664 LEU A C 1
ATOM 5071 O O . LEU A 1 664 ? 28.316 -20.383 -22.801 1.00 73.38 664 LEU A O 1
ATOM 5075 N N . ASP A 1 665 ? 28.871 -22.540 -22.419 1.00 66.69 665 ASP A N 1
ATOM 5076 C CA . ASP A 1 665 ? 30.260 -22.312 -22.028 1.00 66.69 665 ASP A CA 1
ATOM 5077 C C . ASP A 1 665 ? 30.996 -21.503 -23.113 1.00 66.69 665 ASP A C 1
ATOM 5079 O O . ASP A 1 665 ? 31.092 -21.926 -24.271 1.00 66.69 665 ASP A O 1
ATOM 5083 N N . ASN A 1 666 ? 31.536 -20.336 -22.740 1.00 61.28 666 ASN A N 1
ATOM 5084 C CA . ASN A 1 666 ? 32.161 -19.340 -23.630 1.00 61.28 666 ASN A CA 1
ATOM 5085 C C . ASN A 1 666 ? 31.203 -18.536 -24.539 1.00 61.28 666 ASN A C 1
ATOM 5087 O O . ASN A 1 666 ? 31.608 -18.114 -25.628 1.00 61.28 666 ASN A O 1
ATOM 5091 N N . SER A 1 667 ? 29.952 -18.297 -24.123 1.00 65.44 667 SER A N 1
ATOM 5092 C CA . SER A 1 667 ? 29.083 -17.323 -24.806 1.00 65.44 667 SER A CA 1
ATOM 5093 C C . SER A 1 667 ? 29.756 -15.949 -24.908 1.00 65.44 667 SER A C 1
ATOM 5095 O O . SER A 1 667 ? 30.523 -15.563 -24.030 1.00 65.44 667 SER A O 1
ATOM 5097 N N . PHE A 1 668 ? 29.492 -15.211 -25.985 1.00 69.62 668 PHE A N 1
ATOM 5098 C CA . PHE A 1 668 ? 30.036 -13.863 -26.152 1.00 69.62 668 PHE A CA 1
ATOM 5099 C C . PHE A 1 668 ? 29.557 -12.937 -25.019 1.00 69.62 668 PHE A C 1
ATOM 5101 O O . PHE A 1 668 ? 28.430 -13.108 -24.535 1.00 69.62 668 PHE A O 1
ATOM 5108 N N . PRO A 1 669 ? 30.379 -11.954 -24.602 1.00 74.75 669 PRO A N 1
ATOM 5109 C CA . PRO A 1 669 ? 29.917 -10.934 -23.675 1.00 74.75 669 PRO A CA 1
ATOM 5110 C C . PRO A 1 669 ? 28.747 -10.148 -24.282 1.00 74.75 669 PRO A C 1
ATOM 5112 O O . PRO A 1 669 ? 28.626 -10.016 -25.500 1.00 74.75 669 PRO A O 1
ATOM 5115 N N . GLY A 1 670 ? 27.896 -9.609 -23.417 1.00 80.56 670 GLY A N 1
ATOM 5116 C CA . GLY A 1 670 ? 26.737 -8.798 -23.757 1.00 80.56 670 GLY A CA 1
ATOM 5117 C C . GLY A 1 670 ? 25.405 -9.531 -23.610 1.00 80.56 670 GLY A C 1
ATOM 5118 O O . GLY A 1 670 ? 25.317 -10.664 -23.124 1.00 80.56 670 GLY A O 1
ATOM 5119 N N . ALA A 1 671 ? 24.351 -8.851 -24.056 1.00 80.25 671 ALA A N 1
ATOM 5120 C CA . ALA A 1 671 ? 22.959 -9.264 -23.886 1.00 80.25 671 ALA A CA 1
ATOM 5121 C C . ALA A 1 671 ? 22.535 -10.480 -24.725 1.00 80.25 671 ALA A C 1
ATOM 5123 O O . ALA A 1 671 ? 21.454 -11.013 -24.512 1.00 80.25 671 ALA A O 1
ATOM 5124 N N . TYR A 1 672 ? 23.369 -10.956 -25.651 1.00 84.69 672 TYR A N 1
ATOM 5125 C CA . TYR A 1 672 ? 23.016 -12.022 -26.590 1.00 84.69 672 TYR A CA 1
ATOM 5126 C C . TYR A 1 672 ? 23.926 -13.240 -26.467 1.00 84.69 672 TYR A C 1
ATOM 5128 O O . TYR A 1 672 ? 25.152 -13.099 -26.455 1.00 84.69 672 TYR A O 1
ATOM 5136 N N . VAL A 1 673 ? 23.349 -14.447 -26.485 1.00 74.06 673 VAL A N 1
ATOM 5137 C CA . VAL A 1 673 ? 24.133 -15.673 -26.655 1.00 74.06 673 VAL A CA 1
ATOM 5138 C C . VAL A 1 673 ? 24.501 -15.825 -28.130 1.00 74.06 673 VAL A C 1
ATOM 5140 O O . VAL A 1 673 ? 23.702 -16.236 -28.970 1.00 74.06 673 VAL A O 1
ATOM 5143 N N . ALA A 1 674 ? 25.741 -15.504 -28.498 1.00 63.75 674 ALA A N 1
ATOM 5144 C CA . ALA A 1 674 ? 26.202 -15.849 -29.838 1.00 63.75 674 ALA A CA 1
ATOM 5145 C C . ALA A 1 674 ? 26.619 -17.329 -29.890 1.00 63.75 674 ALA A C 1
ATOM 5147 O O . ALA A 1 674 ? 27.587 -17.767 -29.269 1.00 63.75 674 ALA A O 1
ATOM 5148 N N . ILE A 1 675 ? 25.847 -18.111 -30.644 1.00 57.41 675 ILE A N 1
ATOM 5149 C CA . ILE A 1 675 ? 26.137 -19.510 -30.947 1.00 57.41 675 ILE A CA 1
ATOM 5150 C C . ILE A 1 675 ? 27.059 -19.528 -32.166 1.00 57.41 675 ILE A C 1
ATOM 5152 O O . ILE A 1 675 ? 26.724 -18.976 -33.216 1.00 57.41 675 ILE A O 1
ATOM 5156 N N . SER A 1 676 ? 28.214 -20.183 -32.045 1.00 52.03 676 SER A N 1
ATOM 5157 C CA . SER A 1 676 ? 29.050 -20.535 -33.195 1.00 52.03 676 SER A CA 1
ATOM 5158 C C . SER A 1 676 ? 28.216 -21.382 -34.162 1.00 52.03 676 SER A C 1
ATOM 5160 O O . SER A 1 676 ? 28.080 -22.591 -33.969 1.00 52.03 676 SER A O 1
ATOM 5162 N N . THR A 1 677 ? 27.665 -20.778 -35.215 1.00 47.78 677 THR A N 1
ATOM 5163 C CA . THR A 1 677 ? 27.027 -21.539 -36.291 1.00 47.78 677 THR A CA 1
ATOM 5164 C C . THR A 1 677 ? 28.126 -22.316 -37.007 1.00 47.78 677 THR A C 1
ATOM 5166 O O . THR A 1 677 ? 29.030 -21.758 -37.625 1.00 47.78 677 THR A O 1
ATOM 5169 N N . GLY A 1 678 ? 28.123 -23.628 -36.779 1.00 48.88 678 GLY A N 1
ATOM 5170 C CA . GLY A 1 678 ? 29.227 -24.521 -37.085 1.00 48.88 678 GLY A CA 1
ATOM 5171 C C . GLY A 1 678 ? 29.705 -24.444 -38.532 1.00 48.88 678 GLY A C 1
ATOM 5172 O O . GLY A 1 678 ? 29.142 -25.074 -39.420 1.00 48.88 678 GLY A O 1
ATOM 5173 N N . ILE A 1 679 ? 30.845 -23.789 -38.731 1.00 43.69 679 ILE A N 1
ATOM 5174 C CA . ILE A 1 679 ? 31.908 -24.298 -39.593 1.00 43.69 679 ILE A CA 1
ATOM 5175 C C . ILE A 1 679 ? 33.192 -24.204 -38.775 1.00 43.69 679 ILE A C 1
ATOM 5177 O O . ILE A 1 679 ? 33.844 -23.164 -38.714 1.00 43.69 679 ILE A O 1
ATOM 5181 N N . HIS A 1 680 ? 33.547 -25.304 -38.112 1.00 48.62 680 HIS A N 1
ATOM 5182 C CA . HIS A 1 680 ? 34.851 -25.423 -37.472 1.00 48.62 680 HIS A CA 1
ATOM 5183 C C . HIS A 1 680 ? 35.966 -25.304 -38.518 1.00 48.62 680 HIS A C 1
ATOM 5185 O O . HIS A 1 680 ? 35.780 -25.650 -39.691 1.00 48.62 680 HIS A O 1
ATOM 5191 N N . ASN A 1 681 ? 37.135 -24.831 -38.076 1.00 49.47 681 ASN A N 1
ATOM 5192 C CA . ASN A 1 681 ? 38.354 -24.836 -38.875 1.00 49.47 681 ASN A CA 1
ATOM 5193 C C . ASN A 1 681 ? 38.529 -26.203 -39.543 1.00 49.47 681 ASN A C 1
ATOM 5195 O O . ASN A 1 681 ? 38.584 -27.234 -38.878 1.00 49.47 681 ASN A O 1
ATOM 5199 N N . VAL A 1 682 ? 38.609 -26.201 -40.870 1.00 51.50 682 VAL A N 1
ATOM 5200 C CA . VAL A 1 682 ? 38.904 -27.410 -41.630 1.00 51.50 682 VAL A CA 1
ATOM 5201 C C . VAL A 1 682 ? 40.340 -27.822 -41.290 1.00 51.50 682 VAL A C 1
ATOM 5203 O O . VAL A 1 682 ? 41.262 -27.036 -41.524 1.00 51.50 682 VAL A O 1
ATOM 5206 N N . GLU A 1 683 ? 40.536 -29.018 -40.728 1.00 53.62 683 GLU A N 1
ATOM 5207 C CA . GLU A 1 683 ? 41.870 -29.524 -40.390 1.00 53.62 683 GLU A CA 1
ATOM 5208 C C . GLU A 1 683 ? 42.768 -29.503 -41.640 1.00 53.62 683 GLU A C 1
ATOM 5210 O O . GLU A 1 683 ? 42.396 -29.992 -42.716 1.00 53.62 683 GLU A O 1
ATOM 5215 N N . LYS A 1 684 ? 43.950 -28.888 -41.514 1.00 53.25 684 LYS A N 1
ATOM 5216 C CA . LYS A 1 684 ? 44.966 -28.888 -42.568 1.00 53.25 684 LYS A CA 1
ATOM 5217 C C . LYS A 1 684 ? 45.643 -30.247 -42.560 1.00 53.25 684 LYS A C 1
ATOM 5219 O O . LYS A 1 684 ? 46.273 -30.614 -41.572 1.00 53.25 684 LYS A O 1
ATOM 5224 N N . VAL A 1 685 ? 45.562 -30.969 -43.667 1.00 56.31 685 VAL A N 1
ATOM 5225 C CA . VAL A 1 685 ? 46.223 -32.268 -43.761 1.00 56.31 685 VAL A CA 1
ATOM 5226 C C . VAL A 1 685 ? 47.662 -32.088 -44.225 1.00 56.31 685 VAL A C 1
ATOM 5228 O O . VAL A 1 685 ? 47.930 -31.529 -45.290 1.00 56.31 685 VAL A O 1
ATOM 5231 N N . MET A 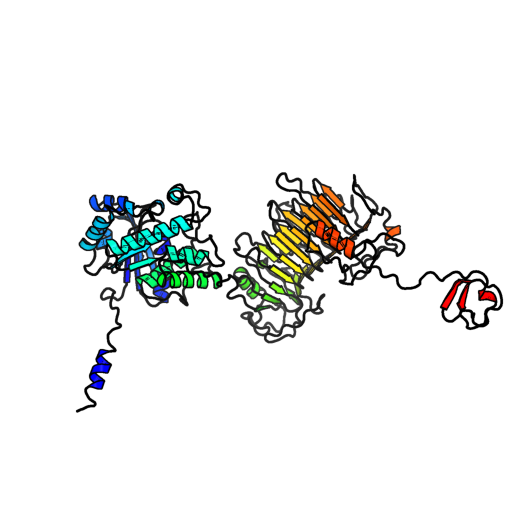1 686 ? 48.604 -32.582 -43.425 1.00 53.72 686 MET A N 1
ATOM 5232 C CA . MET A 1 686 ? 49.991 -32.767 -43.848 1.00 53.72 686 MET A CA 1
ATOM 5233 C C . MET A 1 686 ? 50.044 -33.910 -44.869 1.00 53.72 686 MET A C 1
ATOM 5235 O O . MET A 1 686 ? 49.590 -35.000 -44.556 1.00 53.72 686 MET A O 1
ATOM 5239 N N . ALA A 1 687 ? 50.544 -33.605 -46.073 1.00 55.34 687 ALA A N 1
ATOM 5240 C CA . ALA A 1 687 ? 51.046 -34.423 -47.199 1.00 55.34 687 ALA A CA 1
ATOM 5241 C C . ALA A 1 687 ? 50.496 -35.844 -47.514 1.00 55.34 687 ALA A C 1
ATOM 5243 O O . ALA A 1 687 ? 50.413 -36.186 -48.695 1.00 55.34 687 ALA A O 1
ATOM 5244 N N . ASP A 1 688 ? 50.102 -36.659 -46.541 1.00 57.81 688 ASP A N 1
ATOM 5245 C CA . ASP A 1 688 ? 49.926 -38.111 -46.673 1.00 57.81 688 ASP A CA 1
ATOM 5246 C C . ASP A 1 688 ? 48.569 -38.540 -47.262 1.00 57.81 688 ASP A C 1
ATOM 5248 O O . ASP A 1 688 ? 48.443 -39.634 -47.811 1.00 57.81 688 ASP A O 1
ATOM 5252 N N . VAL A 1 689 ? 47.554 -37.668 -47.263 1.00 58.16 689 VAL A N 1
ATOM 5253 C CA . VAL A 1 689 ? 46.224 -37.974 -47.843 1.00 58.16 689 VAL A CA 1
ATOM 5254 C C . VAL A 1 689 ? 46.188 -37.865 -49.371 1.00 58.16 689 VAL A C 1
ATOM 5256 O O . VAL A 1 689 ? 45.319 -38.453 -50.009 1.00 58.16 689 VAL A O 1
ATOM 5259 N N . VAL A 1 690 ? 47.170 -37.200 -49.993 1.00 59.50 690 VAL A N 1
ATOM 5260 C CA . VAL A 1 690 ? 47.233 -36.954 -51.453 1.00 59.50 690 VAL A CA 1
ATOM 5261 C C . VAL A 1 690 ? 47.436 -38.246 -52.277 1.00 59.50 690 VAL A C 1
ATOM 5263 O O . VAL A 1 690 ? 47.452 -38.208 -53.504 1.00 59.50 690 VAL A O 1
ATOM 5266 N N . LYS A 1 691 ? 47.569 -39.409 -51.626 1.00 60.34 691 LYS A N 1
ATOM 5267 C CA . LYS A 1 691 ? 47.722 -40.723 -52.273 1.00 60.34 691 LYS A CA 1
ATOM 5268 C C . LYS A 1 691 ? 46.749 -41.789 -51.764 1.00 60.34 691 LYS A C 1
ATOM 5270 O O . LYS A 1 691 ? 46.905 -42.957 -52.113 1.00 60.34 691 LYS A O 1
ATOM 5275 N N . SER A 1 692 ? 45.769 -41.422 -50.939 1.00 67.44 692 SER A N 1
ATOM 5276 C CA . SER A 1 692 ? 44.834 -42.406 -50.400 1.00 67.44 692 SER A CA 1
ATOM 5277 C C . SER A 1 692 ? 43.657 -42.656 -51.353 1.00 67.44 692 SER A C 1
ATOM 5279 O O . SER A 1 692 ? 43.047 -41.688 -51.813 1.00 67.44 692 SER A O 1
ATOM 5281 N N . PRO A 1 693 ? 43.261 -43.921 -51.610 1.00 69.88 693 PRO A N 1
ATOM 5282 C CA . PRO A 1 693 ? 42.083 -44.241 -52.425 1.00 69.88 693 PRO A CA 1
ATOM 5283 C C . PRO A 1 693 ? 40.756 -43.785 -51.786 1.00 69.88 693 PRO A C 1
ATOM 5285 O O . PRO A 1 693 ? 39.706 -43.859 -52.418 1.00 69.88 693 PRO A O 1
ATOM 5288 N N . PHE A 1 694 ? 40.792 -43.294 -50.543 1.00 70.31 694 PHE A N 1
ATOM 5289 C CA . PHE A 1 694 ? 39.626 -42.810 -49.802 1.00 70.31 694 PHE A CA 1
ATOM 5290 C C . PHE A 1 694 ? 39.518 -41.278 -49.751 1.00 70.31 694 PHE A C 1
ATOM 5292 O O . PHE A 1 694 ? 38.745 -40.757 -48.946 1.00 70.31 694 PHE A O 1
ATOM 5299 N N . ALA A 1 695 ? 40.301 -40.553 -50.560 1.00 74.88 695 ALA A N 1
ATOM 5300 C CA . ALA A 1 695 ? 40.288 -39.093 -50.633 1.00 74.88 695 ALA A CA 1
ATOM 5301 C C . ALA A 1 695 ? 39.601 -38.597 -51.917 1.00 74.88 695 ALA A C 1
ATOM 5303 O O . ALA A 1 695 ? 40.064 -38.886 -53.019 1.00 74.88 695 ALA A O 1
ATOM 5304 N N . TYR A 1 696 ? 38.543 -37.794 -51.786 1.00 78.44 696 TYR A N 1
ATOM 5305 C CA . TYR A 1 696 ? 37.755 -37.245 -52.898 1.00 78.44 696 TYR A CA 1
ATOM 5306 C C . TYR A 1 696 ? 37.642 -35.722 -52.791 1.00 78.44 696 TYR A C 1
ATOM 5308 O O . TYR A 1 696 ? 37.602 -35.176 -51.692 1.00 78.44 696 TYR A O 1
ATOM 5316 N N . ASN A 1 697 ? 37.608 -34.998 -53.909 1.00 78.62 697 ASN A N 1
ATOM 5317 C CA . ASN A 1 697 ? 37.273 -33.574 -53.893 1.00 78.62 697 ASN A CA 1
ATOM 5318 C C . ASN A 1 697 ? 35.760 -33.380 -53.680 1.00 78.62 697 ASN A C 1
ATOM 5320 O O . ASN A 1 697 ? 34.985 -34.334 -53.683 1.00 78.62 697 ASN A O 1
ATOM 5324 N N . VAL A 1 698 ? 35.323 -32.130 -53.523 1.00 72.88 698 VAL A N 1
ATOM 5325 C CA . VAL A 1 698 ? 33.899 -31.792 -53.322 1.00 72.88 698 VAL A CA 1
ATOM 5326 C C . VAL A 1 698 ? 32.981 -32.165 -54.498 1.00 72.88 698 VAL A C 1
ATOM 5328 O O . VAL A 1 698 ? 31.768 -32.128 -54.343 1.00 72.88 698 VAL A O 1
ATOM 5331 N N . LEU A 1 699 ? 33.544 -32.543 -55.650 1.00 76.44 699 LEU A N 1
ATOM 5332 C CA . LEU A 1 699 ? 32.812 -33.037 -56.821 1.00 76.44 699 LEU A CA 1
ATOM 5333 C C . LEU A 1 699 ? 32.792 -34.578 -56.897 1.00 76.44 699 LEU A C 1
ATOM 5335 O O . LEU A 1 699 ? 32.377 -35.131 -57.910 1.00 76.44 699 LEU A O 1
ATOM 5339 N N . GLY A 1 700 ? 33.267 -35.279 -55.860 1.00 71.69 700 GLY A N 1
ATOM 5340 C CA . GLY A 1 700 ? 33.293 -36.745 -55.808 1.00 71.69 700 GLY A CA 1
ATOM 5341 C C . GLY A 1 700 ? 34.414 -37.392 -56.628 1.00 71.69 700 GLY A C 1
ATOM 5342 O O . GLY A 1 700 ? 34.397 -38.601 -56.842 1.00 71.69 700 GLY A O 1
ATOM 5343 N N . VAL A 1 701 ? 35.405 -36.620 -57.084 1.00 77.25 701 VAL A N 1
ATOM 5344 C CA . VAL A 1 701 ? 36.534 -37.126 -57.880 1.00 77.25 701 VAL A CA 1
ATOM 5345 C C . VAL A 1 701 ? 37.712 -37.451 -56.968 1.00 77.25 701 VAL A C 1
ATOM 5347 O O . VAL A 1 701 ? 38.091 -36.626 -56.135 1.00 77.25 701 VAL A O 1
ATOM 5350 N N . SER A 1 702 ? 38.325 -38.628 -57.133 1.00 78.25 702 SER A N 1
ATOM 5351 C CA . SER A 1 702 ? 39.477 -39.043 -56.320 1.00 78.25 702 SER A CA 1
ATOM 5352 C C . SER A 1 702 ? 40.632 -38.038 -56.419 1.00 78.25 702 SER A C 1
ATOM 5354 O O . SER A 1 702 ? 41.032 -37.650 -57.522 1.00 78.25 702 SER A O 1
ATOM 5356 N N . VAL A 1 703 ? 41.213 -37.651 -55.285 1.00 73.50 703 VAL A N 1
ATOM 5357 C CA . VAL A 1 703 ? 42.345 -36.721 -55.232 1.00 73.50 703 VAL A CA 1
ATOM 5358 C C . VAL A 1 703 ? 43.651 -37.486 -55.421 1.00 73.50 703 VAL A C 1
ATOM 5360 O O . VAL A 1 703 ? 44.177 -38.067 -54.481 1.00 73.50 703 VAL A O 1
ATOM 5363 N N . SER A 1 704 ? 44.194 -37.471 -56.639 1.00 66.56 704 SER A N 1
ATOM 5364 C CA . SER A 1 704 ? 45.436 -38.185 -56.987 1.00 66.56 704 SER A CA 1
ATOM 5365 C C . SER A 1 704 ? 46.690 -37.300 -57.029 1.00 66.56 704 SER A C 1
ATOM 5367 O O . SER A 1 704 ? 47.802 -37.805 -57.190 1.00 66.56 704 SER A O 1
ATOM 5369 N N . LYS A 1 705 ? 46.533 -35.971 -56.921 1.00 66.94 705 LYS A N 1
ATOM 5370 C CA . LYS A 1 705 ? 47.618 -34.974 -56.953 1.00 66.94 705 LYS A CA 1
ATOM 5371 C C . LYS A 1 705 ? 47.297 -33.788 -56.042 1.00 66.94 705 LYS A C 1
ATOM 5373 O O . LYS A 1 705 ? 46.139 -33.532 -55.718 1.00 66.94 705 LYS A O 1
ATOM 5378 N N . ARG A 1 706 ? 48.336 -33.051 -55.633 1.00 63.41 706 ARG A N 1
ATOM 5379 C CA . ARG A 1 706 ? 48.216 -31.887 -54.742 1.00 63.41 706 ARG A CA 1
ATOM 5380 C C . ARG A 1 706 ? 47.407 -30.785 -55.436 1.00 63.41 706 ARG A C 1
ATOM 5382 O O . ARG A 1 706 ? 47.823 -30.285 -56.476 1.00 63.41 706 ARG A O 1
ATOM 5389 N N . GLN A 1 707 ? 46.275 -30.407 -54.852 1.00 63.94 707 GLN A N 1
ATOM 5390 C CA . GLN A 1 707 ? 45.392 -29.344 -55.340 1.00 63.94 707 GLN A CA 1
ATOM 5391 C C . GLN A 1 707 ? 44.984 -28.450 -54.169 1.00 63.94 707 GLN A C 1
ATOM 5393 O O . GLN A 1 707 ? 44.821 -28.946 -53.059 1.00 63.94 707 GLN A O 1
ATOM 5398 N N . LYS A 1 708 ? 44.827 -27.143 -54.400 1.00 62.06 708 LYS A N 1
ATOM 5399 C CA . LYS A 1 708 ? 44.309 -26.220 -53.380 1.00 62.06 708 LYS A CA 1
ATOM 5400 C C . LYS A 1 708 ? 42.800 -26.416 -53.262 1.00 62.06 708 LYS A C 1
ATOM 5402 O O . LYS A 1 708 ? 42.109 -26.348 -54.274 1.00 62.06 708 LYS A O 1
ATOM 5407 N N . GLY A 1 709 ? 42.284 -26.614 -52.052 1.00 71.81 709 GLY A N 1
ATOM 5408 C CA . GLY A 1 709 ? 40.838 -26.701 -51.838 1.00 71.81 709 GLY A CA 1
ATOM 5409 C C . GLY A 1 709 ? 40.440 -27.613 -50.685 1.00 71.81 709 GLY A C 1
ATOM 5410 O O . GLY A 1 709 ? 41.220 -27.849 -49.767 1.00 71.81 709 GLY A O 1
ATOM 5411 N N . ILE A 1 710 ? 39.200 -28.096 -50.730 1.00 71.88 710 ILE A N 1
ATOM 5412 C CA . ILE A 1 710 ? 38.611 -28.980 -49.720 1.00 71.88 710 ILE A CA 1
ATOM 5413 C C . ILE A 1 710 ? 38.535 -30.404 -50.285 1.00 71.88 710 ILE A C 1
ATOM 5415 O O . ILE A 1 710 ? 38.098 -30.590 -51.424 1.00 71.88 710 ILE A O 1
ATOM 5419 N N . CYS A 1 711 ? 38.913 -31.405 -49.490 1.00 78.88 711 CYS A N 1
ATOM 5420 C CA . CYS A 1 711 ? 38.673 -32.816 -49.790 1.00 78.88 711 CYS A CA 1
ATOM 5421 C C . CYS A 1 711 ? 37.887 -33.515 -48.675 1.00 78.88 711 CYS A C 1
ATOM 5423 O O . CYS A 1 711 ? 37.818 -33.037 -47.544 1.00 78.88 711 CYS A O 1
ATOM 5425 N N . ILE A 1 712 ? 37.285 -34.652 -49.012 1.00 74.88 712 ILE A N 1
ATOM 5426 C CA . ILE A 1 712 ? 36.690 -35.605 -48.084 1.00 74.88 712 ILE A CA 1
ATOM 5427 C C . ILE A 1 712 ? 37.616 -36.816 -48.027 1.00 74.88 712 ILE A C 1
ATOM 5429 O O . ILE A 1 712 ? 37.841 -37.462 -49.047 1.00 74.88 712 ILE A O 1
ATOM 5433 N N . TYR A 1 713 ? 38.151 -37.118 -46.848 1.00 74.75 713 TYR A N 1
ATOM 5434 C CA . TYR A 1 713 ? 39.009 -38.270 -46.597 1.00 74.75 713 TYR A CA 1
ATOM 5435 C C . TYR A 1 713 ? 38.404 -39.128 -45.488 1.00 74.75 713 TYR A C 1
ATOM 5437 O O . TYR A 1 713 ? 38.107 -38.616 -44.409 1.00 74.75 713 TYR A O 1
ATOM 5445 N N . CYS A 1 714 ? 38.162 -40.413 -45.765 1.00 73.19 714 CYS A N 1
ATOM 5446 C CA . CYS A 1 714 ? 37.503 -41.337 -44.827 1.00 73.19 714 CYS A CA 1
ATOM 5447 C C . CYS A 1 714 ? 36.194 -40.769 -44.228 1.00 73.19 714 CYS A C 1
ATOM 5449 O O . CYS A 1 714 ? 35.926 -40.915 -43.038 1.00 73.19 714 CYS A O 1
ATOM 5451 N N . GLY A 1 715 ? 35.398 -40.068 -45.047 1.00 66.19 715 GLY A N 1
ATOM 5452 C CA . GLY A 1 715 ? 34.122 -39.468 -44.635 1.00 66.19 715 GLY A CA 1
ATOM 5453 C C . GLY A 1 715 ? 34.222 -38.148 -43.856 1.00 66.19 715 GLY A C 1
ATOM 5454 O O . GLY A 1 715 ? 33.190 -37.599 -43.482 1.00 66.19 715 GLY A O 1
ATOM 5455 N N . LYS A 1 716 ? 35.426 -37.601 -43.631 1.00 66.00 716 LYS A N 1
ATOM 5456 C CA . LYS A 1 716 ? 35.645 -36.316 -42.939 1.00 66.00 716 LYS A CA 1
ATOM 5457 C C . LYS A 1 716 ? 36.199 -35.245 -43.882 1.00 66.00 716 LYS A C 1
ATOM 5459 O O . LYS A 1 716 ? 36.894 -35.561 -44.842 1.00 66.00 716 LYS A O 1
ATOM 5464 N N . LYS A 1 717 ? 35.880 -33.973 -43.621 1.00 70.19 717 LYS A N 1
ATOM 5465 C CA . LYS A 1 717 ? 36.235 -32.813 -44.460 1.00 70.19 717 LYS A CA 1
ATOM 5466 C C . LYS A 1 717 ? 37.593 -32.220 -44.056 1.00 70.19 717 LYS A C 1
ATOM 5468 O O . LYS A 1 717 ? 37.789 -31.899 -42.891 1.00 70.19 717 LYS A O 1
ATOM 5473 N N . TYR A 1 718 ? 38.477 -31.996 -45.028 1.00 68.81 718 TYR A N 1
ATOM 5474 C CA . TYR A 1 718 ? 39.856 -31.523 -44.843 1.00 68.81 718 TYR A CA 1
ATOM 5475 C C . TYR A 1 718 ? 40.251 -30.437 -45.855 1.00 68.81 718 TYR A C 1
ATOM 5477 O O . TYR A 1 718 ? 39.658 -30.347 -46.931 1.00 68.81 718 TYR A O 1
ATOM 5485 N N . ARG A 1 719 ? 41.253 -29.604 -45.528 1.00 68.94 719 ARG A N 1
ATOM 5486 C CA . ARG A 1 719 ? 41.816 -28.582 -46.432 1.00 68.94 719 ARG A CA 1
ATOM 5487 C C . ARG A 1 719 ? 43.192 -29.042 -46.917 1.00 68.94 719 ARG A C 1
ATOM 5489 O O . ARG A 1 719 ? 44.058 -29.341 -46.092 1.00 68.94 719 ARG A O 1
ATOM 5496 N N . LEU A 1 720 ? 43.361 -29.098 -48.239 1.00 63.59 720 LEU A N 1
ATOM 5497 C CA . LEU A 1 720 ? 44.586 -29.513 -48.939 1.00 63.59 720 LEU A CA 1
ATOM 5498 C C . LEU A 1 720 ? 45.538 -28.347 -49.224 1.00 63.59 720 LEU A C 1
ATOM 5500 O O . LEU A 1 720 ? 45.046 -27.233 -49.539 1.00 63.59 720 LEU A O 1
#

=== Feature glossary ===
Legend for the data blocks above and below:

— What the protein is —

The amino-acid sequence is the protein's primary structure: the linear order of residues from the N-terminus to the C-terminus, written in one-letter code. Everything else here — the 3D coordinates, the secondary structure, the domain annotations — is ultimately a consequence of this string.

Database cross-references. InterPro integrates a dozen domain/family signature databases into unified entries with residue-range hits. GO terms attach function/process/location labels with evidence codes. CATH codes position the fold in a four-level structural taxonomy. Organism is the NCBI-taxonomy species name.

— Where its atoms are —

The mmCIF block holds the 3D Cartesian coordinates of each backbone atom (N, Cα, C, O) in ångströms. mmCIF is the PDB's canonical archive format — a tagged-loop text representation of the atomic model.

The six renders are orthographic views along the three Cartesian axes in both directions. Representation (cartoon, sticks, or surface) and color scheme (sequence-rainbow or by-chain) vary across proteins so the training set covers all the common visualization conventions.

— Local backbone conformation —

Secondary structure is the local, repeating backbone conformation. DSSP classifies it into eight states by reading the hydrogen-bond network: three helix types (H, G, I), two β types (E, B), two non-regular types (T, S), and unstructured coil (-).

SS3 is a coarse helix/strand/coil call (letters a/b/c) made by the P-SEA algorithm from inter-Cα distances and dihedrals. It is less detailed than DSSP but needs only Cα positions.

Backbone dihedral angles. Every residue except chain termini has a φ (preceding-C → N → Cα → C) and a ψ (N → Cα → C → next-N). They are reported in degrees following the IUPAC sign convention. Secondary structure is essentially a statement about which (φ, ψ) basin each residue occupies.

— Global shape and packing —

The geometric summary reports three shape descriptors. Rg (radius of gyration) measures how spread out the Cα atoms are about their centre of mass; compact globular proteins have small Rg, elongated or unfolded ones large. Cα contacts (<8 Å, |i−j|>4) count long-range residue pairs in spatial proximity — high for tightly packed folds, near zero for rods or random coil. The bounding-box extents give the protein's footprint along x, y, z in Å.

Solvent accessibility: the surface area of each residue that a 1.4 Å water probe can touch, in Å². When only backbone atoms are present the absolute values are lower than full-atom SASA (side chains contribute most of the area) and are flagged as backbone-only.

Plot images: a contact map (which residues are close in 3D, as an N×N binary image), a Ramachandran scatter (backbone torsion angles, revealing secondary-structure composition at a glance), and — for AlphaFold structures — a PAE heatmap (pairwise prediction confidence).

— Structural neighborhood —

Foldseek's 3Di representation compresses backbone geometry into a per-residue letter drawn from a learned twenty-state alphabet. It captures the tertiary interaction pattern around each residue — which residues are packed against it in space, regardless of where they are in sequence.

Structural nearest neighbors (via Foldseek easy-search vs the PDB). Reported per hit: target PDB id, E-value, and alignment TM-score. A TM-score above ~0.5 is the conventional threshold for 'same fold'.

— Confidence and disorder —

pLDDT (predicted Local Distance Difference Test) is AlphaFold's per-residue confidence score, ranging from 0 to 100. Values above 90 indicate high confidence (typically well-packed cores); 70–90 is confident; 50–70 low confidence; below 50 usually means the region is disordered or the prediction is unreliable there. AlphaFold stores pLDDT in the mmCIF B-factor column.

For experimental (PDB) structures, the B-factor (temperature factor) quantifies the positional spread of each atom in the crystal — a combination of thermal vibration and static disorder — in units of Å². High B-factors mark flexible loops or poorly resolved regions; low B-factors mark the rigid, well-ordered core.

Predicted Aligned Error (PAE) is an AlphaFold confidence matrix: entry (i, j) is the expected error in the position of residue j, in ångströms, when the prediction is superimposed on the true structure at residue i. Low PAE within a block of residues means that block is internally rigid and well-predicted; high PAE between two blocks means their relative placement is uncertain even if each block individually is confident.